Protein 2RI0 (pdb70)

Solvent-accessible surface area: 20950 Å² total; per-residue (Å²): 94,53,118,56,38,100,12,167,61,51,62,34,0,3,94,21,0,21,140,40,3,47,95,39,37,96,164,42,10,104,9,3,0,4,5,34,40,73,16,0,63,62,0,0,104,44,3,76,123,25,142,11,100,3,73,88,4,11,0,0,0,11,9,4,18,31,48,10,31,65,121,50,143,60,2,36,14,48,46,0,108,94,28,1,29,74,51,35,82,19,141,66,28,18,20,5,19,5,34,18,69,41,47,73,143,14,22,94,63,0,24,107,11,25,69,115,63,81,8,46,1,0,4,1,18,7,5,166,66,1,57,2,23,32,0,53,53,48,24,50,41,87,18,105,11,51,72,18,108,10,43,111,87,39,36,66,60,27,43,111,130,35,85,35,87,108,88,8,10,114,49,0,0,0,1,0,2,32,10,3,38,85,5,98,11,0,0,0,0,0,18,15,111,80,29,18,144,3,0,25,25,0,48,140,23,103,67,34,75,110,43,0,0,0,22,2,62,80,1,103,101,2,10,0,0,0,12,97,128,0,0,80,31,44,92,56,115,58,47,88,4,159,52,50,65,72,0,2,101,17,0,19,142,34,3,50,90,40,37,105,157,44,11,101,8,3,0,5,5,31,38,74,18,0,61,61,0,0,99,53,2,77,121,27,147,9,98,3,74,83,5,13,0,0,1,11,9,2,15,34,44,11,24,60,137,44,150,36,2,37,14,54,44,0,110,98,28,1,28,71,52,37,83,19,146,106,35,24,36,4,73,4,106,22,117,63,46,74,151,14,21,100,102,0,26,101,11,25,68,114,64,66,8,45,0,0,3,2,17,4,4,94,65,1,58,2,21,29,0,57,52,48,23,49,42,87,19,105,11,49,75,19,112,14,42,88,40,30,43,27,45,31,38,60,139,13,137,130,81,148,73,14,13,146,51,0,0,0,1,0,1,33,13,3,37,80,5,118,8,0,0,0,0,0,17,15,121,78,22,18,144,3,0,20,25,0,49,142,20,103,68,35,77,111,40,0,0,0,21,3,63,78,1,99,94,1,16,0,0,0,12,101,139,0,0,81,26,59

Nearest PDB structures (foldseek):
  2ri0-assembly2_B  TM=1.002E+00  e=5.253E-49  Streptococcus mutans
  2bkv-assembly1_A  TM=9.337E-01  e=3.315E-28  Bacillus subtilis
  4r7t-assembly1_B  TM=9.494E-01  e=8.790E-26  Vibrio cholerae O1 biovar El Tor str. N16961
  3hn6-assembly1_E  TM=9.476E-01  e=7.071E-25  Borreliella burgdorferi B31
  6nbg-assembly1_C  TM=8.563E-01  e=2.620E-21  Klebsiella pneumoniae

Sequence (468 aa):
SMKTIKVKNKTEGSKVAFRMLEEEEITTFGAKTLGLATGSSTPLELYKEIRESHHLDFSDMVSINLDEYVGLSADDKQSYAYFMKQNLFAAKPFKKSYLPNGLAADLAKETEEYYDQQILAQYPIDLQILGIGRNAHIGFNEPGTAFSSQTHLVDLTPSTIAANSRFFEKAEDVPKQAISSMGLASIMSAKMILLLMAFGEEKAEAVAAMVKGPVTEEIPASILQTHPKVILIVDEKAGAGISMKTIKVKNKTEEGSKVAFRMLEEEITFGAKTLGLATGSSTPLELYKEIRESHLDFSDMVSINLDEYVGLSADDKQSYAYFMKQQNLFAAKPFKKSYLPNGLAADLAKETEYYDQQILAQQYPIDLQILGIGRNAHIGFNEPGTAFSSQTHLVDLTPSSTIAANSRRFFEKAEDVPKQAISSMGLASIMSAKMILLMAFGEEKAEAVAAMVKGPVTEEIPASILQTHPKVILIVDEKAGAGI

Structure (mmCIF, N/CA/C/O backbone):
data_2RI0
#
_entry.id   2RI0
#
_cell.length_a   54.000
_cell.length_b   82.170
_cell.length_c   134.910
_cell.angle_alpha   90.00
_cell.angle_beta   90.00
_cell.angle_gamma   90.00
#
_symmetry.space_group_name_H-M   'P 21 21 21'
#
loop_
_entity.id
_entity.type
_entity.pdbx_description
1 polymer 'Glucosamine-6-phosphate deaminase'
2 non-polymer 2-[BIS-(2-HYDROXY-ETHYL)-AMINO]-2-HYDROXYMETHYL-PROPANE-1,3-DIOL
3 non-polymer 'SODIUM ION'
4 water water
#
loop_
_atom_site.group_PDB
_atom_site.id
_atom_site.type_symbol
_atom_site.label_atom_id
_atom_site.label_alt_id
_atom_site.label_comp_id
_atom_site.label_asym_id
_atom_site.label_entity_id
_atom_site.label_seq_id
_atom_site.pdbx_PDB_ins_code
_atom_site.Cartn_x
_atom_site.Cartn_y
_atom_site.Cartn_z
_atom_site.occupancy
_atom_site.B_iso_or_equiv
_atom_site.auth_seq_id
_atom_site.auth_comp_id
_atom_site.auth_asym_id
_atom_site.auth_atom_id
_atom_site.pdbx_PDB_model_num
ATOM 1 N N . SER A 1 1 ? 44.713 54.456 4.171 1.00 24.37 0 SER A N 1
ATOM 2 C CA . SER A 1 1 ? 44.386 53.956 2.811 1.00 24.07 0 SER A CA 1
ATOM 3 C C . SER A 1 1 ? 44.240 52.439 2.807 1.00 24.04 0 SER A C 1
ATOM 4 O O . SER A 1 1 ? 45.164 51.717 3.232 1.00 23.57 0 SER A O 1
ATOM 6 N N . MET A 1 2 ? 43.064 51.975 2.370 1.00 23.71 1 MET A N 1
ATOM 7 C CA . MET A 1 2 ? 42.807 50.550 2.122 1.00 23.08 1 MET A CA 1
ATOM 8 C C . MET A 1 2 ? 42.313 50.329 0.694 1.00 22.62 1 MET A C 1
ATOM 9 O O . MET A 1 2 ? 41.202 50.720 0.344 1.00 22.82 1 MET A O 1
ATOM 14 N N . LYS A 1 3 ? 43.152 49.708 -0.122 1.00 21.81 2 LYS A N 1
ATOM 15 C CA . LYS A 1 3 ? 42.753 49.284 -1.449 1.00 21.01 2 LYS A CA 1
ATOM 16 C C . LYS A 1 3 ? 42.133 47.895 -1.319 1.00 19.78 2 LYS A C 1
ATOM 17 O O . LYS A 1 3 ? 42.481 47.137 -0.424 1.00 19.69 2 LYS A O 1
ATOM 23 N N . THR A 1 4 ? 41.193 47.582 -2.196 1.00 18.05 3 THR A N 1
ATOM 24 C CA . THR A 1 4 ? 40.552 46.287 -2.219 1.00 17.58 3 THR A CA 1
ATOM 25 C C . THR A 1 4 ? 40.760 45.690 -3.606 1.00 16.72 3 THR A C 1
ATOM 26 O O . THR A 1 4 ? 40.473 46.340 -4.629 1.00 16.22 3 THR A O 1
ATOM 30 N N . ILE A 1 5 ? 41.279 44.468 -3.627 1.00 15.98 4 ILE A N 1
ATOM 31 C CA . ILE A 1 5 ? 41.387 43.682 -4.855 1.00 16.21 4 ILE A CA 1
ATOM 32 C C . ILE A 1 5 ? 40.401 42.520 -4.743 1.00 16.31 4 ILE A C 1
ATOM 33 O O . ILE A 1 5 ? 40.598 41.612 -3.932 1.00 17.10 4 ILE A O 1
ATOM 38 N N . LYS A 1 6 ? 39.340 42.555 -5.549 1.00 16.47 5 LYS A N 1
ATOM 39 C CA . LYS A 1 6 ? 38.337 41.495 -5.547 1.00 16.50 5 LYS A CA 1
ATOM 40 C C . LYS A 1 6 ? 38.742 40.395 -6.530 1.00 16.75 5 LYS A C 1
ATOM 41 O O . LYS A 1 6 ? 39.046 40.675 -7.696 1.00 17.28 5 LYS A O 1
ATOM 47 N N . VAL A 1 7 ? 38.763 39.149 -6.056 1.00 16.29 6 VAL A N 1
ATOM 48 C CA . VAL A 1 7 ? 39.161 38.004 -6.882 1.00 16.76 6 VAL A CA 1
ATOM 49 C C . VAL A 1 7 ? 38.071 36.923 -6.919 1.00 16.70 6 VAL A C 1
ATOM 50 O O . VAL A 1 7 ? 37.135 36.959 -6.118 1.00 16.73 6 VAL A O 1
ATOM 54 N N . LYS A 1 8 ? 38.193 35.964 -7.837 1.00 16.47 7 LYS A N 1
ATOM 55 C CA . LYS A 1 8 ? 37.181 34.918 -7.988 1.00 16.89 7 LYS A CA 1
ATOM 56 C C . LYS A 1 8 ? 37.175 33.961 -6.802 1.00 16.17 7 LYS A C 1
ATOM 57 O O . LYS A 1 8 ? 36.108 33.566 -6.323 1.00 17.00 7 LYS A O 1
ATOM 63 N N . ASN A 1 9 ? 38.361 33.580 -6.343 1.00 15.60 8 ASN A N 1
ATOM 64 C CA . ASN A 1 9 ? 38.465 32.524 -5.351 1.00 14.55 8 ASN A CA 1
ATOM 65 C C . ASN A 1 9 ? 39.804 32.574 -4.652 1.00 14.02 8 ASN A C 1
ATOM 66 O O . ASN A 1 9 ? 40.656 33.426 -4.969 1.00 13.95 8 ASN A O 1
ATOM 71 N N . LYS A 1 10 ? 40.001 31.647 -3.719 1.00 13.65 9 LYS A N 1
ATOM 72 C CA . LYS A 1 10 ? 41.218 31.620 -2.908 1.00 12.86 9 LYS A CA 1
ATOM 73 C C . LYS A 1 10 ? 42.475 31.373 -3.760 1.00 12.09 9 LYS A C 1
ATOM 74 O O . LYS A 1 10 ? 43.535 31.942 -3.513 1.00 11.49 9 LYS A O 1
ATOM 80 N N . THR A 1 11 ? 42.352 30.516 -4.771 1.00 11.48 10 THR A N 1
ATOM 81 C CA . THR A 1 11 ? 43.484 30.246 -5.649 1.00 11.24 10 THR A CA 1
ATOM 82 C C . THR A 1 11 ? 43.957 31.533 -6.336 1.00 10.95 10 THR A C 1
ATOM 83 O O . THR A 1 11 ? 45.161 31.881 -6.298 1.00 10.98 10 THR A O 1
ATOM 87 N N . GLU A 1 12 ? 43.015 32.261 -6.930 1.00 10.31 11 GLU A N 1
ATOM 88 C CA . GLU A 1 12 ? 43.351 33.516 -7.610 1.00 10.37 11 GLU A CA 1
ATOM 89 C C . GLU A 1 12 ? 43.914 34.557 -6.651 1.00 9.74 11 GLU A C 1
ATOM 90 O O . GLU A 1 12 ? 44.878 35.242 -6.979 1.00 9.78 11 GLU A O 1
ATOM 92 N N . GLY A 1 13 ? 43.313 34.677 -5.462 1.00 8.68 12 GLY A N 1
ATOM 93 C CA . GLY A 1 13 ? 43.754 35.655 -4.480 1.00 8.15 12 GLY A CA 1
ATOM 94 C C . GLY A 1 13 ? 45.141 35.321 -3.984 1.00 7.73 12 GLY A C 1
ATOM 95 O O . GLY A 1 13 ? 45.951 36.217 -3.759 1.00 7.61 12 GLY A O 1
ATOM 96 N N . SER A 1 14 ? 45.427 34.025 -3.850 1.00 7.33 13 SER A N 1
ATOM 97 C CA . SER A 1 14 ? 46.750 33.592 -3.400 1.00 7.68 13 SER A CA 1
ATOM 98 C C . SER A 1 14 ? 47.816 33.933 -4.450 1.00 8.22 13 SER A C 1
ATOM 99 O O . SER A 1 14 ? 48.925 34.323 -4.103 1.00 9.27 13 SER A O 1
ATOM 102 N N . LYS A 1 15 ? 47.451 33.835 -5.732 1.00 7.63 14 LYS A N 1
ATOM 103 C CA . LYS A 1 15 ? 48.383 34.155 -6.811 1.00 8.57 14 LYS A CA 1
ATOM 104 C C . LYS A 1 15 ? 48.650 35.651 -6.845 1.00 8.25 14 LYS A C 1
ATOM 105 O O . LYS A 1 15 ? 49.787 36.082 -7.021 1.00 9.19 14 LYS A O 1
ATOM 111 N N . VAL A 1 16 ? 47.601 36.449 -6.658 1.00 8.53 15 VAL A N 1
ATOM 112 C CA . VAL A 1 16 ? 47.782 37.907 -6.546 1.00 8.01 15 VAL A CA 1
ATOM 113 C C . VAL A 1 16 ? 48.712 38.241 -5.352 1.00 7.95 15 VAL A C 1
ATOM 114 O O . VAL A 1 16 ? 49.642 39.052 -5.479 1.00 7.77 15 VAL A O 1
ATOM 118 N N . ALA A 1 17 ? 48.464 37.614 -4.205 1.00 7.63 16 ALA A N 1
ATOM 119 C CA . ALA A 1 17 ? 49.316 37.834 -3.022 1.00 7.06 16 ALA A CA 1
ATOM 120 C C . ALA A 1 17 ? 50.773 37.502 -3.346 1.00 7.50 16 ALA A C 1
ATOM 121 O O . ALA A 1 17 ? 51.686 38.245 -2.991 1.00 8.09 16 ALA A O 1
ATOM 123 N N . PHE A 1 18 ? 50.993 36.385 -4.036 1.00 6.86 17 PHE A N 1
ATOM 124 C CA . PHE A 1 18 ? 52.346 36.000 -4.401 1.00 7.62 17 PHE A CA 1
ATOM 125 C C . PHE A 1 18 ? 53.030 37.054 -5.253 1.00 7.41 17 PHE A C 1
ATOM 126 O O . PHE A 1 18 ? 54.181 37.412 -5.009 1.00 7.47 17 PHE A O 1
ATOM 134 N N . ARG A 1 19 ? 52.327 37.536 -6.282 1.00 6.82 18 ARG A N 1
ATOM 135 C CA . ARG A 1 19 ? 52.906 38.561 -7.174 1.00 7.77 18 ARG A CA 1
ATOM 136 C C . ARG A 1 19 ? 53.250 39.835 -6.406 1.00 8.36 18 ARG A C 1
ATOM 137 O O . ARG A 1 19 ? 54.311 40.434 -6.627 1.00 8.96 18 ARG A O 1
ATOM 145 N N . MET A 1 20 ? 52.372 40.202 -5.470 1.00 8.62 19 MET A N 1
ATOM 146 C CA . MET A 1 20 ? 52.579 41.407 -4.657 1.00 9.05 19 MET A CA 1
ATOM 147 C C . MET A 1 20 ? 53.772 41.214 -3.731 1.00 8.64 19 MET A C 1
ATOM 148 O O . MET A 1 20 ? 54.599 42.118 -3.597 1.00 8.22 19 MET A O 1
ATOM 153 N N . LEU A 1 21 ? 53.872 40.019 -3.153 1.00 8.16 20 LEU A N 1
ATOM 154 C CA . LEU A 1 21 ? 55.012 39.673 -2.313 1.00 8.63 20 LEU A CA 1
ATOM 155 C C . LEU A 1 21 ? 56.328 39.792 -3.105 1.00 8.66 20 LEU A C 1
ATOM 156 O O . LEU A 1 21 ? 57.306 40.415 -2.647 1.00 8.52 20 LEU A O 1
ATOM 161 N N . GLU A 1 22 ? 56.365 39.180 -4.281 1.00 8.53 21 GLU A N 1
ATOM 162 C CA . GLU A 1 22 ? 57.583 39.233 -5.091 1.00 9.00 21 GLU A CA 1
ATOM 163 C C . GLU A 1 22 ? 57.992 40.675 -5.389 1.00 9.09 21 GLU A C 1
ATOM 164 O O . GLU A 1 22 ? 59.186 41.015 -5.336 1.00 9.21 21 GLU A O 1
ATOM 170 N N . GLU A 1 23 ? 57.016 41.522 -5.713 1.00 8.43 22 GLU A N 1
ATOM 171 C CA A GLU A 1 23 ? 57.293 42.928 -6.016 0.50 8.61 22 GLU A CA 1
ATOM 172 C CA B GLU A 1 23 ? 57.331 42.910 -6.016 0.50 8.65 22 GLU A CA 1
ATOM 173 C C . GLU A 1 23 ? 57.860 43.664 -4.795 1.00 8.48 22 GLU A C 1
ATOM 174 O O . GLU A 1 23 ? 58.798 44.454 -4.920 1.00 8.30 22 GLU A O 1
ATOM 185 N N . GLU A 1 24 ? 57.305 43.396 -3.610 1.00 8.30 23 GLU A N 1
ATOM 186 C CA . GLU A 1 24 ? 57.844 44.065 -2.426 1.00 8.43 23 GLU A CA 1
ATOM 187 C C . GLU A 1 24 ? 59.291 43.674 -2.189 1.00 8.41 23 GLU A C 1
ATOM 188 O O . GLU A 1 24 ? 60.106 44.519 -1.844 1.00 8.65 23 GLU A O 1
ATOM 194 N N . ILE A 1 25 ? 59.604 42.394 -2.377 1.00 8.76 24 ILE A N 1
ATOM 195 C CA . ILE A 1 25 ? 60.990 41.930 -2.239 1.00 9.60 24 ILE A CA 1
ATOM 196 C C . ILE A 1 25 ? 61.894 42.622 -3.266 1.00 9.84 24 ILE A C 1
ATOM 197 O O . ILE A 1 25 ? 62.978 43.110 -2.930 1.00 10.85 24 ILE A O 1
ATOM 202 N N . THR A 1 26 ? 61.429 42.689 -4.506 1.00 9.25 25 THR A N 1
ATOM 203 C CA A THR A 1 26 ? 62.238 43.320 -5.554 0.50 10.07 25 THR A CA 1
ATOM 204 C CA B THR A 1 26 ? 62.178 43.332 -5.594 0.50 9.30 25 THR A CA 1
ATOM 205 C C . THR A 1 26 ? 62.526 44.775 -5.217 1.00 9.80 25 THR A C 1
ATOM 206 O O . THR A 1 26 ? 63.620 45.254 -5.485 1.00 10.80 25 THR A O 1
ATOM 213 N N . PHE A 1 27 ? 61.570 45.452 -4.584 1.00 10.25 26 PHE A N 1
ATOM 214 C CA . PHE A 1 27 ? 61.722 46.854 -4.195 1.00 11.29 26 PHE A CA 1
ATOM 215 C C . PHE A 1 27 ? 62.320 47.072 -2.810 1.00 11.38 26 PHE A C 1
ATOM 216 O O . PHE A 1 27 ? 62.348 48.210 -2.298 1.00 11.84 26 PHE A O 1
ATOM 224 N N . GLY A 1 28 ? 62.823 45.996 -2.219 1.00 10.45 27 GLY A N 1
ATOM 225 C CA . GLY A 1 28 ? 63.714 46.131 -1.085 1.00 11.23 27 GLY A CA 1
ATOM 226 C C . GLY A 1 28 ? 63.231 45.588 0.237 1.00 10.74 27 GLY A C 1
ATOM 227 O O . GLY A 1 28 ? 63.953 45.717 1.234 1.00 11.84 27 GLY A O 1
ATOM 228 N N . ALA A 1 29 ? 62.041 44.967 0.277 1.00 10.33 28 ALA A N 1
ATOM 229 C CA . ALA A 1 29 ? 61.539 44.403 1.536 1.00 10.10 28 ALA A CA 1
ATOM 230 C C . ALA A 1 29 ? 62.506 43.385 2.102 1.00 9.67 28 ALA A C 1
ATOM 231 O O . ALA A 1 29 ? 63.057 42.551 1.368 1.00 10.89 28 ALA A O 1
ATOM 233 N N . LYS A 1 30 ? 62.741 43.481 3.404 1.00 8.69 29 LYS A N 1
ATOM 234 C CA . LYS A 1 30 ? 63.696 42.585 4.045 1.00 9.69 29 LYS A CA 1
ATOM 235 C C . LYS A 1 30 ? 63.131 41.816 5.227 1.00 8.72 29 LYS A C 1
ATOM 236 O O . LYS A 1 30 ? 63.690 40.792 5.602 1.00 9.61 29 LYS A O 1
ATOM 242 N N . THR A 1 31 ? 62.040 42.300 5.818 1.00 7.65 30 THR A N 1
ATOM 243 C CA . THR A 1 31 ? 61.456 41.631 6.970 1.00 7.86 30 THR A CA 1
ATOM 244 C C . THR A 1 31 ? 59.979 41.405 6.701 1.00 8.18 30 THR A C 1
ATOM 245 O O . THR A 1 31 ? 59.228 42.352 6.421 1.00 7.69 30 THR A O 1
ATOM 249 N N . LEU A 1 32 ? 59.589 40.131 6.756 1.00 7.37 31 LEU A N 1
ATOM 250 C CA . LEU A 1 32 ? 58.205 39.738 6.491 1.00 7.33 31 LEU A CA 1
ATOM 251 C C . LEU A 1 32 ? 57.511 39.299 7.756 1.00 7.85 31 LEU A C 1
ATOM 252 O O . LEU A 1 32 ? 58.060 38.534 8.551 1.00 7.28 31 LEU A O 1
ATOM 257 N N . GLY A 1 33 ? 56.283 39.782 7.927 1.00 7.27 32 GLY A N 1
ATOM 258 C CA . GLY A 1 33 ? 55.382 39.239 8.952 1.00 7.25 32 GLY A CA 1
ATOM 259 C C . GLY A 1 33 ? 54.484 38.173 8.318 1.00 7.10 32 GLY A C 1
ATOM 260 O O . GLY A 1 33 ? 53.868 38.403 7.249 1.00 7.47 32 GLY A O 1
ATOM 261 N N . LEU A 1 34 ? 54.415 37.002 8.969 1.00 7.58 33 LEU A N 1
ATOM 262 C CA . LEU A 1 34 ? 53.741 35.831 8.364 1.00 7.04 33 LEU A CA 1
ATOM 263 C C . LEU A 1 34 ? 52.514 35.438 9.114 1.00 8.17 33 LEU A C 1
ATOM 264 O O . LEU A 1 34 ? 52.326 35.868 10.262 1.00 8.63 33 LEU A O 1
ATOM 269 N N . ALA A 1 35 ? 51.687 34.621 8.459 1.00 7.69 34 ALA A N 1
ATOM 270 C CA . ALA A 1 35 ? 50.398 34.216 8.993 1.00 8.43 34 ALA A CA 1
ATOM 271 C C . ALA A 1 35 ? 50.325 32.709 9.146 1.00 7.33 34 ALA A C 1
ATOM 272 O O . ALA A 1 35 ? 51.049 31.960 8.480 1.00 8.82 34 ALA A O 1
ATOM 274 N N . THR A 1 36 ? 49.420 32.265 10.006 1.00 7.88 35 THR A N 1
ATOM 275 C CA . THR A 1 36 ? 49.147 30.843 10.119 1.00 7.67 35 THR A CA 1
ATOM 276 C C . THR A 1 36 ? 47.692 30.580 9.718 1.00 8.07 35 THR A C 1
ATOM 277 O O . THR A 1 36 ? 47.034 31.457 9.110 1.00 9.07 35 THR A O 1
ATOM 281 N N . GLY A 1 37 ? 47.175 29.397 10.034 1.00 7.99 36 GLY A N 1
ATOM 282 C CA . GLY A 1 37 ? 45.805 29.048 9.627 1.00 7.76 36 GLY A CA 1
ATOM 283 C C . GLY A 1 37 ? 45.719 28.614 8.167 1.00 8.10 36 GLY A C 1
ATOM 284 O O . GLY A 1 37 ? 46.746 28.474 7.473 1.00 8.52 36 GLY A O 1
ATOM 285 N N . SER A 1 38 ? 44.491 28.429 7.688 1.00 8.54 37 SER A N 1
ATOM 286 C CA A SER A 1 38 ? 44.305 27.940 6.324 0.50 8.64 37 SER A CA 1
ATOM 287 C CA B SER A 1 38 ? 44.230 27.955 6.325 0.50 8.59 37 SER A CA 1
ATOM 288 C C . SER A 1 38 ? 44.455 29.037 5.274 1.00 8.58 37 SER A C 1
ATOM 289 O O . SER A 1 38 ? 44.811 28.740 4.120 1.00 9.66 37 SER A O 1
ATOM 294 N N . THR A 1 39 ? 44.215 30.295 5.671 1.00 8.24 38 THR A N 1
ATOM 295 C CA . THR A 1 39 ? 44.211 31.418 4.737 1.00 8.44 38 THR A CA 1
ATOM 296 C C . THR A 1 39 ? 45.444 31.487 3.851 1.00 8.81 38 THR A C 1
ATOM 297 O O . THR A 1 39 ? 45.288 31.605 2.641 1.00 9.12 38 THR A O 1
ATOM 301 N N . PRO A 1 40 ? 46.667 31.426 4.436 1.00 8.22 39 PRO A N 1
ATOM 302 C CA . PRO A 1 40 ? 47.868 31.569 3.566 1.00 8.78 39 PRO A CA 1
ATOM 303 C C . PRO A 1 40 ? 48.399 30.280 2.944 1.00 9.07 39 PRO A C 1
ATOM 304 O O . PRO A 1 40 ? 49.463 30.297 2.310 1.00 9.26 39 PRO A O 1
ATOM 308 N N . LEU A 1 41 ? 47.692 29.165 3.105 1.00 9.26 40 LEU A N 1
ATOM 309 C CA . LEU A 1 41 ? 48.273 27.878 2.659 1.00 10.17 40 LEU A CA 1
ATOM 310 C C . LEU A 1 41 ? 48.619 27.788 1.171 1.00 10.23 40 LEU A C 1
ATOM 311 O O . LEU A 1 41 ? 49.665 27.255 0.838 1.00 10.89 40 LEU A O 1
ATOM 316 N N . GLU A 1 42 ? 47.763 28.298 0.289 1.00 8.57 41 GLU A N 1
ATOM 317 C CA . GLU A 1 42 ? 48.049 28.211 -1.147 1.00 9.91 41 GLU A CA 1
ATOM 318 C C . GLU A 1 42 ? 49.154 29.192 -1.531 1.00 9.34 41 GLU A C 1
ATOM 319 O O . GLU A 1 42 ? 49.950 28.916 -2.429 1.00 10.26 41 GLU A O 1
ATOM 325 N N . LEU A 1 43 ? 49.187 30.335 -0.847 1.00 9.71 42 LEU A N 1
ATOM 326 C CA . LEU A 1 43 ? 50.283 31.284 -1.016 1.00 9.91 42 LEU A CA 1
ATOM 327 C C . LEU A 1 43 ? 51.619 30.615 -0.674 1.00 10.01 42 LEU A C 1
ATOM 328 O O . LEU A 1 43 ? 52.590 30.717 -1.441 1.00 10.78 42 LEU A O 1
ATOM 333 N N . TYR A 1 44 ? 51.665 29.933 0.471 1.00 10.63 43 TYR A N 1
ATOM 334 C CA . TYR A 1 44 ? 52.898 29.285 0.908 1.00 9.56 43 TYR A CA 1
ATOM 335 C C . TYR A 1 44 ? 53.316 28.214 -0.091 1.00 9.78 43 TYR A C 1
ATOM 336 O O . TYR A 1 44 ? 54.503 28.093 -0.397 1.00 9.91 43 TYR A O 1
ATOM 345 N N . LYS A 1 45 ? 52.345 27.462 -0.609 1.00 9.59 44 LYS A N 1
ATOM 346 C CA . LYS A 1 45 ? 52.653 26.438 -1.614 1.00 10.77 44 LYS A CA 1
ATOM 347 C C . LYS A 1 45 ? 53.301 27.088 -2.835 1.00 11.14 44 LYS A C 1
ATOM 348 O O . LYS A 1 45 ? 54.296 26.574 -3.373 1.00 11.66 44 LYS A O 1
ATOM 354 N N . GLU A 1 46 ? 52.733 28.211 -3.283 1.00 11.28 45 GLU A N 1
ATOM 355 C CA . GLU A 1 46 ? 53.281 28.899 -4.437 1.00 12.24 45 GLU A CA 1
ATOM 356 C C . GLU A 1 46 ? 54.704 29.375 -4.173 1.00 11.82 45 GLU A C 1
ATOM 357 O O . GLU A 1 46 ? 55.560 29.276 -5.056 1.00 12.98 45 GLU A O 1
ATOM 363 N N . ILE A 1 47 ? 54.957 29.846 -2.954 1.00 11.44 46 ILE A N 1
ATOM 364 C CA . ILE A 1 47 ? 56.287 30.313 -2.582 1.00 11.22 46 ILE A CA 1
ATOM 365 C C . ILE A 1 47 ? 57.277 29.162 -2.564 1.00 11.33 46 ILE A C 1
ATOM 366 O O . ILE A 1 47 ? 58.407 29.297 -3.063 1.00 11.01 46 ILE A O 1
ATOM 371 N N . ARG A 1 48 ? 56.869 28.035 -1.985 1.00 11.59 47 ARG A N 1
ATOM 372 C CA . ARG A 1 48 ? 57.739 26.848 -1.925 1.00 11.55 47 ARG A CA 1
ATOM 373 C C . ARG A 1 48 ? 58.200 26.444 -3.326 1.00 12.59 47 ARG A C 1
ATOM 374 O O . ARG A 1 48 ? 59.344 26.029 -3.515 1.00 13.23 47 ARG A O 1
ATOM 382 N N . GLU A 1 49 ? 57.296 26.586 -4.296 1.00 12.76 48 GLU A N 1
ATOM 383 C CA . GLU A 1 49 ? 57.546 26.174 -5.689 1.00 13.51 48 GLU A CA 1
ATOM 384 C C . GLU A 1 49 ? 58.182 27.263 -6.556 1.00 13.31 48 GLU A C 1
ATOM 385 O O . GLU A 1 49 ? 58.444 27.040 -7.757 1.00 13.18 48 GLU A O 1
ATOM 391 N N . SER A 1 50 ? 58.451 28.421 -5.956 1.00 12.61 49 SER A N 1
ATOM 392 C CA . SER A 1 50 ? 58.901 29.601 -6.690 1.00 12.72 49 SER A CA 1
ATOM 393 C C . SER A 1 50 ? 60.419 29.761 -6.664 1.00 12.46 49 SER A C 1
ATOM 394 O O . SER A 1 50 ? 61.135 28.962 -6.042 1.00 12.99 49 SER A O 1
ATOM 397 N N . HIS A 1 51 ? 60.894 30.825 -7.310 1.00 11.93 50 HIS A N 1
ATOM 398 C CA A HIS A 1 51 ? 62.309 31.166 -7.278 0.50 11.66 50 HIS A CA 1
ATOM 399 C CA B HIS A 1 51 ? 62.312 31.153 -7.275 0.50 12.01 50 HIS A CA 1
ATOM 400 C C . HIS A 1 51 ? 62.656 32.179 -6.189 1.00 11.43 50 HIS A C 1
ATOM 401 O O . HIS A 1 51 ? 63.786 32.665 -6.132 1.00 11.61 50 HIS A O 1
ATOM 414 N N . LEU A 1 52 ? 61.697 32.498 -5.305 1.00 11.17 51 LEU A N 1
ATOM 415 C CA . LEU A 1 52 ? 62.014 33.456 -4.236 1.00 10.80 51 LEU A CA 1
ATOM 416 C C . LEU A 1 52 ? 63.125 32.915 -3.337 1.00 10.99 51 LEU A C 1
ATOM 417 O O . LEU A 1 52 ? 63.264 31.711 -3.153 1.00 10.95 51 LEU A O 1
ATOM 422 N N . ASP A 1 53 ? 63.914 33.827 -2.797 1.00 10.89 52 ASP A N 1
ATOM 423 C CA . ASP A 1 53 ? 65.068 33.490 -1.989 1.00 12.02 52 ASP A CA 1
ATOM 424 C C . ASP A 1 53 ? 65.041 34.378 -0.755 1.00 12.01 52 ASP A C 1
ATOM 425 O O . ASP A 1 53 ? 65.234 35.596 -0.843 1.00 12.52 52 ASP A O 1
ATOM 430 N N . PHE A 1 54 ? 64.780 33.761 0.394 1.00 11.34 53 PHE A N 1
ATOM 431 C CA . PHE A 1 54 ? 64.687 34.489 1.645 1.00 10.61 53 PHE A CA 1
ATOM 432 C C . PHE A 1 54 ? 65.986 34.506 2.462 1.00 10.57 53 PHE A C 1
ATOM 433 O O . PHE A 1 54 ? 65.965 34.870 3.646 1.00 11.11 53 PHE A O 1
ATOM 441 N N . SER A 1 55 ? 67.110 34.114 1.848 1.00 10.70 54 SER A N 1
ATOM 442 C CA . SER A 1 55 ? 68.351 33.908 2.611 1.00 11.07 54 SER A CA 1
ATOM 443 C C . SER A 1 55 ? 68.948 35.162 3.263 1.00 10.73 54 SER A C 1
ATOM 444 O O . SER A 1 55 ? 69.789 35.045 4.170 1.00 11.78 54 SER A O 1
ATOM 447 N N . ASP A 1 56 ? 68.557 36.345 2.796 1.00 10.67 55 ASP A N 1
ATOM 448 C CA . ASP A 1 56 ? 69.013 37.591 3.419 1.00 12.01 55 ASP A CA 1
ATOM 449 C C . ASP A 1 56 ? 67.862 38.316 4.118 1.00 11.26 55 ASP A C 1
ATOM 450 O O . ASP A 1 56 ? 67.936 39.525 4.403 1.00 11.85 55 ASP A O 1
ATOM 455 N N . MET A 1 57 ? 66.802 37.565 4.398 1.00 9.51 56 MET A N 1
ATOM 456 C CA . MET A 1 57 ? 65.578 38.160 4.949 1.00 8.33 56 MET A CA 1
ATOM 457 C C . MET A 1 57 ? 65.235 37.591 6.313 1.00 7.22 56 MET A C 1
ATOM 458 O O . MET A 1 57 ? 65.695 36.501 6.686 1.00 6.74 56 MET A O 1
ATOM 463 N N . VAL A 1 58 ? 64.426 38.348 7.052 1.00 6.17 57 VAL A N 1
ATOM 464 C CA . VAL A 1 58 ? 63.958 37.925 8.361 1.00 6.16 57 VAL A CA 1
ATOM 465 C C . VAL A 1 58 ? 62.447 37.728 8.309 1.00 6.20 57 VAL A C 1
ATOM 466 O O . VAL A 1 58 ? 61.751 38.501 7.649 1.00 6.11 57 VAL A O 1
ATOM 470 N N . SER A 1 59 ? 61.953 36.687 8.974 1.00 5.42 58 SER A N 1
ATOM 471 C CA . SER A 1 59 ? 60.503 36.545 9.173 1.00 5.60 58 SER A CA 1
ATOM 472 C C . SER A 1 59 ? 60.143 36.638 10.643 1.00 5.68 58 SER A C 1
ATOM 473 O O . SER A 1 59 ? 60.915 36.256 11.529 1.00 6.12 58 SER A O 1
ATOM 476 N N . ILE A 1 60 ? 58.932 37.124 10.892 1.00 5.12 59 ILE A N 1
ATOM 477 C CA . ILE A 1 60 ? 58.398 37.219 12.246 1.00 5.65 59 ILE A CA 1
ATOM 478 C C . ILE A 1 60 ? 56.978 36.697 12.182 1.00 5.46 59 ILE A C 1
ATOM 479 O O . ILE A 1 60 ? 56.167 37.148 11.350 1.00 6.06 59 ILE A O 1
ATOM 484 N N . ASN A 1 61 ? 56.695 35.707 13.022 1.00 5.05 60 ASN A N 1
ATOM 485 C CA . ASN A 1 61 ? 55.331 35.198 13.171 1.00 5.90 60 ASN A CA 1
ATOM 486 C C . ASN A 1 61 ? 54.584 35.825 14.327 1.00 6.06 60 ASN A C 1
ATOM 487 O O . ASN A 1 61 ? 55.168 36.359 15.266 1.00 6.19 60 ASN A O 1
ATOM 492 N N . LEU A 1 62 ? 53.258 35.728 14.281 1.00 5.38 61 LEU A N 1
ATOM 493 C CA . LEU A 1 62 ? 52.456 36.457 15.267 1.00 6.57 61 LEU A CA 1
ATOM 494 C C . LEU A 1 62 ? 52.406 35.782 16.620 1.00 7.00 61 LEU A C 1
ATOM 495 O O . LEU A 1 62 ? 52.326 36.465 17.635 1.00 8.23 61 LEU A O 1
ATOM 500 N N . ASP A 1 63 ? 52.411 34.442 16.633 1.00 7.07 62 ASP A N 1
ATOM 501 C CA . ASP A 1 63 ? 51.981 33.702 17.829 1.00 6.99 62 ASP A CA 1
ATOM 502 C C . ASP A 1 63 ? 52.752 32.405 18.076 1.00 7.05 62 ASP A C 1
ATOM 503 O O . ASP A 1 63 ? 53.244 31.783 17.145 1.00 7.30 62 ASP A O 1
ATOM 508 N N . GLU A 1 64 ? 52.789 31.969 19.340 1.00 6.73 63 GLU A N 1
ATOM 509 C CA . GLU A 1 64 ? 53.113 30.545 19.631 1.00 6.74 63 GLU A CA 1
ATOM 510 C C . GLU A 1 64 ? 52.326 30.108 20.849 1.00 7.02 63 GLU A C 1
ATOM 511 O O . GLU A 1 64 ? 52.044 30.919 21.749 1.00 7.08 63 GLU A O 1
ATOM 517 N N . TYR A 1 65 ? 51.993 28.832 20.883 1.00 6.46 64 TYR A N 1
ATOM 518 C CA . TYR A 1 65 ? 51.315 28.274 22.049 1.00 7.07 64 TYR A CA 1
ATOM 519 C C . TYR A 1 65 ? 52.252 28.175 23.237 1.00 8.16 64 TYR A C 1
ATOM 520 O O . TYR A 1 65 ? 53.414 27.753 23.092 1.00 8.65 64 TYR A O 1
ATOM 529 N N . VAL A 1 66 ? 51.742 28.556 24.409 1.00 6.94 65 VAL A N 1
ATOM 530 C CA . VAL A 1 66 ? 52.493 28.388 25.643 1.00 7.46 65 VAL A CA 1
ATOM 531 C C . VAL A 1 66 ? 52.573 26.911 25.998 1.00 7.65 65 VAL A C 1
ATOM 532 O O . VAL A 1 66 ? 51.562 26.188 26.031 1.00 8.33 65 VAL A O 1
ATOM 536 N N . GLY A 1 67 ? 53.798 26.472 26.257 1.00 7.82 66 GLY A N 1
ATOM 537 C CA . GLY A 1 67 ? 54.018 25.094 26.659 1.00 7.68 66 GLY A CA 1
ATOM 538 C C . GLY A 1 67 ? 54.529 24.146 25.593 1.00 7.84 66 GLY A C 1
ATOM 539 O O . GLY A 1 67 ? 54.883 23.002 25.933 1.00 8.44 66 GLY A O 1
ATOM 540 N N . LEU A 1 68 ? 54.593 24.607 24.341 1.00 7.59 67 LEU A N 1
ATOM 541 C CA . LEU A 1 68 ? 55.060 23.763 23.230 1.00 7.64 67 LEU A CA 1
ATOM 542 C C . LEU A 1 68 ? 56.447 24.173 22.769 1.00 8.25 67 LEU A C 1
ATOM 543 O O . LEU A 1 68 ? 56.724 25.357 22.632 1.00 9.15 67 LEU A O 1
ATOM 548 N N . SER A 1 69 ? 57.301 23.181 22.546 1.00 8.49 68 SER A N 1
ATOM 549 C CA . SER A 1 69 ? 58.610 23.422 21.925 1.00 9.67 68 SER A CA 1
ATOM 550 C C . SER A 1 69 ? 58.409 23.668 20.430 1.00 10.14 68 SER A C 1
ATOM 551 O O . SER A 1 69 ? 57.353 23.338 19.861 1.00 10.68 68 SER A O 1
ATOM 554 N N . ALA A 1 70 ? 59.442 24.200 19.786 1.00 10.25 69 ALA A N 1
ATOM 555 C CA . ALA A 1 70 ? 59.409 24.403 18.344 1.00 11.47 69 ALA A CA 1
ATOM 556 C C . ALA A 1 70 ? 59.293 23.085 17.566 1.00 12.02 69 ALA A C 1
ATOM 557 O O . ALA A 1 70 ? 58.784 23.080 16.437 1.00 12.77 69 ALA A O 1
ATOM 559 N N . ASP A 1 71 ? 59.773 21.989 18.162 1.00 11.16 70 ASP A N 1
ATOM 560 C CA . ASP A 1 71 ? 59.709 20.671 17.534 1.00 11.74 70 ASP A CA 1
ATOM 561 C C . ASP A 1 71 ? 58.361 19.965 17.685 1.00 11.35 70 ASP A C 1
ATOM 562 O O . ASP A 1 71 ? 58.081 18.986 16.983 1.00 12.07 70 ASP A O 1
ATOM 567 N N . ASP A 1 72 ? 57.520 20.453 18.594 1.00 10.17 71 ASP A N 1
ATOM 568 C CA . ASP A 1 72 ? 56.225 19.829 18.805 1.00 10.06 71 ASP A CA 1
ATOM 569 C C . ASP A 1 72 ? 55.381 19.989 17.560 1.00 9.47 71 ASP A C 1
ATOM 570 O O . ASP A 1 72 ? 55.275 21.100 17.023 1.00 9.68 71 ASP A O 1
ATOM 575 N N . LYS A 1 73 ? 54.750 18.903 17.121 1.00 9.63 72 LYS A N 1
ATOM 576 C CA . LYS A 1 73 ? 54.003 18.929 15.857 1.00 9.37 72 LYS A CA 1
ATOM 577 C C . LYS A 1 73 ? 52.771 19.831 15.880 1.00 9.26 72 LYS A C 1
ATOM 578 O O . LYS A 1 73 ? 52.225 20.137 14.823 1.00 9.63 72 LYS A O 1
ATOM 584 N N . GLN A 1 74 ? 52.339 20.218 17.075 1.00 8.61 73 GLN A N 1
ATOM 585 C CA . GLN A 1 74 ? 51.212 21.139 17.226 1.00 8.83 73 GLN A CA 1
ATOM 586 C C . GLN A 1 74 ? 51.625 22.602 17.299 1.00 8.25 73 GLN A C 1
ATOM 587 O O . GLN A 1 74 ? 50.749 23.484 17.346 1.00 9.13 73 GLN A O 1
ATOM 593 N N . SER A 1 75 ? 52.935 22.864 17.280 1.00 7.83 74 SER A N 1
ATOM 594 C CA . SER A 1 75 ? 53.408 24.240 17.418 1.00 7.50 74 SER A CA 1
ATOM 595 C C . SER A 1 75 ? 53.253 25.030 16.132 1.00 7.12 74 SER A C 1
ATOM 596 O O . SER A 1 75 ? 53.232 24.465 15.022 1.00 7.57 74 SER A O 1
ATOM 599 N N . TYR A 1 76 ? 53.217 26.359 16.269 1.00 7.45 75 TYR A N 1
ATOM 600 C CA . TYR A 1 76 ? 53.231 27.186 15.061 1.00 7.85 75 TYR A CA 1
ATOM 601 C C . TYR A 1 76 ? 54.614 27.160 14.407 1.00 7.49 75 TYR A C 1
ATOM 602 O O . TYR A 1 76 ? 54.713 27.252 13.185 1.00 7.16 75 TYR A O 1
ATOM 611 N N . ALA A 1 77 ? 55.679 26.996 15.199 1.00 7.24 76 ALA A N 1
ATOM 612 C CA . ALA A 1 77 ? 57.021 26.830 14.630 1.00 7.52 76 ALA A CA 1
ATOM 613 C C . ALA A 1 77 ? 57.039 25.652 13.641 1.00 7.52 76 ALA A C 1
ATOM 614 O O . ALA A 1 77 ? 57.550 25.770 12.521 1.00 8.16 76 ALA A O 1
ATOM 616 N N . TYR A 1 78 ? 56.446 24.527 14.045 1.00 7.09 77 TYR A N 1
ATOM 617 C CA . TYR A 1 78 ? 56.437 23.343 13.194 1.00 8.08 77 TYR A CA 1
ATOM 618 C C . TYR A 1 78 ? 55.558 23.580 11.964 1.00 7.58 77 TYR A C 1
ATOM 619 O O . TYR A 1 78 ? 55.951 23.239 10.844 1.00 7.21 77 TYR A O 1
ATOM 628 N N . PHE A 1 79 ? 54.398 24.211 12.164 1.00 7.12 78 PHE A N 1
ATOM 629 C CA . PHE A 1 79 ? 53.537 24.552 11.037 1.00 6.75 78 PHE A CA 1
ATOM 630 C C . PHE A 1 79 ? 54.323 25.342 9.993 1.00 7.27 78 PHE A C 1
ATOM 631 O O . PHE A 1 79 ? 54.233 25.086 8.781 1.00 7.66 78 PHE A O 1
ATOM 639 N N . MET A 1 80 ? 55.081 26.328 10.451 1.00 7.08 79 MET A N 1
ATOM 640 C CA . MET A 1 80 ? 55.823 27.195 9.542 1.00 6.82 79 MET A CA 1
ATOM 641 C C . MET A 1 80 ? 56.959 26.429 8.853 1.00 7.15 79 MET A C 1
ATOM 642 O O . MET A 1 80 ? 57.254 26.667 7.678 1.00 6.87 79 MET A O 1
ATOM 647 N N . LYS A 1 81 ? 57.586 25.499 9.577 1.00 7.24 80 LYS A N 1
ATOM 648 C CA . LYS A 1 81 ? 58.626 24.657 8.977 1.00 8.05 80 LYS A CA 1
ATOM 649 C C . LYS A 1 81 ? 58.028 23.847 7.830 1.00 8.31 80 LYS A C 1
ATOM 650 O O . LYS A 1 81 ? 58.572 23.839 6.722 1.00 8.83 80 LYS A O 1
ATOM 656 N N . GLN A 1 82 ? 56.909 23.179 8.096 1.00 9.31 81 GLN A N 1
ATOM 657 C CA . GLN A 1 82 ? 56.301 22.279 7.127 1.00 10.26 81 GLN A CA 1
ATOM 658 C C . GLN A 1 82 ? 55.808 23.032 5.903 1.00 10.08 81 GLN A C 1
ATOM 659 O O . GLN A 1 82 ? 55.979 22.566 4.774 1.00 11.05 81 GLN A O 1
ATOM 665 N N . ASN A 1 83 ? 55.214 24.203 6.135 1.00 9.72 82 ASN A N 1
ATOM 666 C CA . ASN A 1 83 ? 54.548 24.927 5.056 1.00 9.78 82 ASN A CA 1
ATOM 667 C C . ASN A 1 83 ? 55.424 25.907 4.310 1.00 9.69 82 ASN A C 1
ATOM 668 O O . ASN A 1 83 ? 55.065 26.356 3.225 1.00 10.28 82 ASN A O 1
ATOM 673 N N . LEU A 1 84 ? 56.556 26.267 4.893 1.00 9.37 83 LEU A N 1
ATOM 674 C CA . LEU A 1 84 ? 57.399 27.300 4.277 1.00 9.94 83 LEU A CA 1
ATOM 675 C C . LEU A 1 84 ? 58.903 27.138 4.489 1.00 9.79 83 LEU A C 1
ATOM 676 O O . LEU A 1 84 ? 59.665 27.144 3.504 1.00 10.80 83 LEU A O 1
ATOM 681 N N . PHE A 1 85 ? 59.348 27.050 5.744 1.00 10.09 84 PHE A N 1
ATOM 682 C CA . PHE A 1 85 ? 60.792 27.231 6.020 1.00 10.17 84 PHE A CA 1
ATOM 683 C C . PHE A 1 85 ? 61.668 26.075 5.591 1.00 10.26 84 PHE A C 1
ATOM 684 O O . PHE A 1 85 ? 62.846 26.270 5.287 1.00 11.49 84 PHE A O 1
ATOM 692 N N . ALA A 1 86 ? 61.128 24.865 5.612 1.00 10.15 85 ALA A N 1
ATOM 693 C CA . ALA A 1 86 ? 61.914 23.716 5.118 1.00 10.27 85 ALA A CA 1
ATOM 694 C C . ALA A 1 86 ? 62.342 23.905 3.649 1.00 10.51 85 ALA A C 1
ATOM 695 O O . ALA A 1 86 ? 63.476 23.594 3.279 1.00 11.01 85 ALA A O 1
ATOM 697 N N . ALA A 1 87 ? 61.424 24.415 2.827 1.00 10.85 86 ALA A N 1
ATOM 698 C CA . ALA A 1 87 ? 61.676 24.659 1.408 1.00 11.30 86 ALA A CA 1
ATOM 699 C C . ALA A 1 87 ? 62.370 25.994 1.145 1.00 11.24 86 ALA A C 1
ATOM 700 O O . ALA A 1 87 ? 63.241 26.075 0.254 1.00 11.26 86 ALA A O 1
ATOM 702 N N . LYS A 1 88 ? 61.976 27.023 1.904 1.00 11.47 87 LYS A N 1
ATOM 703 C CA . LYS A 1 88 ? 62.488 28.380 1.713 1.00 10.93 87 LYS A CA 1
ATOM 704 C C . LYS A 1 88 ? 62.884 29.014 3.054 1.00 11.27 87 LYS A C 1
ATOM 705 O O . LYS A 1 88 ? 62.124 29.833 3.622 1.00 10.85 87 LYS A O 1
ATOM 711 N N . PRO A 1 89 ? 64.068 28.643 3.576 1.00 11.16 88 PRO A N 1
ATOM 712 C CA . PRO A 1 89 ? 64.492 29.213 4.858 1.00 11.14 88 PRO A CA 1
ATOM 713 C C . PRO A 1 89 ? 64.891 30.689 4.778 1.00 11.32 88 PRO A C 1
ATOM 714 O O . PRO A 1 89 ? 65.376 31.158 3.736 1.00 11.98 88 PRO A O 1
ATOM 718 N N . PHE A 1 90 ? 64.661 31.395 5.885 1.00 10.37 89 PHE A N 1
ATOM 719 C CA . PHE A 1 90 ? 65.084 32.793 6.054 1.00 10.77 89 PHE A CA 1
ATOM 720 C C . PHE A 1 90 ? 66.452 32.869 6.705 1.00 10.86 89 PHE A C 1
ATOM 721 O O . PHE A 1 90 ? 66.929 31.891 7.290 1.00 12.41 89 PHE A O 1
ATOM 729 N N . LYS A 1 91 ? 67.094 34.035 6.612 1.00 11.00 90 LYS A N 1
ATOM 730 C CA . LYS A 1 91 ? 68.309 34.278 7.404 1.00 11.17 90 LYS A CA 1
ATOM 731 C C . LYS A 1 91 ? 68.008 34.001 8.880 1.00 10.92 90 LYS A C 1
ATOM 732 O O . LYS A 1 91 ? 68.780 33.348 9.574 1.00 10.75 90 LYS A O 1
ATOM 738 N N . LYS A 1 92 ? 66.871 34.511 9.351 1.00 10.15 91 LYS A N 1
ATOM 739 C CA . LYS A 1 92 ? 66.386 34.242 10.711 1.00 10.27 91 LYS A CA 1
ATOM 740 C C . LYS A 1 92 ? 64.861 34.268 10.709 1.00 10.30 91 LYS A C 1
ATOM 741 O O . LYS A 1 92 ? 64.253 35.118 10.051 1.00 10.10 91 LYS A O 1
ATOM 747 N N . SER A 1 93 ? 64.256 33.301 11.394 1.00 9.65 92 SER A N 1
ATOM 748 C CA . SER A 1 93 ? 62.787 33.284 11.544 1.00 9.29 92 SER A CA 1
ATOM 749 C C . SER A 1 93 ? 62.415 33.317 13.017 1.00 9.73 92 SER A C 1
ATOM 750 O O . SER A 1 93 ? 62.847 32.452 13.810 1.00 10.83 92 SER A O 1
ATOM 753 N N . TYR A 1 94 ? 61.635 34.313 13.412 1.00 7.41 93 TYR A N 1
ATOM 754 C CA . TYR A 1 94 ? 61.275 34.456 14.817 1.00 8.25 93 TYR A CA 1
ATOM 755 C C . TYR A 1 94 ? 59.839 33.998 15.060 1.00 8.10 93 TYR A C 1
ATOM 756 O O . TYR A 1 94 ? 58.943 34.294 14.275 1.00 7.47 93 TYR A O 1
ATOM 765 N N . LEU A 1 95 ? 59.655 33.275 16.165 1.00 6.96 94 LEU A N 1
ATOM 766 C CA . LEU A 1 95 ? 58.354 33.012 16.767 1.00 6.34 94 LEU A CA 1
ATOM 767 C C . LEU A 1 95 ? 58.574 33.135 18.256 1.00 5.97 94 LEU A C 1
ATOM 768 O O . LEU A 1 95 ? 59.678 32.895 18.740 1.00 5.83 94 LEU A O 1
ATOM 773 N N . PRO A 1 96 ? 57.522 33.451 19.003 1.00 5.47 95 PRO A N 1
ATOM 774 C CA . PRO A 1 96 ? 57.687 33.444 20.454 1.00 6.07 95 PRO A CA 1
ATOM 775 C C . PRO A 1 96 ? 58.103 32.091 21.004 1.00 6.48 95 PRO A C 1
ATOM 776 O O . PRO A 1 96 ? 57.754 31.042 20.441 1.00 6.70 95 PRO A O 1
ATOM 780 N N . ASN A 1 97 ? 58.840 32.137 22.106 1.00 6.32 96 ASN A N 1
ATOM 781 C CA . ASN A 1 97 ? 59.315 30.936 22.767 1.00 6.54 96 ASN A CA 1
ATOM 782 C C . ASN A 1 97 ? 58.246 30.440 23.714 1.00 6.27 96 ASN A C 1
ATOM 783 O O . ASN A 1 97 ? 58.131 30.958 24.836 1.00 7.11 96 ASN A O 1
ATOM 788 N N . GLY A 1 98 ? 57.505 29.419 23.284 1.00 6.52 97 GLY A N 1
ATOM 789 C CA . GLY A 1 98 ? 56.417 28.851 24.099 1.00 7.01 97 GLY A CA 1
ATOM 790 C C . GLY A 1 98 ? 56.883 28.266 25.423 1.00 7.03 97 GLY A C 1
ATOM 791 O O . GLY A 1 98 ? 56.091 28.128 26.360 1.00 6.48 97 GLY A O 1
ATOM 792 N N . LEU A 1 99 ? 58.165 27.915 25.485 1.00 6.46 98 LEU A N 1
ATOM 793 C CA . LEU A 1 99 ? 58.772 27.341 26.678 1.00 6.44 98 LEU A CA 1
ATOM 794 C C . LEU A 1 99 ? 59.439 28.379 27.595 1.00 6.68 98 LEU A C 1
ATOM 795 O O . LEU A 1 99 ? 60.175 28.011 28.524 1.00 6.08 98 LEU A O 1
ATOM 800 N N . ALA A 1 100 ? 59.187 29.666 27.351 1.00 6.62 99 ALA A N 1
ATOM 801 C CA . ALA A 1 100 ? 59.847 30.718 28.130 1.00 8.30 99 ALA A CA 1
ATOM 802 C C . ALA A 1 100 ? 59.600 30.530 29.622 1.00 8.69 99 ALA A C 1
ATOM 803 O O . ALA A 1 100 ? 58.458 30.281 30.069 1.00 9.02 99 ALA A O 1
ATOM 805 N N . ALA A 1 101 ? 60.664 30.702 30.388 1.00 8.87 100 ALA A N 1
ATOM 806 C CA . ALA A 1 101 ? 60.580 30.539 31.835 1.00 9.92 100 ALA A CA 1
ATOM 807 C C . ALA A 1 101 ? 59.768 31.654 32.472 1.00 10.16 100 ALA A C 1
ATOM 808 O O . ALA A 1 101 ? 59.068 31.440 33.475 1.00 11.55 100 ALA A O 1
ATOM 810 N N . ASP A 1 102 ? 59.872 32.851 31.893 1.00 10.20 101 ASP A N 1
ATOM 811 C CA . ASP A 1 102 ? 59.203 34.038 32.417 1.00 10.26 101 ASP A CA 1
ATOM 812 C C . ASP A 1 102 ? 58.422 34.638 31.257 1.00 10.42 101 ASP A C 1
ATOM 813 O O . ASP A 1 102 ? 59.028 35.233 30.352 1.00 10.91 101 ASP A O 1
ATOM 818 N N . LEU A 1 103 ? 57.105 34.455 31.250 1.00 10.92 102 LEU A N 1
ATOM 819 C CA . LEU A 1 103 ? 56.319 34.921 30.087 1.00 10.81 102 LEU A CA 1
ATOM 820 C C . LEU A 1 103 ? 56.374 36.432 29.895 1.00 11.10 102 LEU A C 1
ATOM 821 O O . LEU A 1 103 ? 56.283 36.917 28.762 1.00 11.32 102 LEU A O 1
ATOM 826 N N . ALA A 1 104 ? 56.543 37.173 30.993 1.00 10.72 103 ALA A N 1
ATOM 827 C CA . ALA A 1 104 ? 56.652 38.631 30.887 1.00 10.92 103 ALA A CA 1
ATOM 828 C C . ALA A 1 104 ? 57.964 39.030 30.199 1.00 11.20 103 ALA A C 1
ATOM 829 O O . ALA A 1 104 ? 57.991 39.973 29.396 1.00 11.48 103 ALA A O 1
ATOM 831 N N . LYS A 1 105 ? 59.041 38.307 30.495 1.00 10.81 104 LYS A N 1
ATOM 832 C CA . LYS A 1 105 ? 60.316 38.570 29.813 1.00 10.23 104 LYS A CA 1
ATOM 833 C C . LYS A 1 105 ? 60.160 38.242 28.322 1.00 10.07 104 LYS A C 1
ATOM 834 O O . LYS A 1 105 ? 60.740 38.924 27.461 1.00 10.14 104 LYS A O 1
ATOM 840 N N . GLU A 1 106 ? 59.360 37.220 28.019 1.00 8.86 105 GLU A N 1
ATOM 841 C CA . GLU A 1 106 ? 59.234 36.814 26.620 1.00 8.59 105 GLU A CA 1
ATOM 842 C C . GLU A 1 106 ? 58.429 37.832 25.829 1.00 7.76 105 GLU A C 1
ATOM 843 O O . GLU A 1 106 ? 58.764 38.133 24.686 1.00 7.87 105 GLU A O 1
ATOM 849 N N . THR A 1 107 ? 57.382 38.382 26.432 1.00 7.81 106 THR A N 1
ATOM 850 C CA . THR A 1 107 ? 56.594 39.393 25.702 1.00 7.94 106 THR A CA 1
ATOM 851 C C . THR A 1 107 ? 57.433 40.655 25.464 1.00 7.69 106 THR A C 1
ATOM 852 O O . THR A 1 107 ? 57.399 41.262 24.383 1.00 7.98 106 THR A O 1
ATOM 856 N N . GLU A 1 108 ? 58.249 41.014 26.451 1.00 8.22 107 GLU A N 1
ATOM 857 C CA A GLU A 1 108 ? 59.130 42.166 26.304 0.70 8.63 107 GLU A CA 1
ATOM 858 C CA B GLU A 1 108 ? 59.150 42.158 26.327 0.30 8.16 107 GLU A CA 1
ATOM 859 C C . GLU A 1 108 ? 60.176 41.908 25.224 1.00 8.24 107 GLU A C 1
ATOM 860 O O . GLU A 1 108 ? 60.437 42.780 24.385 1.00 8.36 107 GLU A O 1
ATOM 871 N N . TYR A 1 109 ? 60.767 40.716 25.252 1.00 7.44 108 TYR A N 1
ATOM 872 C CA . TYR A 1 109 ? 61.718 40.289 24.217 1.00 8.06 108 TYR A CA 1
ATOM 873 C C . TYR A 1 109 ? 61.113 40.438 22.813 1.00 7.11 108 TYR A C 1
ATOM 874 O O . TYR A 1 109 ? 61.767 40.957 21.898 1.00 7.46 108 TYR A O 1
ATOM 883 N N . TYR A 1 110 ? 59.883 39.960 22.640 1.00 7.60 109 TYR A N 1
ATOM 884 C CA . TYR A 1 110 ? 59.290 39.950 21.300 1.00 7.56 109 TYR A CA 1
ATOM 885 C C . TYR A 1 110 ? 59.069 41.383 20.817 1.00 7.61 109 TYR A C 1
ATOM 886 O O . TYR A 1 110 ? 59.303 41.692 19.649 1.00 7.37 109 TYR A O 1
ATOM 895 N N . ASP A 1 111 ? 58.591 42.254 21.716 1.00 7.77 110 ASP A N 1
ATOM 896 C CA . ASP A 1 111 ? 58.460 43.670 21.395 1.00 7.12 110 ASP A CA 1
ATOM 897 C C . ASP A 1 111 ? 59.819 44.240 20.938 1.00 7.42 110 ASP A C 1
ATOM 898 O O . ASP A 1 111 ? 59.861 45.036 20.016 1.00 7.86 110 ASP A O 1
ATOM 903 N N . GLN A 1 112 ? 60.916 43.823 21.589 1.00 7.04 111 GLN A N 1
ATOM 904 C CA A GLN A 1 112 ? 62.186 44.386 21.195 0.50 7.98 111 GLN A CA 1
ATOM 905 C CA B GLN A 1 112 ? 62.278 44.278 21.272 0.50 7.85 111 GLN A CA 1
ATOM 906 C C . GLN A 1 112 ? 62.647 43.828 19.852 1.00 7.76 111 GLN A C 1
ATOM 907 O O . GLN A 1 112 ? 63.263 44.564 19.072 1.00 9.06 111 GLN A O 1
ATOM 918 N N . ILE A 1 113 ? 62.297 42.580 19.542 1.00 7.99 112 ILE A N 1
ATOM 919 C CA . ILE A 1 113 ? 62.596 42.005 18.225 1.00 8.82 112 ILE A CA 1
ATOM 920 C C . ILE A 1 113 ? 61.860 42.807 17.134 1.00 8.05 112 ILE A C 1
ATOM 921 O O . ILE A 1 113 ? 62.443 43.132 16.104 1.00 7.74 112 ILE A O 1
ATOM 926 N N . LEU A 1 114 ? 60.599 43.168 17.395 1.00 8.04 113 LEU A N 1
ATOM 927 C CA . LEU A 1 114 ? 59.828 43.974 16.453 1.00 8.69 113 LEU A CA 1
ATOM 928 C C . LEU A 1 114 ? 60.429 45.366 16.236 1.00 9.55 113 LEU A C 1
ATOM 929 O O . LEU A 1 114 ? 60.399 45.891 15.115 1.00 10.71 113 LEU A O 1
ATOM 934 N N . ALA A 1 115 ? 60.962 45.966 17.299 1.00 9.29 114 ALA A N 1
ATOM 935 C CA . ALA A 1 115 ? 61.678 47.238 17.165 1.00 9.88 114 ALA A CA 1
ATOM 936 C C . ALA A 1 115 ? 62.975 47.077 16.370 1.00 9.93 114 ALA A C 1
ATOM 937 O O . ALA A 1 115 ? 63.334 47.958 15.581 1.00 10.80 114 ALA A O 1
ATOM 939 N N . GLN A 1 116 ? 63.671 45.959 16.586 1.00 9.88 115 GLN A N 1
ATOM 940 C CA . GLN A 1 116 ? 64.952 45.686 15.911 1.00 9.92 115 GLN A CA 1
ATOM 941 C C . GLN A 1 116 ? 64.750 45.366 14.433 1.00 9.75 115 GLN A C 1
ATOM 942 O O . GLN A 1 116 ? 65.592 45.722 13.581 1.00 10.09 115 GLN A O 1
ATOM 948 N N . TYR A 1 117 ? 63.649 44.671 14.145 1.00 9.36 116 TYR A N 1
ATOM 949 C CA . TYR A 1 117 ? 63.321 44.253 12.782 1.00 10.10 116 TYR A CA 1
ATOM 950 C C . TYR A 1 117 ? 61.905 44.699 12.411 1.00 9.38 116 TYR A C 1
ATOM 951 O O . TYR A 1 117 ? 60.984 43.857 12.307 1.00 9.09 116 TYR A O 1
ATOM 960 N N . PRO A 1 118 ? 61.701 46.021 12.220 1.00 9.64 117 PRO A N 1
ATOM 961 C CA . PRO A 1 118 ? 60.358 46.466 11.787 1.00 9.60 117 PRO A CA 1
ATOM 962 C C . PRO A 1 118 ? 59.915 45.744 10.511 1.00 9.15 117 PRO A C 1
ATOM 963 O O . PRO A 1 118 ? 60.702 45.574 9.557 1.00 9.61 117 PRO A O 1
ATOM 967 N N . ILE A 1 119 ? 58.662 45.299 10.520 1.00 7.60 118 ILE A N 1
ATOM 968 C CA . ILE A 1 119 ? 58.132 44.513 9.404 1.00 7.77 118 ILE A CA 1
ATOM 969 C C . ILE A 1 119 ? 57.797 45.385 8.182 1.00 7.59 118 ILE A C 1
ATOM 970 O O . ILE A 1 119 ? 57.116 46.415 8.281 1.00 8.31 118 ILE A O 1
ATOM 975 N N . ASP A 1 120 ? 58.283 44.954 7.015 1.00 7.09 119 ASP A N 1
ATOM 976 C CA . ASP A 1 120 ? 58.019 45.660 5.769 1.00 7.72 119 ASP A CA 1
ATOM 977 C C . ASP A 1 120 ? 56.681 45.262 5.150 1.00 7.81 119 ASP A C 1
ATOM 978 O O . ASP A 1 120 ? 55.943 46.098 4.615 1.00 9.24 119 ASP A O 1
ATOM 983 N N . LEU A 1 121 ? 56.387 43.970 5.195 1.00 6.87 120 LEU A N 1
ATOM 984 C CA . LEU A 1 121 ? 55.134 43.459 4.676 1.00 6.00 120 LEU A CA 1
ATOM 985 C C . LEU A 1 121 ? 54.628 42.394 5.621 1.00 6.43 120 LEU A C 1
ATOM 986 O O . LEU A 1 121 ? 55.338 41.437 5.903 1.00 6.82 120 LEU A O 1
ATOM 991 N N . GLN A 1 122 ? 53.422 42.609 6.140 1.00 5.89 121 GLN A N 1
ATOM 992 C CA . GLN A 1 122 ? 52.731 41.628 6.972 1.00 6.17 121 GLN A CA 1
ATOM 993 C C . GLN A 1 122 ? 51.618 40.944 6.178 1.00 6.46 121 GLN A C 1
ATOM 994 O O . GLN A 1 122 ? 50.730 41.632 5.671 1.00 6.77 121 GLN A O 1
ATOM 1000 N N . ILE A 1 123 ? 51.631 39.609 6.131 1.00 6.53 122 ILE A N 1
ATOM 1001 C CA . ILE A 1 123 ? 50.529 38.814 5.577 1.00 6.82 122 ILE A CA 1
ATOM 1002 C C . ILE A 1 123 ? 49.554 38.510 6.708 1.00 5.81 122 ILE A C 1
ATOM 1003 O O . ILE A 1 123 ? 49.964 38.082 7.791 1.00 6.11 122 ILE A O 1
ATOM 1008 N N . LEU A 1 124 ? 48.266 38.735 6.462 1.00 5.98 123 LEU A N 1
ATOM 1009 C CA . LEU A 1 124 ? 47.303 38.615 7.542 1.00 7.06 123 LEU A CA 1
ATOM 1010 C C . LEU A 1 124 ? 46.031 37.980 7.016 1.00 7.01 123 LEU A C 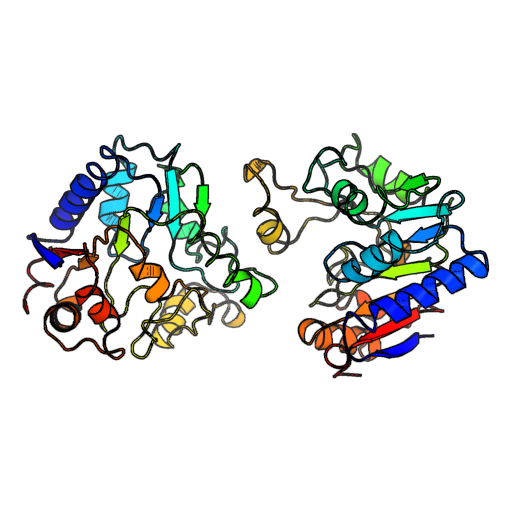1
ATOM 1011 O O . LEU A 1 124 ? 45.678 38.181 5.866 1.00 7.41 123 LEU A O 1
ATOM 1016 N N . GLY A 1 125 ? 45.362 37.206 7.872 1.00 5.42 124 GLY A N 1
ATOM 1017 C CA . GLY A 1 125 ? 43.956 36.825 7.626 1.00 5.17 124 GLY A CA 1
ATOM 1018 C C . GLY A 1 125 ? 43.029 37.516 8.608 1.00 5.93 124 GLY A C 1
ATOM 1019 O O . GLY A 1 125 ? 43.468 38.332 9.438 1.00 6.38 124 GLY A O 1
ATOM 1020 N N . ILE A 1 126 ? 41.744 37.217 8.478 1.00 5.95 125 ILE A N 1
ATOM 1021 C CA . ILE A 1 126 ? 40.730 37.755 9.382 1.00 5.97 125 ILE A CA 1
ATOM 1022 C C . ILE A 1 126 ? 39.842 36.637 9.908 1.00 6.61 125 ILE A C 1
ATOM 1023 O O . ILE A 1 126 ? 39.518 35.694 9.184 1.00 6.53 125 ILE A O 1
ATOM 1028 N N . GLY A 1 127 ? 39.474 36.733 11.183 1.00 5.72 126 GLY A N 1
ATOM 1029 C CA . GLY A 1 127 ? 38.654 35.692 11.801 1.00 6.03 126 GLY A CA 1
ATOM 1030 C C . GLY A 1 127 ? 37.187 35.833 11.436 1.00 5.85 126 GLY A C 1
ATOM 1031 O O . GLY A 1 127 ? 36.746 36.891 11.003 1.00 5.59 126 GLY A O 1
ATOM 1032 N N . ARG A 1 128 ? 36.407 34.770 11.628 1.00 6.16 127 ARG A N 1
ATOM 1033 C CA . ARG A 1 128 ? 34.972 34.895 11.355 1.00 6.29 127 ARG A CA 1
ATOM 1034 C C . ARG A 1 128 ? 34.338 35.999 12.194 1.00 6.83 127 ARG A C 1
ATOM 1035 O O . ARG A 1 128 ? 33.374 36.629 11.745 1.00 7.55 127 ARG A O 1
ATOM 1043 N N . ASN A 1 129 ? 34.874 36.218 13.404 1.00 6.05 128 ASN A N 1
ATOM 1044 C CA . ASN A 1 129 ? 34.390 37.283 14.289 1.00 6.68 128 ASN A CA 1
ATOM 1045 C C . ASN A 1 129 ? 35.250 38.546 14.231 1.00 6.68 128 ASN A C 1
ATOM 1046 O O . ASN A 1 129 ? 35.225 39.368 15.162 1.00 7.09 128 ASN A O 1
ATOM 1051 N N . ALA A 1 130 ? 36.026 38.678 13.150 1.00 5.70 129 ALA A N 1
ATOM 1052 C CA . ALA A 1 130 ? 36.896 39.843 12.905 1.00 5.24 129 ALA A CA 1
ATOM 1053 C C . ALA A 1 130 ? 38.118 39.895 13.813 1.00 5.80 129 ALA A C 1
ATOM 1054 O O . ALA A 1 130 ? 38.816 40.914 13.875 1.00 6.35 129 ALA A O 1
ATOM 1056 N N . HIS A 1 131 ? 38.450 38.782 14.437 1.00 5.27 130 HIS A N 1
ATOM 1057 C CA . HIS A 1 131 ? 39.716 38.744 15.133 1.00 5.90 130 HIS A CA 1
ATOM 1058 C C . HIS A 1 131 ? 40.895 38.868 14.174 1.00 6.22 130 HIS A C 1
ATOM 1059 O O . HIS A 1 131 ? 40.795 38.555 13.021 1.00 5.72 130 HIS A O 1
ATOM 1066 N N . ILE A 1 132 ? 41.998 39.351 14.710 1.00 6.32 131 ILE A N 1
ATOM 1067 C CA . ILE A 1 132 ? 43.233 39.501 13.933 1.00 6.82 131 ILE A CA 1
ATOM 1068 C C . ILE A 1 132 ? 44.308 38.769 14.739 1.00 6.67 131 ILE A C 1
ATOM 1069 O O . ILE A 1 132 ? 44.567 39.122 15.893 1.00 6.10 131 ILE A O 1
ATOM 1074 N N . GLY A 1 133 ? 44.901 37.716 14.183 1.00 6.93 132 GLY A N 1
ATOM 1075 C CA . GLY A 1 133 ? 45.847 36.906 14.990 1.00 7.34 132 GLY A CA 1
ATOM 1076 C C . GLY A 1 133 ? 45.064 36.336 16.162 1.00 7.46 132 GLY A C 1
ATOM 1077 O O . GLY A 1 133 ? 43.951 35.870 15.965 1.00 9.01 132 GLY A O 1
ATOM 1078 N N . PHE A 1 134 ? 45.619 36.371 17.377 1.00 5.61 133 PHE A N 1
ATOM 1079 C CA . PHE A 1 134 ? 44.895 35.854 18.538 1.00 5.71 133 PHE A CA 1
ATOM 1080 C C . PHE A 1 134 ? 44.191 36.976 19.285 1.00 5.75 133 PHE A C 1
ATOM 1081 O O . PHE A 1 134 ? 43.745 36.784 20.425 1.00 7.38 133 PHE A O 1
ATOM 1089 N N . ASN A 1 135 ? 44.065 38.140 18.638 1.00 5.01 134 ASN A N 1
ATOM 1090 C CA . ASN A 1 135 ? 43.425 39.303 19.259 1.00 4.91 134 ASN A CA 1
ATOM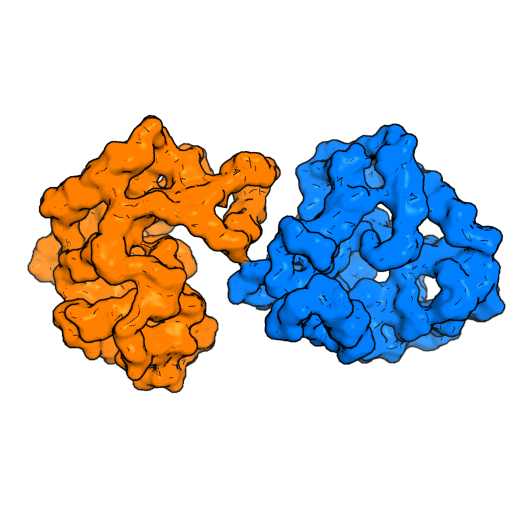 1091 C C . ASN A 1 135 ? 41.943 39.252 19.002 1.00 5.68 134 ASN A C 1
ATOM 1092 O O . ASN A 1 135 ? 41.470 39.518 17.869 1.00 6.36 134 ASN A O 1
ATOM 1097 N N . GLU A 1 136 ? 41.207 38.922 20.063 1.00 5.96 135 GLU A N 1
ATOM 1098 C CA . GLU A 1 136 ? 39.743 38.748 19.974 1.00 6.35 135 GLU A CA 1
ATOM 1099 C C . GLU A 1 136 ? 39.016 40.063 20.234 1.00 6.40 135 GLU A C 1
ATOM 1100 O O . GLU A 1 136 ? 39.605 41.018 20.728 1.00 7.20 135 GLU A O 1
ATOM 1106 N N . PRO A 1 137 ? 37.723 40.102 19.908 1.00 6.21 136 PRO A N 1
ATOM 1107 C CA . PRO A 1 137 ? 36.927 41.272 20.296 1.00 6.27 136 PRO A CA 1
ATOM 1108 C C . PRO A 1 137 ? 37.184 41.681 21.758 1.00 6.48 136 PRO A C 1
ATOM 1109 O O . PRO A 1 137 ? 37.231 40.833 22.678 1.00 6.51 136 PRO A O 1
ATOM 1113 N N . GLY A 1 138 ? 37.373 42.984 21.943 1.00 5.15 137 GLY A N 1
ATOM 1114 C CA . GLY A 1 138 ? 37.641 43.573 23.238 1.00 5.42 137 GLY A CA 1
ATOM 1115 C C . GLY A 1 138 ? 39.116 43.887 23.416 1.00 5.47 137 GLY A C 1
ATOM 1116 O O . GLY A 1 138 ? 39.489 44.581 24.355 1.00 7.37 137 GLY A O 1
ATOM 1117 N N . THR A 1 139 ? 39.973 43.396 22.521 1.00 5.21 138 THR A N 1
ATOM 1118 C CA . THR A 1 139 ? 41.395 43.675 22.663 1.00 5.54 138 THR A CA 1
ATOM 1119 C C . THR A 1 139 ? 41.730 45.156 22.427 1.00 4.85 138 THR A C 1
ATOM 1120 O O . THR A 1 139 ? 41.258 45.773 21.465 1.00 5.57 138 THR A O 1
ATOM 1124 N N . ALA A 1 140 ? 42.532 45.733 23.320 1.00 4.88 139 ALA A N 1
ATOM 1125 C CA . ALA A 1 140 ? 42.927 47.127 23.142 1.00 4.92 139 ALA A CA 1
ATOM 1126 C C . ALA A 1 140 ? 43.728 47.336 21.849 1.00 4.53 139 ALA A C 1
ATOM 1127 O O . ALA A 1 140 ? 44.639 46.550 21.541 1.00 4.87 139 ALA A O 1
ATOM 1129 N N . PHE A 1 141 ? 43.429 48.417 21.136 1.00 5.06 140 PHE A N 1
ATOM 1130 C CA . PHE A 1 141 ? 44.222 48.787 19.955 1.00 4.93 140 PHE A CA 1
ATOM 1131 C C . PHE A 1 141 ? 45.674 49.149 20.315 1.00 5.05 140 PHE A C 1
ATOM 1132 O O . PHE A 1 141 ? 46.567 49.163 19.452 1.00 6.18 140 PHE A O 1
ATOM 1140 N N . SER A 1 142 ? 45.911 49.445 21.592 1.00 5.13 141 SER A N 1
ATOM 1141 C CA . SER A 1 142 ? 47.239 49.778 22.078 1.00 4.75 141 SER A CA 1
ATOM 1142 C C . SER A 1 142 ? 48.074 48.546 22.408 1.00 4.96 141 SER A C 1
ATOM 1143 O O . SER A 1 142 ? 49.249 48.673 22.776 1.00 5.71 141 SER A O 1
ATOM 1146 N N . SER A 1 143 ? 47.473 47.358 22.293 1.00 4.75 142 SER A N 1
ATOM 1147 C CA . SER A 1 143 ? 48.147 46.147 22.796 1.00 4.98 142 SER A CA 1
ATOM 1148 C C . SER A 1 143 ? 49.404 45.814 22.036 1.00 4.40 142 SER A C 1
ATOM 1149 O O . SER A 1 143 ? 49.421 45.879 20.812 1.00 5.37 142 SER A O 1
ATOM 1152 N N . GLN A 1 144 ? 50.464 45.491 22.792 1.00 3.69 143 GLN A N 1
ATOM 1153 C CA . GLN A 1 144 ? 51.696 44.959 22.212 1.00 4.43 143 GLN A CA 1
ATOM 1154 C C . GLN A 1 144 ? 51.730 43.443 22.426 1.00 3.71 143 GLN A C 1
ATOM 1155 O O . GLN A 1 144 ? 50.653 42.808 22.567 1.00 4.61 143 GLN A O 1
ATOM 1161 N N . THR A 1 145 ? 52.920 42.827 22.437 1.00 3.59 144 THR A N 1
ATOM 1162 C CA . THR A 1 145 ? 52.927 41.378 22.589 1.00 3.17 144 THR A CA 1
ATOM 1163 C C . THR A 1 145 ? 52.375 41.027 23.977 1.00 3.89 144 THR A C 1
ATOM 1164 O O . THR A 1 145 ? 52.737 41.662 24.968 1.00 3.18 144 THR A O 1
ATOM 1168 N N . HIS A 1 146 ? 51.495 40.036 24.032 1.00 3.33 145 HIS A N 1
ATOM 1169 C CA . HIS A 1 146 ? 50.851 39.722 25.299 1.00 4.75 145 HIS A CA 1
ATOM 1170 C C . HIS A 1 146 ? 50.429 38.272 25.371 1.00 6.12 145 HIS A C 1
ATOM 1171 O O . HIS A 1 146 ? 50.318 37.594 24.350 1.00 5.76 145 HIS A O 1
ATOM 1178 N N . LEU A 1 147 ? 50.173 37.831 26.595 1.00 7.25 146 LEU A N 1
ATOM 1179 C CA . LEU A 1 147 ? 49.673 36.510 26.867 1.00 8.02 146 LEU A CA 1
ATOM 1180 C C . LEU A 1 147 ? 48.162 36.497 26.659 1.00 7.85 146 LEU A C 1
ATOM 1181 O O . LEU A 1 147 ? 47.411 37.332 27.222 1.00 9.01 146 LEU A O 1
ATOM 1186 N N . VAL A 1 148 ? 47.714 35.534 25.866 1.00 7.58 147 VAL A N 1
ATOM 1187 C CA . VAL A 1 148 ? 46.298 35.422 25.497 1.00 8.82 147 VAL A CA 1
ATOM 1188 C C . VAL A 1 148 ? 45.742 34.121 26.038 1.00 8.74 147 VAL A C 1
ATOM 1189 O O . VAL A 1 148 ? 46.384 33.076 25.917 1.00 8.95 147 VAL A O 1
ATOM 1193 N N . ASP A 1 149 ? 44.558 34.182 26.661 1.00 8.37 148 ASP A N 1
ATOM 1194 C CA . ASP A 1 149 ? 43.863 32.958 26.994 1.00 9.43 148 ASP A CA 1
ATOM 1195 C C . ASP A 1 149 ? 43.068 32.499 25.784 1.00 8.67 148 ASP A C 1
ATOM 1196 O O . ASP A 1 149 ? 42.195 33.228 25.286 1.00 10.26 148 ASP A O 1
ATOM 1201 N N . LEU A 1 150 ? 43.356 31.289 25.314 1.00 8.79 149 LEU A N 1
ATOM 1202 C CA . LEU A 1 150 ? 42.694 30.747 24.108 1.00 8.75 149 LEU A CA 1
ATOM 1203 C C . LEU A 1 150 ? 41.193 30.618 24.340 1.00 9.01 149 LEU A C 1
ATOM 1204 O O . LEU A 1 150 ? 40.754 30.391 25.472 1.00 9.26 149 LEU A O 1
ATOM 1209 N N . THR A 1 151 ? 40.404 30.782 23.276 1.00 8.80 150 THR A N 1
ATOM 1210 C CA . THR A 1 151 ? 38.957 30.650 23.454 1.00 9.11 150 THR A CA 1
ATOM 1211 C C . THR A 1 151 ? 38.622 29.201 23.756 1.00 8.90 150 THR A C 1
ATOM 1212 O O . THR A 1 151 ? 39.344 28.290 23.344 1.00 8.40 150 THR A O 1
ATOM 1216 N N . PRO A 1 152 ? 37.542 28.968 24.510 1.00 8.96 151 PRO A N 1
ATOM 1217 C CA . PRO A 1 152 ? 37.172 27.563 24.737 1.00 8.97 151 PRO A CA 1
ATOM 1218 C C . PRO A 1 152 ? 36.908 26.736 23.479 1.00 9.42 151 PRO A C 1
ATOM 1219 O O . PRO A 1 152 ? 37.203 25.533 23.468 1.00 9.72 151 PRO A O 1
ATOM 1223 N N . SER A 1 153 ? 36.378 27.362 22.428 1.00 10.11 152 SER A N 1
ATOM 1224 C CA . SER A 1 153 ? 36.212 26.663 21.148 1.00 11.46 152 SER A CA 1
ATOM 1225 C C . SER A 1 153 ? 37.550 26.210 20.556 1.00 11.46 152 SER A C 1
ATOM 1226 O O . SER A 1 153 ? 37.677 25.077 20.072 1.00 10.77 152 SER A O 1
ATOM 1229 N N . THR A 1 154 ? 38.542 27.099 20.605 1.00 11.43 153 THR A N 1
ATOM 1230 C CA . THR A 1 154 ? 39.899 26.782 20.148 1.00 12.28 153 THR A CA 1
ATOM 1231 C C . THR A 1 154 ? 40.487 25.619 20.936 1.00 11.82 153 THR A C 1
ATOM 1232 O O . THR A 1 154 ? 41.051 24.683 20.359 1.00 12.12 153 THR A O 1
ATOM 1236 N N . ILE A 1 155 ? 40.386 25.696 22.261 1.00 10.97 154 ILE A N 1
ATOM 1237 C CA . ILE A 1 155 ? 40.898 24.629 23.134 1.00 11.77 154 ILE A CA 1
ATOM 1238 C C . ILE A 1 155 ? 40.222 23.292 22.801 1.00 11.73 154 ILE A C 1
ATOM 1239 O O . ILE A 1 155 ? 40.890 22.253 22.685 1.00 11.84 154 ILE A O 1
ATOM 1244 N N . ALA A 1 156 ? 38.903 23.330 22.609 1.00 10.90 155 ALA A N 1
ATOM 1245 C CA . ALA A 1 156 ? 38.150 22.112 22.284 1.00 11.76 155 ALA A CA 1
ATOM 1246 C C . ALA A 1 156 ? 38.645 21.523 20.961 1.00 12.03 155 ALA A C 1
ATOM 1247 O O . ALA A 1 156 ? 38.855 20.302 20.858 1.00 12.86 155 ALA A O 1
ATOM 1249 N N . ALA A 1 157 ? 38.830 22.390 19.961 1.00 13.12 156 ALA A N 1
ATOM 1250 C CA . ALA A 1 157 ? 39.292 21.958 18.638 1.00 13.73 156 ALA A CA 1
ATOM 1251 C C . ALA A 1 157 ? 40.702 21.382 18.704 1.00 14.06 156 ALA A C 1
ATOM 1252 O O . ALA A 1 157 ? 40.986 20.327 18.112 1.00 14.59 156 ALA A O 1
ATOM 1254 N N . ASN A 1 158 ? 41.589 22.089 19.401 1.00 13.70 157 ASN A N 1
ATOM 1255 C CA . ASN A 1 158 ? 42.980 21.659 19.522 1.00 13.86 157 ASN A CA 1
ATOM 1256 C C . ASN A 1 158 ? 43.163 20.403 20.354 1.00 14.62 157 ASN A C 1
ATOM 1257 O O . ASN A 1 158 ? 44.140 19.674 20.177 1.00 14.35 157 ASN A O 1
ATOM 1262 N N . SER A 1 159 ? 42.224 20.155 21.267 1.00 15.29 158 SER A N 1
ATOM 1263 C CA . SER A 1 159 ? 42.300 19.007 22.178 1.00 16.93 158 SER A CA 1
ATOM 1264 C C . SER A 1 159 ? 42.350 17.673 21.445 1.00 17.76 158 SER A C 1
ATOM 1265 O O . SER A 1 159 ? 42.918 16.699 21.948 1.00 18.16 158 SER A O 1
ATOM 1268 N N . ARG A 1 160 ? 41.758 17.643 20.254 1.00 18.68 159 ARG A N 1
ATOM 1269 C CA . ARG A 1 160 ? 41.710 16.429 19.439 1.00 19.53 159 ARG A CA 1
ATOM 1270 C C . ARG A 1 160 ? 43.105 15.943 19.007 1.00 19.95 159 ARG A C 1
ATOM 1271 O O . ARG A 1 160 ? 43.257 14.806 18.561 1.00 20.95 159 ARG A O 1
ATOM 1274 N N . PHE A 1 161 ? 44.117 16.799 19.172 1.00 19.85 160 PHE A N 1
ATOM 1275 C CA . PHE A 1 161 ? 45.492 16.500 18.762 1.00 19.93 160 PHE A CA 1
ATOM 1276 C C . PHE A 1 161 ? 46.462 16.158 19.903 1.00 19.51 160 PHE A C 1
ATOM 1277 O O . PHE A 1 161 ? 47.660 16.023 19.667 1.00 19.90 160 PHE A O 1
ATOM 1285 N N . PHE A 1 162 ? 45.958 16.025 21.126 1.00 19.36 161 PHE A N 1
ATOM 1286 C CA . PHE A 1 162 ? 46.817 15.733 22.282 1.00 19.08 161 PHE A CA 1
ATOM 1287 C C . PHE A 1 162 ? 46.380 14.496 23.077 1.00 19.82 161 PHE A C 1
ATOM 1288 O O . PHE A 1 162 ? 45.195 14.164 23.112 1.00 19.53 161 PHE A O 1
ATOM 1296 N N . GLU A 1 163 ? 47.358 13.856 23.723 1.00 19.72 162 GLU A N 1
ATOM 1297 C CA . GLU A 1 163 ? 47.180 12.680 24.587 1.00 20.05 162 GLU A CA 1
ATOM 1298 C C . GLU A 1 163 ? 45.810 12.504 25.245 1.00 20.14 162 GLU A C 1
ATOM 1299 O O . GLU A 1 163 ? 44.986 11.740 24.741 1.00 20.32 162 GLU A O 1
ATOM 1300 N N . LYS A 1 164 ? 45.559 13.169 26.375 1.00 19.98 163 LYS A N 1
ATOM 1301 C CA . LYS A 1 164 ? 46.523 14.005 27.079 1.00 19.25 163 LYS A CA 1
ATOM 1302 C C . LYS A 1 164 ? 45.930 15.398 27.292 1.00 19.24 163 LYS A C 1
ATOM 1303 O O . LYS A 1 164 ? 46.403 16.360 26.696 1.00 19.18 163 LYS A O 1
ATOM 1304 N N . ALA A 1 165 ? 44.899 15.495 28.136 1.00 18.91 164 ALA A N 1
ATOM 1305 C CA . ALA A 1 165 ? 44.218 16.777 28.404 1.00 18.54 164 ALA A CA 1
ATOM 1306 C C . ALA A 1 165 ? 45.146 17.803 29.059 1.00 18.14 164 ALA A C 1
ATOM 1307 O O . ALA A 1 165 ? 45.139 18.982 28.690 1.00 18.33 164 ALA A O 1
ATOM 1309 N N . GLU A 1 166 ? 45.959 17.333 30.008 1.00 17.48 165 GLU A N 1
ATOM 1310 C CA . GLU A 1 166 ? 46.955 18.178 30.675 1.00 16.57 165 GLU A CA 1
ATOM 1311 C C . GLU A 1 166 ? 47.960 18.796 29.695 1.00 15.84 165 GLU A C 1
ATOM 1312 O O . GLU A 1 166 ? 48.583 19.816 29.997 1.00 16.09 165 GLU A O 1
ATOM 1314 N N . ASP A 1 167 ? 48.097 18.188 28.519 1.00 15.02 166 ASP A N 1
ATOM 1315 C CA . ASP A 1 167 ? 49.079 18.633 27.522 1.00 13.91 166 ASP A CA 1
ATOM 1316 C C . ASP A 1 167 ? 48.565 19.718 26.572 1.00 13.22 166 ASP A C 1
ATOM 1317 O O . ASP A 1 167 ? 49.353 20.315 25.821 1.00 12.80 166 ASP A O 1
ATOM 1322 N N . VAL A 1 168 ? 47.259 19.981 26.603 1.00 12.01 167 VAL A N 1
ATOM 1323 C CA . VAL A 1 168 ? 46.676 20.930 25.656 1.00 10.92 167 VAL A CA 1
ATOM 1324 C C . VAL A 1 168 ? 46.981 22.362 26.113 1.00 10.10 167 VAL A C 1
ATOM 1325 O O . VAL A 1 168 ? 46.595 22.753 27.222 1.00 10.16 167 VAL A O 1
ATOM 1329 N N . PRO A 1 169 ? 47.674 23.156 25.268 1.00 10.12 168 PRO A N 1
ATOM 1330 C CA . PRO A 1 169 ? 47.881 24.564 25.622 1.00 10.00 168 PRO A CA 1
ATOM 1331 C C . PRO A 1 169 ? 46.582 25.328 25.872 1.00 10.20 168 PRO A C 1
ATOM 1332 O O . PRO A 1 169 ? 45.585 25.151 25.154 1.00 10.13 168 PRO A O 1
ATOM 1336 N N . LYS A 1 170 ? 46.599 26.164 26.900 1.00 9.53 169 LYS A N 1
ATOM 1337 C CA . LYS A 1 170 ? 45.448 27.011 27.218 1.00 9.19 169 LYS A CA 1
ATOM 1338 C C . LYS A 1 170 ? 45.706 28.485 26.914 1.00 8.02 169 LYS A C 1
ATOM 1339 O O . LYS A 1 170 ? 44.796 29.325 27.028 1.00 8.03 169 LYS A O 1
ATOM 1345 N N . GLN A 1 171 ? 46.954 28.785 26.567 1.00 7.10 170 GLN A N 1
ATOM 1346 C CA . GLN A 1 171 ? 47.390 30.163 26.303 1.00 5.92 170 GLN A CA 1
ATOM 1347 C C . GLN A 1 171 ? 48.325 30.246 25.127 1.00 5.87 170 GLN A C 1
ATOM 1348 O O . GLN A 1 171 ? 48.943 29.248 24.710 1.00 6.44 170 GLN A O 1
ATOM 1354 N N . ALA A 1 172 ? 48.451 31.463 24.600 1.00 4.29 171 ALA A N 1
ATOM 1355 C CA . ALA A 1 172 ? 49.429 31.737 23.534 1.00 3.71 171 ALA A CA 1
ATOM 1356 C C . ALA A 1 172 ? 50.160 33.036 23.861 1.00 4.69 171 ALA A C 1
ATOM 1357 O O . ALA A 1 172 ? 49.638 33.864 24.610 1.00 4.98 171 ALA A O 1
ATOM 1359 N N . ILE A 1 173 ? 51.364 33.196 23.306 1.00 4.02 172 ILE A N 1
ATOM 1360 C CA . ILE A 1 173 ? 52.058 34.486 23.333 1.00 4.69 172 ILE A CA 1
ATOM 1361 C C . ILE A 1 173 ? 51.811 35.039 21.959 1.00 4.53 172 ILE A C 1
ATOM 1362 O O . ILE A 1 173 ? 52.132 34.391 20.952 1.00 4.69 172 ILE A O 1
ATOM 1367 N N . SER A 1 174 ? 51.255 36.242 21.915 1.00 5.85 173 SER A N 1
ATOM 1368 C CA A SER A 1 174 ? 50.727 36.786 20.660 0.70 6.35 173 SER A CA 1
ATOM 1369 C CA B SER A 1 174 ? 50.747 36.776 20.667 0.30 4.74 173 SER A CA 1
ATOM 1370 C C . SER A 1 174 ? 51.073 38.248 20.469 1.00 5.55 173 SER A C 1
ATOM 1371 O O . SER A 1 174 ? 50.882 39.058 21.375 1.00 5.25 173 SER A O 1
ATOM 1376 N N . MET A 1 175 ? 51.516 38.583 19.264 1.00 4.38 174 MET A N 1
ATOM 1377 C CA . MET A 1 175 ? 51.599 39.990 18.863 1.00 3.66 174 MET A CA 1
ATOM 1378 C C . MET A 1 175 ? 50.208 40.665 19.014 1.00 4.79 174 MET A C 1
ATOM 1379 O O . MET A 1 175 ? 49.146 40.104 18.642 1.00 4.49 174 MET A O 1
ATOM 1384 N N . GLY A 1 176 ? 50.232 41.865 19.586 1.00 3.92 175 GLY A N 1
ATOM 1385 C CA . GLY A 1 176 ? 49.014 42.661 19.779 1.00 4.60 175 GLY A CA 1
ATOM 1386 C C . GLY A 1 176 ? 48.640 43.499 18.562 1.00 4.31 175 GLY A C 1
ATOM 1387 O O . GLY A 1 176 ? 49.300 43.482 17.509 1.00 4.88 175 GLY A O 1
ATOM 1388 N N . LEU A 1 177 ? 47.551 44.242 18.716 1.00 3.51 176 LEU A N 1
ATOM 1389 C CA . LEU A 1 177 ? 47.041 45.032 17.591 1.00 4.16 176 LEU A CA 1
ATOM 1390 C C . LEU A 1 177 ? 47.953 46.213 17.256 1.00 4.67 176 LEU A C 1
ATOM 1391 O O . LEU A 1 177 ? 48.127 46.540 16.068 1.00 5.78 176 LEU A O 1
ATOM 1396 N N . ALA A 1 178 ? 48.552 46.844 18.267 1.00 4.25 177 ALA A N 1
ATOM 1397 C CA . ALA A 1 178 ? 49.521 47.921 17.976 1.00 4.90 177 ALA A CA 1
ATOM 1398 C C . ALA A 1 178 ? 50.758 47.316 17.314 1.00 5.61 177 ALA A C 1
ATOM 1399 O O . ALA A 1 178 ? 51.355 47.918 16.402 1.00 6.90 177 ALA A O 1
ATOM 1401 N N . SER A 1 179 ? 51.145 46.123 17.778 1.00 5.50 178 SER A N 1
ATOM 1402 C CA . SER A 1 179 ? 52.297 45.407 17.189 1.00 6.12 178 SER A CA 1
ATOM 1403 C C . SER A 1 179 ? 52.081 45.213 15.689 1.00 5.88 178 SER A C 1
ATOM 1404 O O . SER A 1 179 ? 52.906 45.598 14.865 1.00 5.80 178 SER A O 1
ATOM 1407 N N . ILE A 1 180 ? 50.929 44.663 15.354 1.00 5.78 179 ILE A N 1
ATOM 1408 C CA . ILE A 1 180 ? 50.629 44.295 13.974 1.00 5.50 179 ILE A CA 1
ATOM 1409 C C . ILE A 1 180 ? 50.505 45.533 13.102 1.00 5.42 179 ILE A C 1
ATOM 1410 O O . ILE A 1 180 ? 50.982 45.540 11.981 1.00 6.75 179 ILE A O 1
ATOM 1415 N N . MET A 1 181 ? 49.902 46.592 13.649 1.00 5.38 180 MET A N 1
ATOM 1416 C CA . MET A 1 181 ? 49.742 47.856 12.902 1.00 5.59 180 MET A CA 1
ATOM 1417 C C . MET A 1 181 ? 51.062 48.533 12.517 1.00 6.00 180 MET A C 1
ATOM 1418 O O . MET A 1 181 ? 51.090 49.409 11.637 1.00 7.01 180 MET A O 1
ATOM 1423 N N . SER A 1 182 ? 52.151 48.168 13.196 1.00 6.42 181 SER A N 1
ATOM 1424 C CA . SER A 1 182 ? 53.458 48.797 12.905 1.00 7.66 181 SER A CA 1
ATOM 1425 C C . SER A 1 182 ? 54.038 48.423 11.520 1.00 7.57 181 SER A C 1
ATOM 1426 O O . SER A 1 182 ? 54.971 49.084 11.033 1.00 8.71 181 SER A O 1
ATOM 1429 N N . ALA A 1 183 ? 53.527 47.359 10.895 1.00 7.05 182 ALA A N 1
ATOM 1430 C CA . ALA A 1 183 ? 54.007 46.973 9.564 1.00 6.67 182 ALA A CA 1
ATOM 1431 C C . ALA A 1 183 ? 53.899 48.125 8.572 1.00 6.45 182 ALA A C 1
ATOM 1432 O O . ALA A 1 183 ? 52.921 48.884 8.601 1.00 7.74 182 ALA A O 1
ATOM 1434 N N . LYS A 1 184 ? 54.879 48.240 7.674 1.00 5.25 183 LYS A N 1
ATOM 1435 C CA . LYS A 1 184 ? 54.820 49.286 6.657 1.00 6.41 183 LYS A CA 1
ATOM 1436 C C . LYS A 1 184 ? 53.692 49.041 5.654 1.00 6.71 183 LYS A C 1
ATOM 1437 O O . LYS A 1 184 ? 53.038 49.988 5.183 1.00 7.26 183 LYS A O 1
ATOM 1441 N N . MET A 1 185 ? 53.418 47.764 5.384 1.00 5.89 184 MET A N 1
ATOM 1442 C CA . MET A 1 185 ? 52.381 47.381 4.444 1.00 6.34 184 MET A CA 1
ATOM 1443 C C . MET A 1 185 ? 51.730 46.112 4.969 1.00 6.64 184 MET A C 1
ATOM 1444 O O . MET A 1 185 ? 52.417 45.210 5.466 1.00 6.87 184 MET A O 1
ATOM 1449 N N . ILE A 1 186 ? 50.404 46.067 4.898 1.00 6.70 185 ILE A N 1
ATOM 1450 C CA . ILE A 1 186 ? 49.668 44.879 5.331 1.00 6.18 185 ILE A CA 1
ATOM 1451 C C . ILE A 1 186 ? 48.881 44.336 4.153 1.00 7.40 185 ILE A C 1
ATOM 1452 O O . ILE A 1 186 ? 48.185 45.090 3.477 1.00 8.20 185 ILE A O 1
ATOM 1457 N N . LEU A 1 187 ? 49.007 43.033 3.924 1.00 7.90 186 LEU A N 1
ATOM 1458 C CA A LEU A 1 187 ? 48.221 42.355 2.928 0.70 8.20 186 LEU A CA 1
ATOM 1459 C CA B LEU A 1 187 ? 48.204 42.335 2.920 0.30 8.18 186 LEU A CA 1
ATOM 1460 C C . LEU A 1 187 ? 47.253 41.424 3.663 1.00 8.77 186 LEU A C 1
ATOM 1461 O O . LEU A 1 187 ? 47.682 40.435 4.242 1.00 8.83 186 LEU A O 1
ATOM 1470 N N . LEU A 1 188 ? 45.966 41.781 3.660 1.00 8.46 187 LEU A N 1
ATOM 1471 C CA . LEU A 1 188 ? 44.939 40.978 4.317 1.00 8.63 187 LEU A CA 1
ATOM 1472 C C . LEU A 1 188 ? 44.172 40.150 3.300 1.00 9.14 187 LEU A C 1
ATOM 1473 O O . LEU A 1 188 ? 43.631 40.693 2.344 1.00 10.58 187 LEU A O 1
ATOM 1478 N N . MET A 1 189 ? 44.165 38.841 3.508 1.00 8.47 188 MET A N 1
ATOM 1479 C CA . MET A 1 189 ? 43.499 37.931 2.580 1.00 8.47 188 MET A CA 1
ATOM 1480 C C . MET A 1 189 ? 42.266 37.381 3.272 1.00 8.59 188 MET A C 1
ATOM 1481 O O . MET A 1 189 ? 42.331 36.996 4.436 1.00 8.08 188 MET A O 1
ATOM 1486 N N . ALA A 1 190 ? 41.128 37.399 2.570 1.00 8.29 189 ALA A N 1
ATOM 1487 C CA . ALA A 1 190 ? 39.878 36.900 3.148 1.00 8.68 189 ALA A CA 1
ATOM 1488 C C . ALA A 1 190 ? 39.084 36.128 2.112 1.00 8.69 189 ALA A C 1
ATOM 1489 O O . ALA A 1 190 ? 38.721 36.669 1.058 1.00 8.75 189 ALA A O 1
ATOM 1491 N N . PHE A 1 191 ? 38.774 34.870 2.419 1.00 8.99 190 PHE A N 1
ATOM 1492 C CA . PHE A 1 191 ? 38.054 34.038 1.452 1.00 9.88 190 PHE A CA 1
ATOM 1493 C C . PHE A 1 191 ? 36.859 33.321 2.072 1.00 9.99 190 PHE A C 1
ATOM 1494 O O . PHE A 1 191 ? 36.922 32.855 3.224 1.00 10.90 190 PHE A O 1
ATOM 1502 N N . GLY A 1 192 ? 35.778 33.235 1.303 1.00 10.90 191 GLY A N 1
ATOM 1503 C CA . GLY A 1 192 ? 34.609 32.470 1.718 1.00 11.05 191 GLY A CA 1
ATOM 1504 C C . GLY A 1 192 ? 33.511 33.265 2.406 1.00 11.22 191 GLY A C 1
ATOM 1505 O O . GLY A 1 192 ? 33.779 34.276 3.065 1.00 10.94 191 GLY A O 1
ATOM 1506 N N . GLU A 1 193 ? 32.272 32.783 2.256 1.00 10.66 192 GLU A N 1
ATOM 1507 C CA . GLU A 1 193 ? 31.090 33.402 2.851 1.00 11.34 192 GLU A CA 1
ATOM 1508 C C . GLU A 1 193 ? 31.240 33.613 4.361 1.00 11.03 192 GLU A C 1
ATOM 1509 O O . GLU A 1 193 ? 30.703 34.577 4.918 1.00 10.49 192 GLU A O 1
ATOM 1515 N N . GLU A 1 194 ? 31.948 32.685 5.009 1.00 11.50 193 GLU A N 1
ATOM 1516 C CA . GLU A 1 194 ? 32.159 32.713 6.458 1.00 12.53 193 GLU A CA 1
ATOM 1517 C C . GLU A 1 194 ? 32.882 33.981 6.928 1.00 12.09 193 GLU A C 1
ATOM 1518 O O . GLU A 1 194 ? 32.768 34.367 8.100 1.00 12.33 193 GLU A O 1
ATOM 1524 N N . LYS A 1 195 ? 33.585 34.644 6.009 1.00 12.10 194 LYS A N 1
ATOM 1525 C CA . LYS A 1 195 ? 34.350 35.872 6.352 1.00 11.81 194 LYS A CA 1
ATOM 1526 C C . LYS A 1 195 ? 33.627 37.176 5.965 1.00 12.49 194 LYS A C 1
ATOM 1527 O O . LYS A 1 195 ? 34.117 38.274 6.245 1.00 13.42 194 LYS A O 1
ATOM 1533 N N . ALA A 1 196 ? 32.485 37.058 5.294 1.00 11.71 195 ALA A N 1
ATOM 1534 C CA . ALA A 1 196 ? 31.805 38.228 4.721 1.00 11.41 195 ALA A CA 1
ATOM 1535 C C . ALA A 1 196 ? 31.372 39.253 5.763 1.00 11.54 195 ALA A C 1
ATOM 1536 O O . ALA A 1 196 ? 31.506 40.465 5.550 1.00 11.97 195 ALA A O 1
ATOM 1538 N N . GLU A 1 197 ? 30.860 38.775 6.890 1.00 11.60 196 GLU A N 1
ATOM 1539 C CA . GLU A 1 197 ? 30.364 39.679 7.932 1.00 12.34 196 GLU A CA 1
ATOM 1540 C C . GLU A 1 197 ? 31.540 40.421 8.571 1.00 11.43 196 GLU A C 1
ATOM 1541 O O . GLU A 1 197 ? 31.470 41.626 8.813 1.00 12.05 196 GLU A O 1
ATOM 1547 N N . ALA A 1 198 ? 32.611 39.691 8.843 1.00 11.32 197 ALA A N 1
ATOM 1548 C CA . ALA A 1 198 ? 33.805 40.292 9.430 1.00 10.95 197 ALA A CA 1
ATOM 1549 C C . ALA A 1 198 ? 34.442 41.332 8.486 1.00 11.18 197 ALA A C 1
ATOM 1550 O O . ALA A 1 198 ? 34.844 42.431 8.920 1.00 11.37 197 ALA A O 1
ATOM 1552 N N . VAL A 1 199 ? 34.526 40.992 7.203 1.00 11.03 198 VAL A N 1
ATOM 1553 C CA . VAL A 1 199 ? 35.100 41.903 6.214 1.00 11.39 198 VAL A CA 1
ATOM 1554 C C . VAL A 1 199 ? 34.299 43.213 6.119 1.00 11.62 198 VAL A C 1
ATOM 1555 O O . VAL A 1 199 ? 34.884 44.291 6.083 1.00 11.74 198 VAL A O 1
ATOM 1559 N N . ALA A 1 200 ? 32.970 43.103 6.099 1.00 11.12 199 ALA A N 1
ATOM 1560 C CA . ALA A 1 200 ? 32.089 44.275 6.081 1.00 10.91 199 ALA A CA 1
ATOM 1561 C C . ALA A 1 200 ? 32.284 45.130 7.336 1.00 11.02 199 ALA A C 1
ATOM 1562 O O . ALA A 1 200 ? 32.293 46.363 7.262 1.00 10.97 199 ALA A O 1
ATOM 1564 N N . ALA A 1 201 ? 32.436 44.479 8.486 1.00 10.87 200 ALA A N 1
ATOM 1565 C CA . ALA A 1 201 ? 32.589 45.206 9.744 1.00 11.55 200 ALA A CA 1
ATOM 1566 C C . ALA A 1 201 ? 33.922 45.939 9.748 1.00 11.47 200 ALA A C 1
ATOM 1567 O O . ALA A 1 201 ? 34.013 47.082 10.191 1.00 11.93 200 ALA A O 1
ATOM 1569 N N . MET A 1 202 ? 34.955 45.273 9.234 1.00 10.91 201 MET A N 1
ATOM 1570 C CA . MET A 1 202 ? 36.296 45.853 9.149 1.00 10.74 201 MET A CA 1
ATOM 1571 C C . MET A 1 202 ? 36.308 47.108 8.301 1.00 11.08 201 MET A C 1
ATOM 1572 O O . MET A 1 202 ? 36.930 48.099 8.662 1.00 10.17 201 MET A O 1
ATOM 1577 N N . VAL A 1 203 ? 35.636 47.034 7.157 1.00 10.80 202 VAL A N 1
ATOM 1578 C CA . VAL A 1 203 ? 35.713 48.074 6.148 1.00 11.77 202 VAL A CA 1
ATOM 1579 C C . VAL A 1 203 ? 34.741 49.230 6.423 1.00 12.03 202 VAL A C 1
ATOM 1580 O O . VAL A 1 203 ? 35.110 50.401 6.279 1.00 12.66 202 VAL A O 1
ATOM 1584 N N . LYS A 1 204 ? 33.514 48.893 6.826 1.00 11.78 203 LYS A N 1
ATOM 1585 C CA . LYS A 1 204 ? 32.403 49.857 6.861 1.00 11.84 203 LYS A CA 1
ATOM 1586 C C . LYS A 1 204 ? 31.912 50.281 8.241 1.00 11.45 203 LYS A C 1
ATOM 1587 O O . LYS A 1 204 ? 31.175 51.270 8.353 1.00 11.25 203 LYS A O 1
ATOM 1593 N N . GLY A 1 205 ? 32.283 49.528 9.279 1.00 11.18 204 GLY A N 1
ATOM 1594 C CA . GLY A 1 205 ? 31.790 49.792 10.626 1.00 10.21 204 GLY A CA 1
ATOM 1595 C C . GLY A 1 205 ? 32.634 50.826 11.351 1.00 10.10 204 GLY A C 1
ATOM 1596 O O . GLY A 1 205 ? 33.636 51.304 10.804 1.00 9.06 204 GLY A O 1
ATOM 1597 N N . PRO A 1 206 ? 32.244 51.179 12.584 1.00 9.94 205 PRO A N 1
ATOM 1598 C CA . PRO A 1 206 ? 33.065 52.111 13.355 1.00 9.85 205 PRO A CA 1
ATOM 1599 C C . PRO A 1 206 ? 34.382 51.443 13.752 1.00 9.78 205 PRO A C 1
ATOM 1600 O O . PRO A 1 206 ? 34.478 50.214 13.749 1.00 10.21 205 PRO A O 1
ATOM 1604 N N . VAL A 1 207 ? 35.376 52.252 14.100 1.00 8.96 206 VAL A N 1
ATOM 1605 C CA . VAL A 1 207 ? 36.604 51.735 14.694 1.00 8.37 206 VAL A CA 1
ATOM 1606 C C . VAL A 1 207 ? 36.324 51.504 16.181 1.00 8.70 206 VAL A C 1
ATOM 1607 O O . VAL A 1 207 ? 36.085 52.445 16.949 1.00 8.65 206 VAL A O 1
ATOM 1611 N N . THR A 1 208 ? 36.302 50.230 16.560 1.00 7.72 207 THR A N 1
ATOM 1612 C CA . THR A 1 208 ? 35.885 49.826 17.902 1.00 8.13 207 THR A CA 1
ATOM 1613 C C . THR A 1 208 ? 36.579 48.526 18.235 1.00 7.44 207 THR A C 1
ATOM 1614 O O . THR A 1 208 ? 36.770 47.686 17.355 1.00 7.78 207 THR A O 1
ATOM 1618 N N . GLU A 1 209 ? 36.953 48.362 19.496 1.00 5.55 208 GLU A N 1
ATOM 1619 C CA . GLU A 1 209 ? 37.633 47.137 19.936 1.00 5.05 208 GLU A CA 1
ATOM 1620 C C . GLU A 1 209 ? 36.735 45.904 19.801 1.00 4.82 208 GLU A C 1
ATOM 1621 O O . GLU A 1 209 ? 37.236 44.774 19.857 1.00 5.49 208 GLU A O 1
ATOM 1627 N N . GLU A 1 210 ? 35.414 46.107 19.639 1.00 6.13 209 GLU A N 1
ATOM 1628 C CA . GLU A 1 210 ? 34.517 44.986 19.389 1.00 6.69 209 GLU A CA 1
ATOM 1629 C C . GLU A 1 210 ? 34.848 44.268 18.069 1.00 6.34 209 GLU A C 1
ATOM 1630 O O . GLU A 1 210 ? 34.490 43.091 17.898 1.00 6.40 209 GLU A O 1
ATOM 1636 N N . ILE A 1 211 ? 35.539 44.977 17.175 1.00 5.70 210 ILE A N 1
ATOM 1637 C CA . ILE A 1 211 ? 35.856 44.442 15.840 1.00 5.47 210 ILE A CA 1
ATOM 1638 C C . ILE A 1 211 ? 37.352 44.690 15.654 1.00 5.30 210 ILE A C 1
ATOM 1639 O O . ILE A 1 211 ? 37.772 45.757 15.205 1.00 4.23 210 ILE A O 1
ATOM 1644 N N . PRO A 1 212 ? 38.182 43.736 16.113 1.00 5.47 211 PRO A N 1
ATOM 1645 C CA . PRO A 1 212 ? 39.644 43.984 16.093 1.00 5.07 211 PRO A CA 1
ATOM 1646 C C . PRO A 1 212 ? 40.116 44.464 14.715 1.00 5.63 211 PRO A C 1
ATOM 1647 O O . PRO A 1 212 ? 40.924 45.395 14.630 1.00 5.52 211 PRO A O 1
ATOM 1651 N N . ALA A 1 213 ? 39.589 43.879 13.638 1.00 5.40 212 ALA A N 1
ATOM 1652 C CA . ALA A 1 213 ? 40.058 44.243 12.281 1.00 5.74 212 ALA A CA 1
ATOM 1653 C C . ALA A 1 213 ? 39.781 45.701 11.905 1.00 5.01 212 ALA A C 1
ATOM 1654 O O . ALA A 1 213 ? 40.404 46.225 10.980 1.00 7.14 212 ALA A O 1
ATOM 1656 N N . SER A 1 214 ? 38.839 46.341 12.613 1.00 5.94 213 SER A N 1
ATOM 1657 C CA . SER A 1 214 ? 38.444 47.713 12.263 1.00 5.53 213 SER A CA 1
ATOM 1658 C C . SER A 1 214 ? 39.634 48.685 12.391 1.00 4.90 213 SER A C 1
ATOM 1659 O O . SER A 1 214 ? 39.655 49.702 11.710 1.00 5.82 213 SER A O 1
ATOM 1662 N N . ILE A 1 215 ? 40.622 48.351 13.233 1.00 5.75 214 ILE A N 1
ATOM 1663 C CA . ILE A 1 215 ? 41.797 49.217 13.362 1.00 5.57 214 ILE A CA 1
ATOM 1664 C C . ILE A 1 215 ? 42.511 49.354 12.022 1.00 5.73 214 ILE A C 1
ATOM 1665 O O . ILE A 1 215 ? 43.168 50.357 11.789 1.00 6.25 214 ILE A O 1
ATOM 1670 N N . LEU A 1 216 ? 42.329 48.375 11.137 1.00 5.67 215 LEU A N 1
ATOM 1671 C CA . LEU A 1 216 ? 43.009 48.440 9.840 1.00 5.96 215 LEU A CA 1
ATOM 1672 C C . LEU A 1 216 ? 42.495 49.606 8.979 1.00 5.96 215 LEU A C 1
ATOM 1673 O O . LEU A 1 216 ? 43.185 50.030 8.043 1.00 6.29 215 LEU A O 1
ATOM 1678 N N . GLN A 1 217 ? 41.307 50.149 9.298 1.00 6.64 216 GLN A N 1
ATOM 1679 C CA . GLN A 1 217 ? 40.832 51.368 8.651 1.00 7.60 216 GLN A CA 1
ATOM 1680 C C . GLN A 1 217 ? 41.807 52.524 8.784 1.00 7.13 216 GLN A C 1
ATOM 1681 O O . GLN A 1 217 ? 41.783 53.457 7.968 1.00 9.46 216 GLN A O 1
ATOM 1687 N N . THR A 1 218 ? 42.653 52.469 9.806 1.00 6.51 217 THR A N 1
ATOM 1688 C CA . THR A 1 218 ? 43.505 53.608 10.159 1.00 7.46 217 THR A CA 1
ATOM 1689 C C . THR A 1 218 ? 44.958 53.417 9.716 1.00 7.49 217 THR A C 1
ATOM 1690 O O . THR A 1 218 ? 45.786 54.299 9.928 1.00 9.17 217 THR A O 1
ATOM 1694 N N . HIS A 1 219 ? 45.253 52.256 9.144 1.00 7.40 218 HIS A N 1
ATOM 1695 C CA . HIS A 1 219 ? 46.583 51.943 8.637 1.00 7.71 218 HIS A CA 1
ATOM 1696 C C . HIS A 1 219 ? 46.852 52.649 7.304 1.00 8.57 218 HIS A C 1
ATOM 1697 O O . HIS A 1 219 ? 45.962 52.700 6.453 1.00 9.01 218 HIS A O 1
ATOM 1704 N N . PRO A 1 220 ? 48.075 53.197 7.120 1.00 9.47 219 PRO A N 1
ATOM 1705 C CA . PRO A 1 220 ? 48.340 53.933 5.886 1.00 9.75 219 PRO A CA 1
ATOM 1706 C C . PRO A 1 220 ? 48.485 53.108 4.601 1.00 9.16 219 PRO A C 1
ATOM 1707 O O . PRO A 1 220 ? 48.458 53.685 3.509 1.00 9.57 219 PRO A O 1
ATOM 1711 N N . LYS A 1 221 ? 48.616 51.784 4.713 1.00 8.22 220 LYS A N 1
ATOM 1712 C CA . LYS A 1 221 ? 48.886 50.955 3.535 1.00 8.47 220 LYS A CA 1
ATOM 1713 C C . LYS A 1 221 ? 48.435 49.519 3.746 1.00 8.37 220 LYS A C 1
ATOM 1714 O O . LYS A 1 221 ? 49.249 48.597 3.938 1.00 8.75 220 LYS A O 1
ATOM 1720 N N . VAL A 1 222 ? 47.127 49.337 3.673 1.00 9.03 221 VAL A N 1
ATOM 1721 C CA . VAL A 1 222 ? 46.541 48.015 3.757 1.00 9.35 221 VAL A CA 1
ATOM 1722 C C . VAL A 1 222 ? 45.932 47.673 2.416 1.00 9.74 221 VAL A C 1
ATOM 1723 O O . VAL A 1 222 ? 45.218 48.480 1.820 1.00 10.18 221 VAL A O 1
ATOM 1727 N N . ILE A 1 223 ? 46.228 46.475 1.936 1.00 8.97 222 ILE A N 1
ATOM 1728 C CA . ILE A 1 223 ? 45.609 45.990 0.712 1.00 10.21 222 ILE A CA 1
ATOM 1729 C C . ILE A 1 223 ? 44.789 44.762 1.083 1.00 10.34 222 ILE A C 1
ATOM 1730 O O . ILE A 1 223 ? 45.312 43.824 1.696 1.00 10.19 222 ILE A O 1
ATOM 1735 N N . LEU A 1 224 ? 43.499 44.804 0.731 1.00 10.56 223 LEU A N 1
ATOM 1736 C CA . LEU A 1 224 ? 42.559 43.736 1.038 1.00 10.57 223 LEU A CA 1
ATOM 1737 C C . LEU A 1 224 ? 42.377 42.905 -0.218 1.00 10.95 223 LEU A C 1
ATOM 1738 O O . LEU A 1 224 ? 41.930 43.420 -1.256 1.00 10.46 223 LEU A O 1
ATOM 1743 N N . ILE A 1 225 ? 42.744 41.632 -0.131 1.00 9.93 224 ILE A N 1
ATOM 1744 C CA . ILE A 1 225 ? 42.508 40.677 -1.219 1.00 10.57 224 ILE A CA 1
ATOM 1745 C C . ILE A 1 225 ? 41.363 39.785 -0.771 1.00 11.03 224 ILE A C 1
ATOM 1746 O O . ILE A 1 225 ? 41.498 39.020 0.189 1.00 11.31 224 ILE A O 1
ATOM 1751 N N . VAL A 1 226 ? 40.235 39.897 -1.462 1.00 10.62 225 VAL A N 1
ATOM 1752 C CA . VAL A 1 226 ? 39.026 39.237 -1.003 1.00 11.58 225 VAL A CA 1
ATOM 1753 C C . VAL A 1 226 ? 38.345 38.553 -2.197 1.00 11.86 225 VAL A C 1
ATOM 1754 O O . VAL A 1 226 ? 38.280 39.130 -3.278 1.00 12.16 225 VAL A O 1
ATOM 1758 N N . ASP A 1 227 ? 37.892 37.319 -2.008 1.00 11.77 226 ASP A N 1
ATOM 1759 C CA . ASP A 1 227 ? 37.119 36.657 -3.075 1.00 12.77 226 ASP A CA 1
ATOM 1760 C C . ASP A 1 227 ? 35.680 37.159 -3.093 1.00 13.01 226 ASP A C 1
ATOM 1761 O O . ASP A 1 227 ? 35.288 37.989 -2.273 1.00 12.07 226 ASP A O 1
ATOM 1766 N N . GLU A 1 228 ? 34.883 36.681 -4.045 1.00 14.50 227 GLU A N 1
ATOM 1767 C CA . GLU A 1 228 ? 33.549 37.261 -4.191 1.00 15.70 227 GLU A CA 1
ATOM 1768 C C . GLU A 1 228 ? 32.675 37.009 -2.967 1.00 16.03 227 GLU A C 1
ATOM 1769 O O . GLU A 1 228 ? 31.941 37.905 -2.532 1.00 17.25 227 GLU A O 1
ATOM 1775 N N . LYS A 1 229 ? 32.784 35.810 -2.392 1.00 15.82 228 LYS A N 1
ATOM 1776 C CA . LYS A 1 229 ? 31.956 35.436 -1.242 1.00 16.31 228 LYS A CA 1
ATOM 1777 C C . LYS A 1 229 ? 32.343 36.210 0.011 1.00 16.57 228 LYS A C 1
ATOM 1778 O O . LYS A 1 229 ? 31.472 36.600 0.786 1.00 16.72 228 LYS A O 1
ATOM 1784 N N . ALA A 1 230 ? 33.644 36.453 0.204 1.00 16.99 229 ALA A N 1
ATOM 1785 C CA . ALA A 1 230 ? 34.080 37.199 1.376 1.00 18.03 229 ALA A CA 1
ATOM 1786 C C . ALA A 1 230 ? 33.832 38.696 1.207 1.00 18.47 229 ALA A C 1
ATOM 1787 O O . ALA A 1 230 ? 33.756 39.443 2.194 1.00 19.58 229 ALA A O 1
ATOM 1789 N N . GLY A 1 231 ? 33.713 39.129 -0.048 1.00 19.49 230 GLY A N 1
ATOM 1790 C CA . GLY A 1 231 ? 33.601 40.544 -0.365 1.00 20.16 230 GLY A CA 1
ATOM 1791 C C . GLY A 1 231 ? 32.170 40.979 -0.590 1.00 20.34 230 GLY A C 1
ATOM 1792 O O . GLY A 1 231 ? 31.919 42.117 -1.003 1.00 21.15 230 GLY A O 1
ATOM 1793 N N . ALA A 1 232 ? 31.226 40.087 -0.290 1.00 20.37 231 ALA A N 1
ATOM 1794 C CA . ALA A 1 232 ? 29.821 40.300 -0.643 1.00 20.19 231 ALA A CA 1
ATOM 1795 C C . ALA A 1 232 ? 29.234 41.562 -0.007 1.00 20.31 231 ALA A C 1
ATOM 1796 O O . ALA A 1 232 ? 28.350 42.189 -0.583 1.00 20.39 231 ALA A O 1
ATOM 1798 N N . GLY A 1 233 ? 29.749 41.944 1.164 1.00 20.32 232 GLY A N 1
ATOM 1799 C CA . GLY A 1 233 ? 29.221 43.097 1.899 1.00 20.36 232 GLY A CA 1
ATOM 1800 C C . GLY A 1 233 ? 29.955 44.415 1.693 1.00 20.64 232 GLY A C 1
ATOM 1801 O O . GLY A 1 233 ? 29.681 45.388 2.399 1.00 20.18 232 GLY A O 1
ATOM 1802 N N . ILE A 1 234 ? 30.890 44.455 0.743 1.00 21.07 233 ILE A N 1
ATOM 1803 C CA . ILE A 1 234 ? 31.709 45.658 0.509 1.00 21.74 233 ILE A CA 1
ATOM 1804 C C . ILE A 1 234 ? 31.785 46.116 -0.953 1.00 21.98 233 ILE A C 1
ATOM 1805 O O . ILE A 1 234 ? 31.570 45.334 -1.877 1.00 22.29 233 ILE A O 1
ATOM 1810 N N . SER B 1 1 ? 71.066 21.339 59.434 1.00 23.75 0 SER B N 1
ATOM 1811 C CA . SER B 1 1 ? 70.831 22.695 60.012 1.00 23.32 0 SER B CA 1
ATOM 1812 C C . SER B 1 1 ? 70.641 23.725 58.908 1.00 23.14 0 SER B C 1
ATOM 1813 O O . SER B 1 1 ? 71.538 23.931 58.069 1.00 22.39 0 SER B O 1
ATOM 1816 N N . MET B 1 2 ? 69.458 24.343 58.899 1.00 22.56 1 MET B N 1
ATOM 1817 C CA . MET B 1 2 ? 69.146 25.418 57.947 1.00 21.42 1 MET B CA 1
ATOM 1818 C C . MET B 1 2 ? 68.644 26.641 58.692 1.00 20.74 1 MET B C 1
ATOM 1819 O O . MET B 1 2 ? 67.671 26.561 59.461 1.00 20.94 1 MET B O 1
ATOM 1824 N N . LYS B 1 3 ? 69.342 27.750 58.480 1.00 19.49 2 LYS B N 1
ATOM 1825 C CA . LYS B 1 3 ? 68.979 29.050 59.009 1.00 19.27 2 LYS B CA 1
ATOM 1826 C C . LYS B 1 3 ? 68.348 29.829 57.875 1.00 18.30 2 LYS B C 1
ATOM 1827 O O . LYS B 1 3 ? 68.772 29.713 56.725 1.00 19.16 2 LYS B O 1
ATOM 1833 N N . THR B 1 4 ? 67.365 30.657 58.188 1.00 18.26 3 THR B N 1
ATOM 1834 C CA . THR B 1 4 ? 66.720 31.447 57.151 1.00 17.28 3 THR B CA 1
ATOM 1835 C C . THR B 1 4 ? 66.817 32.919 57.497 1.00 17.37 3 THR B C 1
ATOM 1836 O O . THR B 1 4 ? 66.564 33.305 58.644 1.00 16.15 3 THR B O 1
ATOM 1840 N N . ILE B 1 5 ? 67.201 33.719 56.502 1.00 16.45 4 ILE B N 1
ATOM 1841 C CA . ILE B 1 5 ? 67.202 35.178 56.646 1.00 16.82 4 ILE B CA 1
ATOM 1842 C C . ILE B 1 5 ? 66.226 35.718 55.605 1.00 16.56 4 ILE B C 1
ATOM 1843 O O . ILE B 1 5 ? 66.479 35.599 54.394 1.00 16.16 4 ILE B O 1
ATOM 1848 N N . LYS B 1 6 ? 65.105 36.280 56.065 1.00 16.59 5 LYS B N 1
ATOM 1849 C CA . LYS B 1 6 ? 64.149 36.873 55.136 1.00 16.16 5 LYS B CA 1
ATOM 1850 C C . LYS B 1 6 ? 64.508 38.343 54.942 1.00 15.32 5 LYS B C 1
ATOM 1851 O O . LYS B 1 6 ? 64.762 39.064 55.916 1.00 15.01 5 LYS B O 1
ATOM 1857 N N . VAL B 1 7 ? 64.503 38.780 53.689 1.00 13.54 6 VAL B N 1
ATOM 1858 C CA . VAL B 1 7 ? 64.889 40.144 53.341 1.00 12.82 6 VAL B CA 1
ATOM 1859 C C . VAL B 1 7 ? 63.816 40.768 52.458 1.00 12.97 6 VAL B C 1
ATOM 1860 O O . VAL B 1 7 ? 62.900 40.082 51.996 1.00 12.98 6 VAL B O 1
ATOM 1864 N N . LYS B 1 8 ? 63.935 42.070 52.218 1.00 12.32 7 LYS B N 1
ATOM 1865 C CA . LYS B 1 8 ? 62.916 42.814 51.490 1.00 12.57 7 LYS B CA 1
ATOM 1866 C C . LYS B 1 8 ? 62.885 42.440 50.018 1.00 12.01 7 LYS B C 1
ATOM 1867 O O . LYS B 1 8 ? 61.815 42.263 49.437 1.00 12.43 7 LYS B O 1
ATOM 1873 N N . ASN B 1 9 ? 64.074 42.324 49.422 1.00 10.80 8 ASN B N 1
ATOM 1874 C CA . ASN B 1 9 ? 64.212 42.181 47.976 1.00 10.60 8 ASN B CA 1
ATOM 1875 C C . ASN B 1 9 ? 65.594 41.660 47.637 1.00 10.28 8 ASN B C 1
ATOM 1876 O O . ASN B 1 9 ? 66.427 41.452 48.535 1.00 9.05 8 ASN B O 1
ATOM 1881 N N . LYS B 1 10 ? 65.830 41.480 46.339 1.00 9.50 9 LYS B N 1
ATOM 1882 C CA . LYS B 1 10 ? 67.086 40.919 45.836 1.00 8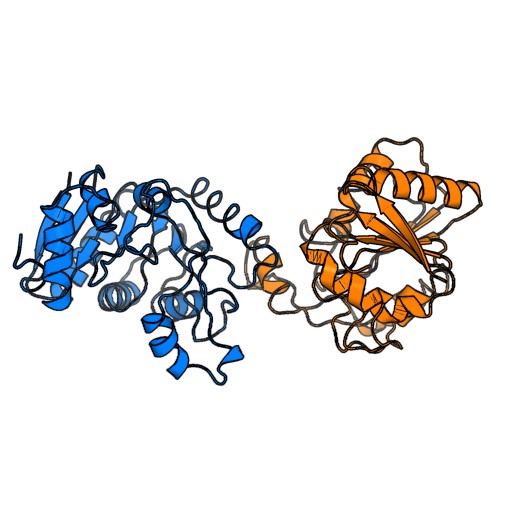.84 9 LYS B CA 1
ATOM 1883 C C . LYS B 1 10 ? 68.291 41.779 46.224 1.00 9.30 9 LYS B C 1
ATOM 1884 O O . LYS B 1 10 ? 69.365 41.266 46.553 1.00 8.82 9 LYS B O 1
ATOM 1890 N N . THR B 1 11 ? 68.115 43.096 46.179 1.00 9.17 10 THR B N 1
ATOM 1891 C CA . THR B 1 11 ? 69.214 44.010 46.506 1.00 10.05 10 THR B CA 1
ATOM 1892 C C . THR B 1 11 ? 69.654 43.841 47.962 1.00 9.95 10 THR B C 1
ATOM 1893 O O . THR B 1 11 ? 70.855 43.703 48.227 1.00 10.55 10 THR B O 1
ATOM 1897 N N . GLU B 1 12 ? 68.689 43.795 48.889 1.00 9.64 11 GLU B N 1
ATOM 1898 C CA A GLU B 1 12 ? 69.000 43.581 50.309 0.90 10.29 11 GLU B CA 1
ATOM 1899 C CA B GLU B 1 12 ? 69.037 43.600 50.290 0.10 9.45 11 GLU B CA 1
ATOM 1900 C C . GLU B 1 12 ? 69.621 42.212 50.516 1.00 9.76 11 GLU B C 1
ATOM 1901 O O . GLU B 1 12 ? 70.599 42.051 51.252 1.00 9.95 11 GLU B O 1
ATOM 1912 N N . GLY B 1 13 ? 69.042 41.209 49.866 1.00 9.42 12 GLY B N 1
ATOM 1913 C CA . GLY B 1 13 ? 69.531 39.839 50.029 1.00 8.80 12 GLY B CA 1
ATOM 1914 C C . GLY B 1 13 ? 70.969 39.706 49.556 1.00 8.52 12 GLY B C 1
ATOM 1915 O O . GLY B 1 13 ? 71.778 38.980 50.143 1.00 8.38 12 GLY B O 1
ATOM 1916 N N . SER B 1 14 ? 71.292 40.419 48.484 1.00 8.37 13 SER B N 1
ATOM 1917 C CA . SER B 1 14 ? 72.612 40.301 47.890 1.00 8.16 13 SER B CA 1
ATOM 1918 C C . SER B 1 14 ? 73.655 40.979 48.786 1.00 8.70 13 SER B C 1
ATOM 1919 O O . SER B 1 14 ? 74.798 40.502 48.882 1.00 8.57 13 SER B O 1
ATOM 1922 N N . LYS B 1 15 ? 73.247 42.072 49.432 1.00 8.27 14 LYS B N 1
ATOM 1923 C CA . LYS B 1 15 ? 74.094 42.761 50.423 1.00 8.54 14 LYS B CA 1
ATOM 1924 C C . LYS B 1 15 ? 74.358 41.863 51.624 1.00 8.85 14 LYS B C 1
ATOM 1925 O O . LYS B 1 15 ? 75.482 41.795 52.093 1.00 9.03 14 LYS B O 1
ATOM 1931 N N . VAL B 1 16 ? 73.332 41.156 52.109 1.00 8.12 15 VAL B N 1
ATOM 1932 C CA . VAL B 1 16 ? 73.519 40.180 53.202 1.00 8.77 15 VAL B CA 1
ATOM 1933 C C . VAL B 1 16 ? 74.510 39.095 52.771 1.00 8.42 15 VAL B C 1
ATOM 1934 O O . VAL B 1 16 ? 75.445 38.745 53.514 1.00 8.96 15 VAL B O 1
ATOM 1938 N N . ALA B 1 17 ? 74.314 38.561 51.560 1.00 7.39 16 ALA B N 1
ATOM 1939 C CA . ALA B 1 17 ? 75.204 37.521 51.019 1.00 7.47 16 ALA B CA 1
ATOM 1940 C C . ALA B 1 17 ? 76.641 38.027 50.958 1.00 7.46 16 ALA B C 1
ATOM 1941 O O . ALA B 1 17 ? 77.582 37.321 51.327 1.00 7.99 16 ALA B O 1
ATOM 1943 N N . PHE B 1 18 ? 76.814 39.260 50.491 1.00 8.01 17 PHE B N 1
ATOM 1944 C CA . PHE B 1 18 ? 78.152 39.848 50.446 1.00 7.59 17 PHE B CA 1
ATOM 1945 C C . PHE B 1 18 ? 78.807 39.862 51.831 1.00 7.60 17 PHE B C 1
ATOM 1946 O O . PHE B 1 18 ? 79.964 39.462 51.988 1.00 7.29 17 PHE B O 1
ATOM 1954 N N . ARG B 1 19 ? 78.080 40.347 52.830 1.00 7.27 18 ARG B N 1
ATOM 1955 C CA . ARG B 1 19 ? 78.649 40.412 54.194 1.00 7.64 18 ARG B CA 1
ATOM 1956 C C . ARG B 1 19 ? 78.999 39.018 54.695 1.00 7.72 18 ARG B C 1
ATOM 1957 O O . ARG B 1 19 ? 80.018 38.824 55.348 1.00 8.56 18 ARG B O 1
ATOM 1965 N N . MET B 1 20 ? 78.157 38.040 54.366 1.00 7.90 19 MET B N 1
ATOM 1966 C CA . MET B 1 20 ? 78.433 36.674 54.787 1.00 7.96 19 MET B CA 1
ATOM 1967 C C . MET B 1 20 ? 79.685 36.122 54.104 1.00 7.69 19 MET B C 1
ATOM 1968 O O . MET B 1 20 ? 80.513 35.434 54.730 1.00 7.44 19 MET B O 1
ATOM 1973 N N . LEU B 1 21 ? 79.837 36.451 52.829 1.00 7.95 20 LEU B N 1
ATOM 1974 C CA . LEU B 1 21 ? 80.997 36.015 52.063 1.00 7.57 20 LEU B CA 1
ATOM 1975 C C . LEU B 1 21 ? 82.271 36.630 52.658 1.00 6.99 20 LEU B C 1
ATOM 1976 O O . LEU B 1 21 ? 83.256 35.911 52.891 1.00 7.43 20 LEU B O 1
ATOM 1981 N N . GLU B 1 22 ? 82.268 37.948 52.903 1.00 6.33 21 GLU B N 1
ATOM 1982 C CA . GLU B 1 22 ? 83.443 38.588 53.495 1.00 7.40 21 GLU B CA 1
ATOM 1983 C C . GLU B 1 22 ? 83.774 37.979 54.866 1.00 7.55 21 GLU B C 1
ATOM 1984 O O . GLU B 1 22 ? 84.948 37.789 55.192 1.00 8.80 21 GLU B O 1
ATOM 1990 N N . GLU B 1 23 ? 82.750 37.646 55.653 1.00 7.30 22 GLU B N 1
ATOM 1991 C CA . GLU B 1 23 ? 82.994 37.003 56.960 1.00 7.89 22 GLU B CA 1
ATOM 1992 C C . GLU B 1 23 ? 83.707 35.656 56.801 1.00 6.99 22 GLU B C 1
ATOM 1993 O O . GLU B 1 23 ? 84.682 35.359 57.510 1.00 6.80 22 GLU B O 1
ATOM 1999 N N . GLU B 1 24 ? 83.225 34.828 55.873 1.00 6.20 23 GLU B N 1
ATOM 2000 C CA . GLU B 1 24 ? 83.822 33.503 55.689 1.00 6.15 23 GLU B CA 1
ATOM 2001 C C . GLU B 1 24 ? 85.277 33.632 55.250 1.00 6.26 23 GLU B C 1
ATOM 2002 O O . GLU B 1 24 ? 86.145 32.873 55.700 1.00 6.59 23 GLU B O 1
ATOM 2008 N N . ILE B 1 25 ? 85.549 34.617 54.398 1.00 6.57 24 ILE B N 1
ATOM 2009 C CA . ILE B 1 25 ? 86.914 34.891 53.944 1.00 7.21 24 ILE B CA 1
ATOM 2010 C C . ILE B 1 25 ? 87.785 35.333 55.130 1.00 7.24 24 ILE B C 1
ATOM 2011 O O . ILE B 1 25 ? 88.888 34.824 55.346 1.00 7.21 24 ILE B O 1
ATOM 2016 N N . THR B 1 26 ? 87.248 36.244 55.923 1.00 6.17 25 THR B N 1
ATOM 2017 C CA . THR B 1 26 ? 87.964 36.728 57.113 1.00 7.04 25 THR B CA 1
ATOM 2018 C C . THR B 1 26 ? 88.270 35.541 58.045 1.00 7.94 25 THR B C 1
ATOM 2019 O O . THR B 1 26 ? 89.363 35.480 58.629 1.00 8.73 25 THR B O 1
ATOM 2023 N N . PHE B 1 27 ? 87.325 34.6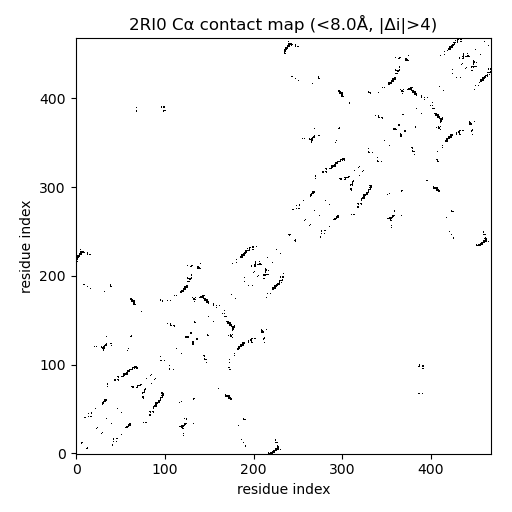01 58.167 1.00 8.07 26 PHE B N 1
ATOM 2024 C CA . PHE B 1 27 ? 87.520 33.423 59.025 1.00 9.09 26 PHE B CA 1
ATOM 2025 C C . PHE B 1 27 ? 88.340 32.293 58.387 1.00 9.24 26 PHE B C 1
ATOM 2026 O O . PHE B 1 27 ? 88.474 31.212 58.988 1.00 10.06 26 PHE B O 1
ATOM 2034 N N . GLY B 1 28 ? 88.892 32.536 57.191 1.00 8.99 27 GLY B N 1
ATOM 2035 C CA . GLY B 1 28 ? 89.868 31.618 56.582 1.00 8.25 27 GLY B CA 1
ATOM 2036 C C . GLY B 1 28 ? 89.456 30.805 55.365 1.00 9.04 27 GLY B C 1
ATOM 2037 O O . GLY B 1 28 ? 90.223 29.953 54.893 1.00 9.03 27 GLY B O 1
ATOM 2038 N N . ALA B 1 29 ? 88.251 31.051 54.849 1.00 8.39 28 ALA B N 1
ATOM 2039 C CA . ALA B 1 29 ? 87.782 30.307 53.684 1.00 7.85 28 ALA B CA 1
ATOM 2040 C C . ALA B 1 29 ? 88.744 30.546 52.516 1.00 7.71 28 ALA B C 1
ATOM 2041 O O . ALA B 1 29 ? 89.152 31.691 52.266 1.00 8.31 28 ALA B O 1
ATOM 2043 N N . LYS B 1 30 ? 89.117 29.470 51.825 1.00 7.19 29 LYS B N 1
ATOM 2044 C CA . LYS B 1 30 ? 90.037 29.562 50.690 1.00 6.80 29 LYS B CA 1
ATOM 2045 C C . LYS B 1 30 ? 89.469 29.099 49.349 1.00 6.81 29 LYS B C 1
ATOM 2046 O O . LYS B 1 30 ? 90.055 29.387 48.312 1.00 7.43 29 LYS B O 1
ATOM 2052 N N . THR B 1 31 ? 88.385 28.325 49.377 1.00 5.75 30 THR B N 1
ATOM 2053 C CA . THR B 1 31 ? 87.825 27.782 48.151 1.00 5.66 30 THR B CA 1
ATOM 2054 C C . THR B 1 31 ? 86.335 28.062 48.127 1.00 5.45 30 THR B C 1
ATOM 2055 O O . THR B 1 31 ? 85.619 27.705 49.054 1.00 5.86 30 THR B O 1
ATOM 2059 N N . LEU B 1 32 ? 85.894 28.730 47.057 1.00 4.30 31 LEU B N 1
ATOM 2060 C CA . LEU B 1 32 ? 84.510 29.164 46.917 1.00 4.20 31 LEU B CA 1
ATOM 2061 C C . LEU B 1 32 ? 83.850 28.445 45.754 1.00 5.08 31 LEU B C 1
ATOM 2062 O O . LEU B 1 32 ? 84.448 28.326 44.684 1.00 6.07 31 LEU B O 1
ATOM 2067 N N . GLY B 1 33 ? 82.633 27.968 45.990 1.00 3.08 32 GLY B N 1
ATOM 2068 C CA . GLY B 1 33 ? 81.786 27.432 44.907 1.00 2.88 32 GLY B CA 1
ATOM 2069 C C . GLY B 1 33 ? 80.886 28.555 44.428 1.00 3.09 32 GLY B C 1
ATOM 2070 O O . GLY B 1 33 ? 80.259 29.240 45.244 1.00 4.26 32 GLY B O 1
ATOM 2071 N N . LEU B 1 34 ? 80.852 28.742 43.100 1.00 3.19 33 LEU B N 1
ATOM 2072 C CA . LEU B 1 34 ? 80.128 29.861 42.529 1.00 3.58 33 LEU B CA 1
ATOM 2073 C C . LEU B 1 34 ? 78.894 29.438 41.758 1.00 4.95 33 LEU B C 1
ATOM 2074 O O . LEU B 1 34 ? 78.685 28.255 41.452 1.00 5.55 33 LEU B O 1
ATOM 2079 N N . ALA B 1 35 ? 78.033 30.425 41.508 1.00 4.48 34 ALA B N 1
ATOM 2080 C CA . ALA B 1 35 ? 76.768 30.228 40.827 1.00 4.36 34 ALA B CA 1
ATOM 2081 C C . ALA B 1 35 ? 76.688 31.051 39.546 1.00 3.68 34 ALA B C 1
ATOM 2082 O O . ALA B 1 35 ? 77.383 32.053 39.372 1.00 4.42 34 ALA B O 1
ATOM 2084 N N . THR B 1 36 ? 75.807 30.635 38.654 1.00 3.35 35 THR B N 1
ATOM 2085 C CA . THR B 1 36 ? 75.555 31.414 37.446 1.00 3.98 35 THR B CA 1
ATOM 2086 C C . THR B 1 36 ? 74.084 31.834 37.453 1.00 4.07 35 THR B C 1
ATOM 2087 O O . THR B 1 36 ? 73.408 31.720 38.498 1.00 6.05 35 THR B O 1
ATOM 2091 N N . GLY B 1 37 ? 73.595 32.346 36.327 1.00 4.35 36 GLY B N 1
ATOM 2092 C CA . GLY B 1 37 ? 72.180 32.746 36.216 1.00 4.68 36 GLY B CA 1
ATOM 2093 C C . GLY B 1 37 ? 71.974 34.135 36.798 1.00 4.45 36 GLY B C 1
ATOM 2094 O O . GLY B 1 37 ? 72.938 34.854 37.133 1.00 5.14 36 GLY B O 1
ATOM 2095 N N . SER B 1 38 ? 70.695 34.504 36.921 1.00 5.70 37 SER B N 1
ATOM 2096 C CA A SER B 1 38 ? 70.319 35.825 37.416 0.60 5.85 37 SER B CA 1
ATOM 2097 C CA B SER B 1 38 ? 70.305 35.829 37.423 0.40 5.41 37 SER B CA 1
ATOM 2098 C C . SER B 1 38 ? 70.543 35.995 38.919 1.00 5.55 37 SER B C 1
ATOM 2099 O O . SER B 1 38 ? 70.857 37.114 39.396 1.00 5.01 37 SER B O 1
ATOM 2104 N N . THR B 1 39 ? 70.388 34.895 39.661 1.00 5.28 38 THR B N 1
ATOM 2105 C CA . THR B 1 39 ? 70.390 34.980 41.121 1.00 5.45 38 THR B CA 1
ATOM 2106 C C . THR B 1 39 ? 71.573 35.747 41.722 1.00 5.30 38 THR B C 1
ATOM 2107 O O . THR B 1 39 ? 71.350 36.637 42.543 1.00 4.60 38 THR B O 1
ATOM 2111 N N . PRO B 1 40 ? 72.812 35.422 41.315 1.00 5.00 39 PRO B N 1
ATOM 2112 C CA . PRO B 1 40 ? 73.979 36.071 41.952 1.00 4.75 39 PRO B CA 1
ATOM 2113 C C . PRO B 1 40 ? 74.441 37.401 41.333 1.00 4.66 39 PRO B C 1
ATOM 2114 O O . PRO B 1 40 ? 75.458 37.948 41.784 1.00 4.14 39 PRO B O 1
ATOM 2118 N N . LEU B 1 41 ? 73.718 37.931 40.349 1.00 4.37 40 LEU B N 1
ATOM 2119 C CA . LEU B 1 41 ? 74.224 39.088 39.599 1.00 4.51 40 LEU B CA 1
ATOM 2120 C C . LEU B 1 41 ? 74.515 40.293 40.462 1.00 4.46 40 LEU B C 1
ATOM 2121 O O . LEU B 1 41 ? 75.526 40.965 40.258 1.00 4.89 40 LEU B O 1
ATOM 2126 N N . GLU B 1 42 ? 73.642 40.583 41.419 1.00 4.60 41 GLU B N 1
ATOM 2127 C CA . GLU B 1 42 ? 73.843 41.783 42.225 1.00 4.65 41 GLU B CA 1
ATOM 2128 C C . GLU B 1 42 ? 74.946 41.564 43.248 1.00 4.67 41 GLU B C 1
ATOM 2129 O O . GLU B 1 42 ? 75.697 42.489 43.581 1.00 5.45 41 GLU B O 1
ATOM 2135 N N . LEU B 1 43 ? 75.054 40.326 43.732 1.00 4.59 42 LEU B N 1
ATOM 2136 C CA . LEU B 1 43 ? 76.150 39.963 44.620 1.00 4.08 42 LEU B CA 1
ATOM 2137 C C . LEU B 1 43 ? 77.485 40.128 43.891 1.00 3.70 42 LEU B C 1
ATOM 2138 O O . LEU B 1 43 ? 78.429 40.739 44.432 1.00 4.93 42 LEU B O 1
ATOM 2143 N N . TYR B 1 44 ? 77.552 39.620 42.662 1.00 4.02 43 TYR B N 1
ATOM 2144 C CA . TYR B 1 44 ? 78.789 39.774 41.894 1.00 3.09 43 TYR B CA 1
ATOM 2145 C C . TYR B 1 44 ? 79.147 41.246 41.633 1.00 3.47 43 TYR B C 1
ATOM 2146 O O . TYR B 1 44 ? 80.324 41.609 41.713 1.00 3.05 43 TYR B O 1
ATOM 2155 N N . LYS B 1 45 ? 78.148 42.074 41.303 1.00 3.60 44 LYS B N 1
ATOM 2156 C CA . LYS B 1 45 ? 78.417 43.521 41.145 1.00 5.41 44 LYS B CA 1
ATOM 2157 C C . LYS B 1 45 ? 79.003 44.090 42.442 1.00 5.00 44 LYS B C 1
ATOM 2158 O O . LYS B 1 45 ? 80.023 44.819 42.397 1.00 5.90 44 LYS B O 1
ATOM 2164 N N . GLU B 1 46 ? 78.400 43.764 43.595 1.00 5.18 45 GLU B N 1
ATOM 2165 C CA . GLU B 1 46 ? 78.944 44.279 44.847 1.00 6.65 45 GLU B CA 1
ATOM 2166 C C . GLU B 1 46 ? 80.379 43.816 45.064 1.00 6.05 45 GLU B C 1
ATOM 2167 O O . GLU B 1 46 ? 81.218 44.591 45.552 1.00 6.89 45 GLU B O 1
ATOM 2173 N N . ILE B 1 47 ? 80.668 42.565 44.696 1.00 4.49 46 ILE B N 1
ATOM 2174 C CA . ILE B 1 47 ? 82.033 42.052 44.838 1.00 5.26 46 ILE B CA 1
ATOM 2175 C C . ILE B 1 47 ? 83.011 42.800 43.940 1.00 4.90 46 ILE B C 1
ATOM 2176 O O . ILE B 1 47 ? 84.099 43.181 44.382 1.00 4.94 46 ILE B O 1
ATOM 2181 N N . ARG B 1 48 ? 82.634 42.984 42.671 1.00 4.25 47 ARG B N 1
ATOM 2182 C CA . ARG B 1 48 ? 83.502 43.711 41.717 1.00 5.45 47 ARG B CA 1
ATOM 2183 C C . ARG B 1 48 ? 83.873 45.084 42.261 1.00 5.40 47 ARG B C 1
ATOM 2184 O O . ARG B 1 48 ? 84.977 45.575 41.991 1.00 7.24 47 ARG B O 1
ATOM 2192 N N . GLU B 1 49 ? 82.942 45.701 42.984 1.00 6.02 48 GLU B N 1
ATOM 2193 C CA . GLU B 1 49 ? 83.088 47.083 43.474 1.00 6.69 48 GLU B CA 1
ATOM 2194 C C . GLU B 1 49 ? 83.710 47.185 44.872 1.00 6.95 48 GLU B C 1
ATOM 2195 O O . GLU B 1 49 ? 83.932 48.304 45.379 1.00 8.54 48 GLU B O 1
ATOM 2201 N N . SER B 1 50 ? 84.029 46.032 45.456 1.00 7.11 49 SER B N 1
ATOM 2202 C CA . SER B 1 50 ? 84.459 45.908 46.850 1.00 7.35 49 SER B CA 1
ATOM 2203 C C . SER B 1 50 ? 85.977 45.854 46.976 1.00 7.82 49 SER B C 1
ATOM 2204 O O . SER B 1 50 ? 86.691 45.850 45.963 1.00 7.33 49 SER B O 1
ATOM 2207 N N . HIS B 1 51 ? 86.459 45.732 48.224 1.00 7.92 50 HIS B N 1
ATOM 2208 C CA . HIS B 1 51 ? 87.895 45.541 48.481 1.00 8.96 50 HIS B CA 1
ATOM 2209 C C . HIS B 1 51 ? 88.307 44.066 48.606 1.00 8.56 50 HIS B C 1
ATOM 2210 O O . HIS B 1 51 ? 89.455 43.760 48.966 1.00 8.34 50 HIS B O 1
ATOM 2217 N N . LEU B 1 52 ? 87.390 43.151 48.284 1.00 8.66 51 LEU B N 1
ATOM 2218 C CA . LEU B 1 52 ? 87.718 41.735 48.401 1.00 8.35 51 LEU B CA 1
ATOM 2219 C C . LEU B 1 52 ? 88.887 41.414 47.469 1.00 8.01 51 LEU B C 1
ATOM 2220 O O . LEU B 1 52 ? 89.036 42.008 46.403 1.00 9.39 51 LEU B O 1
ATOM 2225 N N . ASP B 1 53 ? 89.692 40.451 47.879 1.00 8.28 52 ASP B N 1
ATOM 2226 C CA . ASP B 1 53 ? 90.883 40.093 47.136 1.00 7.43 52 ASP B CA 1
ATOM 2227 C C . ASP B 1 53 ? 90.920 38.575 47.121 1.00 8.14 52 ASP B C 1
ATOM 2228 O O . ASP B 1 53 ? 91.034 37.953 48.177 1.00 8.00 52 ASP B O 1
ATOM 2233 N N . PHE B 1 54 ? 90.788 37.992 45.929 1.00 6.71 53 PHE B N 1
ATOM 2234 C CA . PHE B 1 54 ? 90.733 36.548 45.791 1.00 5.88 53 PHE B CA 1
ATOM 2235 C C . PHE B 1 54 ? 92.056 35.934 45.378 1.00 5.88 53 PHE B C 1
ATOM 2236 O O . PHE B 1 54 ? 92.090 34.760 45.022 1.00 6.44 53 PHE B O 1
ATOM 2244 N N . SER B 1 55 ? 93.144 36.712 45.444 1.00 6.13 54 SER B N 1
ATOM 2245 C CA . SER B 1 55 ? 94.404 36.265 44.865 1.00 7.24 54 SER B CA 1
ATOM 2246 C C . SER B 1 55 ? 95.017 35.031 45.542 1.00 7.85 54 SER B C 1
ATOM 2247 O O . SER B 1 55 ? 95.869 34.374 44.943 1.00 9.15 54 SER B O 1
ATOM 2250 N N . ASP B 1 56 ? 94.584 34.707 46.764 1.00 7.52 55 ASP B N 1
ATOM 2251 C CA . ASP B 1 56 ? 95.044 33.488 47.411 1.00 8.31 55 ASP B CA 1
ATOM 2252 C C . ASP B 1 56 ? 93.949 32.431 47.479 1.00 7.69 55 ASP B C 1
ATOM 2253 O O . ASP B 1 56 ? 94.062 31.455 48.233 1.00 8.22 55 ASP B O 1
ATOM 2258 N N . MET B 1 57 ? 92.914 32.612 46.670 1.00 6.57 56 MET B N 1
ATOM 2259 C CA . MET B 1 57 ? 91.759 31.711 46.727 1.00 5.78 56 MET B CA 1
ATOM 2260 C C . MET B 1 57 ? 91.514 30.941 45.432 1.00 5.04 56 MET B C 1
ATOM 2261 O O . MET B 1 57 ? 91.983 31.341 44.350 1.00 5.42 56 MET B O 1
ATOM 2266 N N . VAL B 1 58 ? 90.757 29.854 45.566 1.00 4.37 57 VAL B N 1
ATOM 2267 C CA . VAL B 1 58 ? 90.356 29.053 44.422 1.00 4.22 57 VAL B CA 1
ATOM 2268 C C . VAL B 1 58 ? 88.843 29.168 44.244 1.00 3.89 57 VAL B C 1
ATOM 2269 O O . VAL B 1 58 ? 88.116 29.185 45.247 1.00 4.33 57 VAL B O 1
ATOM 2273 N N . SER B 1 59 ? 88.379 29.254 43.000 1.00 3.42 58 SER B N 1
ATOM 2274 C CA . SER B 1 59 ? 86.927 29.194 42.742 1.00 4.07 58 SER B CA 1
ATOM 2275 C C . SER B 1 59 ? 86.617 27.948 41.934 1.00 4.04 58 SER B C 1
ATOM 2276 O O . SER B 1 59 ? 87.448 27.469 41.132 1.00 4.11 58 SER B O 1
ATOM 2279 N N . ILE B 1 60 ? 85.419 27.417 42.161 1.00 3.60 59 ILE B N 1
ATOM 2280 C CA . ILE B 1 60 ? 84.949 26.269 41.410 1.00 3.40 59 ILE B CA 1
ATOM 2281 C C . ILE B 1 60 ? 83.519 26.532 40.998 1.00 3.45 59 ILE B C 1
ATOM 2282 O O . ILE B 1 60 ? 82.678 26.849 41.855 1.00 3.74 59 ILE B O 1
ATOM 2287 N N . ASN B 1 61 ? 83.254 26.431 39.696 1.00 3.17 60 ASN B N 1
ATOM 2288 C CA . ASN B 1 61 ? 81.896 26.588 39.168 1.00 3.07 60 ASN B CA 1
ATOM 2289 C C . ASN B 1 61 ? 81.277 25.225 38.894 1.00 4.01 60 ASN B C 1
ATOM 2290 O O . ASN B 1 61 ? 81.975 24.222 38.740 1.00 4.83 60 ASN B O 1
ATOM 2295 N N . LEU B 1 62 ? 79.954 25.203 38.790 1.00 3.65 61 LEU B N 1
ATOM 2296 C CA . LEU B 1 62 ? 79.232 23.942 38.738 1.00 3.65 61 LEU B CA 1
ATOM 2297 C C . LEU B 1 62 ? 79.209 23.293 37.347 1.00 3.75 61 LEU B C 1
ATOM 2298 O O . LEU B 1 62 ? 79.179 22.049 37.222 1.00 4.61 61 LEU B O 1
ATOM 2303 N N . ASP B 1 63 ? 79.137 24.146 36.317 1.00 3.77 62 ASP B N 1
ATOM 2304 C CA . ASP B 1 63 ? 78.724 23.694 34.981 1.00 3.37 62 ASP B CA 1
ATOM 2305 C C . ASP B 1 63 ? 79.487 24.304 33.822 1.00 3.59 62 ASP B C 1
ATOM 2306 O O . ASP B 1 63 ? 79.969 25.408 33.909 1.00 4.55 62 ASP B O 1
ATOM 2311 N N . GLU B 1 64 ? 79.545 23.568 32.712 1.00 3.11 63 GLU B N 1
ATOM 2312 C CA . GLU B 1 64 ? 79.856 24.210 31.435 1.00 2.82 63 GLU B CA 1
ATOM 2313 C C . GLU B 1 64 ? 79.106 23.469 30.333 1.00 3.35 63 GLU B C 1
ATOM 2314 O O . GLU B 1 64 ? 78.864 22.272 30.439 1.00 4.23 63 GLU B O 1
ATOM 2320 N N . TYR B 1 65 ? 78.709 24.192 29.297 1.00 3.39 64 TYR B N 1
ATOM 2321 C CA . TYR B 1 65 ? 78.122 23.555 28.130 1.00 2.56 64 TYR B CA 1
ATOM 2322 C C . TYR B 1 65 ? 79.139 22.778 27.311 1.00 2.95 64 TYR B C 1
ATOM 2323 O O . TYR B 1 65 ? 80.225 23.285 27.015 1.00 4.32 64 TYR B O 1
ATOM 2332 N N . VAL B 1 66 ? 78.773 21.563 26.940 1.00 2.73 65 VAL B N 1
ATOM 2333 C CA . VAL B 1 66 ? 79.642 20.780 26.066 1.00 3.23 65 VAL B CA 1
ATOM 2334 C C . VAL B 1 66 ? 79.816 21.487 24.715 1.00 4.11 65 VAL B C 1
ATOM 2335 O O . VAL B 1 66 ? 78.835 21.913 24.067 1.00 4.55 65 VAL B O 1
ATOM 2339 N N . GLY B 1 67 ? 81.064 21.635 24.299 1.00 3.40 66 GLY B N 1
ATOM 2340 C CA . GLY B 1 67 ? 81.354 22.291 23.025 1.00 4.18 66 GLY B CA 1
ATOM 2341 C C . GLY B 1 67 ? 81.696 23.767 23.085 1.00 5.36 66 GLY B C 1
ATOM 2342 O O . GLY B 1 67 ? 82.050 24.361 22.045 1.00 5.95 66 GLY B O 1
ATOM 2343 N N . LEU B 1 68 ? 81.574 24.363 24.279 1.00 3.55 67 LEU B N 1
ATOM 2344 C CA . LEU B 1 68 ? 81.892 25.769 24.471 1.00 4.15 67 LEU B CA 1
ATOM 2345 C C . LEU B 1 68 ? 83.118 25.976 25.360 1.00 4.62 67 LEU B C 1
ATOM 2346 O O . LEU B 1 68 ? 83.453 25.138 26.231 1.00 4.79 67 LEU B O 1
ATOM 2351 N N . SER B 1 69 ? 83.758 27.129 25.160 1.00 5.42 68 SER B N 1
ATOM 2352 C CA . SER B 1 69 ? 84.872 27.528 26.039 1.00 5.71 68 SER B CA 1
ATOM 2353 C C . SER B 1 69 ? 84.724 28.997 26.354 1.00 6.41 68 SER B C 1
ATOM 2354 O O . SER B 1 69 ? 83.763 29.640 25.904 1.00 5.83 68 SER B O 1
ATOM 2357 N N . ALA B 1 70 ? 85.676 29.531 27.122 1.00 6.60 69 ALA B N 1
ATOM 2358 C CA . ALA B 1 70 ? 85.680 30.956 27.444 1.00 8.17 69 ALA B CA 1
ATOM 2359 C C . ALA B 1 70 ? 85.714 31.844 26.185 1.00 8.80 69 ALA B C 1
ATOM 2360 O O . ALA B 1 70 ? 85.378 33.044 26.274 1.00 11.03 69 ALA B O 1
ATOM 2362 N N . ASP B 1 71 ? 86.120 31.268 25.045 1.00 7.90 70 ASP B N 1
ATOM 2363 C CA . ASP B 1 71 ? 86.140 31.928 23.709 1.00 9.28 70 ASP B CA 1
ATOM 2364 C C . ASP B 1 71 ? 84.721 32.213 23.196 1.00 8.66 70 ASP B C 1
ATOM 2365 O O . ASP B 1 71 ? 84.536 33.052 22.300 1.00 9.35 70 ASP B O 1
ATOM 2370 N N . ASP B 1 72 ? 83.743 31.479 23.721 1.00 6.66 71 ASP B N 1
ATOM 2371 C CA . ASP B 1 72 ? 82.355 31.624 23.295 1.00 6.65 71 ASP B CA 1
ATOM 2372 C C . ASP B 1 72 ? 81.570 32.515 24.243 1.00 5.46 71 ASP B C 1
ATOM 2373 O O . ASP B 1 72 ? 81.542 32.264 25.460 1.00 4.75 71 ASP B O 1
ATOM 2378 N N . LYS B 1 73 ? 80.889 33.520 23.685 1.00 5.48 72 LYS B N 1
ATOM 2379 C CA . LYS B 1 73 ? 80.119 34.450 24.518 1.00 4.96 72 LYS B CA 1
ATOM 2380 C C . LYS B 1 73 ? 78.987 33.755 25.265 1.00 4.91 72 LYS B C 1
ATOM 2381 O O . LYS B 1 73 ? 78.478 34.292 26.239 1.00 6.18 72 LYS B O 1
ATOM 2387 N N . GLN B 1 74 ? 78.614 32.571 24.802 1.00 3.91 73 GLN B N 1
ATOM 2388 C CA . GLN B 1 74 ? 77.474 31.859 25.369 1.00 3.53 73 GLN B CA 1
ATOM 2389 C C . GLN B 1 74 ? 77.884 30.943 26.535 1.00 3.81 73 GLN B C 1
ATOM 2390 O O . GLN B 1 74 ? 77.019 30.305 27.167 1.00 5.07 73 GLN B O 1
ATOM 2396 N N . SER B 1 75 ? 79.184 30.851 26.812 1.00 3.21 74 SER B N 1
ATOM 2397 C CA . SER B 1 75 ? 79.643 29.880 27.828 1.00 3.35 74 SER B CA 1
ATOM 2398 C C . SER B 1 75 ? 79.494 30.408 29.264 1.00 3.82 74 SER B C 1
ATOM 2399 O O . SER B 1 75 ? 79.476 31.626 29.506 1.00 3.37 74 SER B O 1
ATOM 2402 N N . TYR B 1 76 ? 79.459 29.489 30.236 1.00 3.67 75 TYR B N 1
ATOM 2403 C CA . TYR B 1 76 ? 79.514 29.946 31.624 1.00 3.64 75 TYR B CA 1
ATOM 2404 C C . TYR B 1 76 ? 80.882 30.562 31.958 1.00 3.85 75 TYR B C 1
ATOM 2405 O O . TYR B 1 76 ? 80.960 31.467 32.785 1.00 4.12 75 TYR B O 1
ATOM 2414 N N . ALA B 1 7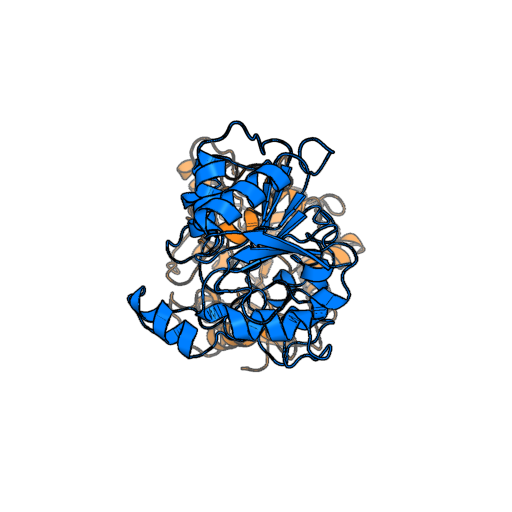7 ? 81.958 30.076 31.334 1.00 3.82 76 ALA B N 1
ATOM 2415 C CA . ALA B 1 77 ? 83.262 30.667 31.581 1.00 4.19 76 ALA B CA 1
ATOM 2416 C C . ALA B 1 77 ? 83.233 32.146 31.189 1.00 4.10 76 ALA B C 1
ATOM 2417 O O . ALA B 1 77 ? 83.776 32.984 31.911 1.00 4.09 76 ALA B O 1
ATOM 2419 N N . TYR B 1 78 ? 82.607 32.485 30.046 1.00 3.25 77 TYR B N 1
ATOM 2420 C CA . TYR B 1 78 ? 82.531 33.882 29.626 1.00 4.51 77 TYR B CA 1
ATOM 2421 C C . TYR B 1 78 ? 81.681 34.705 30.605 1.00 4.32 77 TYR B C 1
ATOM 2422 O O . TYR B 1 78 ? 82.067 35.811 30.997 1.00 4.26 77 TYR B O 1
ATOM 2431 N N . PHE B 1 79 ? 80.562 34.134 31.021 1.00 3.19 78 PHE B N 1
ATOM 2432 C CA . PHE B 1 79 ? 79.691 34.769 32.008 1.00 3.30 78 PHE B CA 1
ATOM 2433 C C . PHE B 1 79 ? 80.489 35.085 33.266 1.00 3.67 78 PHE B C 1
ATOM 2434 O O . PHE B 1 79 ? 80.400 36.182 33.808 1.00 4.53 78 PHE B O 1
ATOM 2442 N N . MET B 1 80 ? 81.270 34.123 33.743 1.00 3.81 79 MET B N 1
ATOM 2443 C CA . MET B 1 80 ? 82.022 34.363 34.980 1.00 2.50 79 MET B CA 1
ATOM 2444 C C . MET B 1 80 ? 83.111 35.399 34.813 1.00 3.88 79 MET B C 1
ATOM 2445 O O . MET B 1 80 ? 83.395 36.158 35.740 1.00 3.93 79 MET B O 1
ATOM 2450 N N . LYS B 1 81 ? 83.739 35.444 33.637 1.00 2.98 80 LYS B N 1
ATOM 2451 C CA . LYS B 1 81 ? 84.759 36.474 33.399 1.00 3.63 80 LYS B CA 1
ATOM 2452 C C . LYS B 1 81 ? 84.118 37.863 33.459 1.00 3.29 80 LYS B C 1
ATOM 2453 O O . LYS B 1 81 ? 84.597 38.753 34.147 1.00 3.86 80 LYS B O 1
ATOM 2459 N N . GLN B 1 82 ? 83.026 38.015 32.731 1.00 4.06 81 GLN B N 1
ATOM 2460 C CA A GLN B 1 82 ? 82.348 39.306 32.623 0.60 4.30 81 GLN B CA 1
ATOM 2461 C CA B GLN B 1 82 ? 82.346 39.303 32.616 0.40 4.30 81 GLN B CA 1
ATOM 2462 C C . GLN B 1 82 ? 81.790 39.768 33.960 1.00 4.09 81 GLN B C 1
ATOM 2463 O O . GLN B 1 82 ? 81.846 40.974 34.291 1.00 4.91 81 GLN B O 1
ATOM 2474 N N . ASN B 1 83 ? 81.229 38.829 34.723 1.00 3.41 82 ASN B N 1
ATOM 2475 C CA . ASN B 1 83 ? 80.564 39.192 35.974 1.00 3.79 82 ASN B CA 1
ATOM 2476 C C . ASN B 1 83 ? 81.449 39.187 37.214 1.00 2.72 82 ASN B C 1
ATOM 2477 O O . ASN B 1 83 ? 81.081 39.760 38.239 1.00 3.43 82 ASN B O 1
ATOM 2482 N N . LEU B 1 84 ? 82.643 38.591 37.129 1.00 3.49 83 LEU B N 1
ATOM 2483 C CA . LEU B 1 84 ? 83.467 38.485 38.336 1.00 3.90 83 LEU B CA 1
ATOM 2484 C C . LEU B 1 84 ? 84.965 38.464 38.098 1.00 4.56 83 LEU B C 1
ATOM 2485 O O . LEU B 1 84 ? 85.674 39.257 38.721 1.00 4.51 83 LEU B O 1
ATOM 2490 N N . PHE B 1 85 ? 85.464 37.557 37.238 1.00 4.63 84 PHE B N 1
ATOM 2491 C CA . PHE B 1 85 ? 86.916 37.286 37.227 1.00 4.57 84 PHE B CA 1
ATOM 2492 C C . PHE B 1 85 ? 87.756 38.400 36.587 1.00 5.13 84 PHE B C 1
ATOM 2493 O O . PHE B 1 85 ? 88.923 38.582 36.942 1.00 5.91 84 PHE B O 1
ATOM 2501 N N . ALA B 1 86 ? 87.178 39.130 35.628 1.00 5.62 85 ALA B N 1
ATOM 2502 C CA . ALA B 1 86 ? 87.910 40.242 35.005 1.00 5.13 85 ALA B CA 1
ATOM 2503 C C . ALA B 1 86 ? 88.294 41.274 36.080 1.00 6.24 85 ALA B C 1
ATOM 2504 O O . ALA B 1 86 ? 89.450 41.740 36.127 1.00 7.35 85 ALA B O 1
ATOM 2506 N N . ALA B 1 87 ? 87.335 41.588 36.951 1.00 6.63 86 ALA B N 1
ATOM 2507 C CA . ALA B 1 87 ? 87.534 42.572 38.017 1.00 6.38 86 ALA B CA 1
ATOM 2508 C C . ALA B 1 87 ? 88.267 41.967 39.216 1.00 6.97 86 ALA B C 1
ATOM 2509 O O . ALA B 1 87 ? 89.122 42.626 39.824 1.00 7.19 86 ALA B O 1
ATOM 2511 N N . LYS B 1 88 ? 87.930 40.720 39.547 1.00 6.08 87 LYS B N 1
ATOM 2512 C CA . LYS B 1 88 ? 88.414 40.085 40.779 1.00 6.22 87 LYS B CA 1
ATOM 2513 C C . LYS B 1 88 ? 88.890 38.646 40.506 1.00 6.53 87 LYS B C 1
ATOM 2514 O O . LYS B 1 88 ? 88.183 37.665 40.797 1.00 6.73 87 LYS B O 1
ATOM 2520 N N . PRO B 1 89 ? 90.100 38.517 39.923 1.00 6.83 88 PRO B N 1
ATOM 2521 C CA . PRO B 1 89 ? 90.586 37.176 39.591 1.00 6.64 88 PRO B CA 1
ATOM 2522 C C . PRO B 1 89 ? 90.986 36.360 40.828 1.00 7.01 88 PRO B C 1
ATOM 2523 O O . PRO B 1 89 ? 91.460 36.908 41.824 1.00 6.91 88 PRO B O 1
ATOM 2527 N N . PHE B 1 90 ? 90.795 35.045 40.730 1.00 5.65 89 PHE B N 1
ATOM 2528 C CA . PHE B 1 90 ? 91.259 34.115 41.757 1.00 5.31 89 PHE B CA 1
ATOM 2529 C C . PHE B 1 90 ? 92.652 33.604 41.454 1.00 5.40 89 PHE B C 1
ATOM 2530 O O . PHE B 1 90 ? 93.158 33.745 40.330 1.00 6.01 89 PHE B O 1
ATOM 2538 N N . LYS B 1 91 ? 93.281 32.975 42.451 1.00 5.51 90 LYS B N 1
ATOM 2539 C CA . LYS B 1 91 ? 94.547 32.278 42.181 1.00 6.92 90 LYS B CA 1
ATOM 2540 C C . LYS B 1 91 ? 94.337 31.263 41.050 1.00 6.67 90 LYS B C 1
ATOM 2541 O O . LYS B 1 91 ? 95.149 31.149 40.130 1.00 7.55 90 LYS B O 1
ATOM 2547 N N . LYS B 1 92 ? 93.216 30.547 41.122 1.00 5.38 91 LYS B N 1
ATOM 2548 C CA . LYS B 1 92 ? 92.815 29.597 40.081 1.00 5.23 91 LYS B CA 1
ATOM 2549 C C . LYS B 1 92 ? 91.301 29.499 40.091 1.00 5.06 91 LYS B C 1
ATOM 2550 O O . LYS B 1 92 ? 90.712 29.412 41.167 1.00 4.19 91 LYS B O 1
ATOM 2556 N N . SER B 1 93 ? 90.695 29.530 38.907 1.00 4.58 92 SER B N 1
ATOM 2557 C CA . SER B 1 93 ? 89.251 29.345 38.771 1.00 4.91 92 SER B CA 1
ATOM 2558 C C . SER B 1 93 ? 88.968 28.155 37.889 1.00 5.50 92 SER B C 1
ATOM 2559 O O . SER B 1 93 ? 89.369 28.125 36.719 1.00 6.77 92 SER B O 1
ATOM 2562 N N . TYR B 1 94 ? 88.244 27.193 38.449 1.00 3.63 93 TYR B N 1
ATOM 2563 C CA . TYR B 1 94 ? 87.916 25.969 37.739 1.00 4.77 93 TYR B CA 1
ATOM 2564 C C . TYR B 1 94 ? 86.499 26.046 37.182 1.00 4.66 93 TYR B C 1
ATOM 2565 O O . TYR B 1 94 ? 85.569 26.478 37.879 1.00 4.09 93 TYR B O 1
ATOM 2574 N N . LEU B 1 95 ? 86.326 25.614 35.936 1.00 4.48 94 LEU B N 1
ATOM 2575 C CA . LEU B 1 95 ? 85.016 25.290 35.367 1.00 3.81 94 LEU B CA 1
ATOM 2576 C C . LEU B 1 95 ? 85.212 23.994 34.600 1.00 3.62 94 LEU B C 1
ATOM 2577 O O . LEU B 1 95 ? 86.325 23.719 34.107 1.00 3.49 94 LEU B O 1
ATOM 2582 N N . PRO B 1 96 ? 84.164 23.213 34.439 1.00 3.01 95 PRO B N 1
ATOM 2583 C CA . PRO B 1 96 ? 84.297 22.051 33.542 1.00 3.28 95 PRO B CA 1
ATOM 2584 C C . PRO B 1 96 ? 84.764 22.478 32.156 1.00 3.58 95 PRO B C 1
ATOM 2585 O O . PRO B 1 96 ? 84.405 23.566 31.662 1.00 3.57 95 PRO B O 1
ATOM 2589 N N . ASN B 1 97 ? 85.576 21.632 31.534 1.00 3.45 96 ASN B N 1
ATOM 2590 C CA . ASN B 1 97 ? 86.114 21.919 30.223 1.00 3.70 96 ASN B CA 1
ATOM 2591 C C . ASN B 1 97 ? 85.179 21.376 29.138 1.00 3.15 96 ASN B C 1
ATOM 2592 O O . ASN B 1 97 ? 85.166 20.174 28.855 1.00 2.95 96 ASN B O 1
ATOM 2597 N N . GLY B 1 98 ? 84.407 22.277 28.536 1.00 3.74 97 GLY B N 1
ATOM 2598 C CA . GLY B 1 98 ? 83.437 21.868 27.501 1.00 4.26 97 GLY B CA 1
ATOM 2599 C C . GLY B 1 98 ? 84.091 21.385 26.226 1.00 4.23 97 GLY B C 1
ATOM 2600 O O . GLY B 1 98 ? 83.459 20.797 25.362 1.00 5.38 97 GLY B O 1
ATOM 2601 N N . LEU B 1 99 ? 85.385 21.656 26.104 1.00 3.89 98 LEU B N 1
ATOM 2602 C CA . LEU B 1 99 ? 86.138 21.200 24.944 1.00 3.67 98 LEU B CA 1
ATOM 2603 C C . LEU B 1 99 ? 86.938 19.928 25.216 1.00 3.95 98 LEU B C 1
ATOM 2604 O O . LEU B 1 99 ? 87.720 19.494 24.348 1.00 4.51 98 LEU B O 1
ATOM 2609 N N . ALA B 1 100 ? 86.760 19.326 26.400 1.00 4.47 99 ALA B N 1
ATOM 2610 C CA . ALA B 1 100 ? 87.469 18.072 26.696 1.00 5.34 99 ALA B CA 1
ATOM 2611 C C . ALA B 1 100 ? 87.286 17.027 25.594 1.00 5.56 99 ALA B C 1
ATOM 2612 O O . ALA B 1 100 ? 86.158 16.809 25.114 1.00 6.07 99 ALA B O 1
ATOM 2614 N N . ALA B 1 101 ? 88.381 16.356 25.234 1.00 5.06 100 ALA B N 1
ATOM 2615 C CA . ALA B 1 101 ? 88.333 15.357 24.165 1.00 5.73 100 ALA B CA 1
ATOM 2616 C C . ALA B 1 101 ? 87.617 14.077 24.599 1.00 6.02 100 ALA B C 1
ATOM 2617 O O . ALA B 1 101 ? 87.075 13.342 23.754 1.00 8.23 100 ALA B O 1
ATOM 2619 N N . ASP B 1 102 ? 87.630 13.798 25.897 1.00 4.67 101 ASP B N 1
ATOM 2620 C CA . ASP B 1 102 ? 87.001 12.615 26.454 1.00 4.88 101 ASP B CA 1
ATOM 2621 C C . ASP B 1 102 ? 86.180 13.093 27.649 1.00 5.08 101 ASP B C 1
ATOM 2622 O O . ASP B 1 102 ? 86.733 13.411 28.728 1.00 4.71 101 ASP B O 1
ATOM 2627 N N . LEU B 1 103 ? 84.859 13.122 27.482 1.00 5.55 102 LEU B N 1
ATOM 2628 C CA . LEU B 1 103 ? 83.985 13.690 28.524 1.00 5.13 102 LEU B CA 1
ATOM 2629 C C . LEU B 1 103 ? 83.976 12.866 29.812 1.00 5.35 102 LEU B C 1
ATOM 2630 O O . LEU B 1 103 ? 83.852 13.422 30.903 1.00 6.25 102 LEU B O 1
ATOM 2635 N N . ALA B 1 104 ? 84.158 11.544 29.704 1.00 5.90 103 ALA B N 1
ATOM 2636 C CA . ALA B 1 104 ? 84.262 10.720 30.919 1.00 5.98 103 ALA B CA 1
ATOM 2637 C C . ALA B 1 104 ? 85.533 11.036 31.702 1.00 6.46 103 ALA B C 1
ATOM 2638 O O . ALA B 1 104 ? 85.517 11.061 32.931 1.00 8.05 103 ALA B O 1
ATOM 2640 N N . LYS B 1 105 ? 86.640 11.284 30.995 1.00 5.08 104 LYS B N 1
ATOM 2641 C CA . LYS B 1 105 ? 87.861 11.678 31.680 1.00 4.81 104 LYS B CA 1
ATOM 2642 C C . LYS B 1 105 ? 87.655 13.044 32.343 1.00 4.60 104 LYS B C 1
ATOM 2643 O O . LYS B 1 105 ? 88.177 13.306 33.425 1.00 5.75 104 LYS B O 1
ATOM 2649 N N . GLU B 1 106 ? 86.889 13.915 31.692 1.00 3.50 105 GLU B N 1
ATOM 2650 C CA . GLU B 1 106 ? 86.644 15.242 32.283 1.00 4.16 105 GLU B CA 1
ATOM 2651 C C . GLU B 1 106 ? 85.775 15.172 33.538 1.00 4.11 105 GLU B C 1
ATOM 2652 O O . GLU B 1 106 ? 86.070 15.846 34.512 1.00 4.66 105 GLU B O 1
ATOM 2658 N N . THR B 1 107 ? 84.723 14.351 33.537 1.00 4.34 106 THR B N 1
ATOM 2659 C CA . THR B 1 107 ? 83.907 14.239 34.760 1.00 4.07 106 THR B CA 1
ATOM 2660 C C . THR B 1 107 ? 84.733 13.631 35.908 1.00 4.01 106 THR B C 1
ATOM 2661 O O . THR B 1 107 ? 84.649 14.069 37.065 1.00 5.03 106 THR B O 1
ATOM 2665 N N . GLU B 1 108 ? 85.542 12.627 35.599 1.00 4.76 107 GLU B N 1
ATOM 2666 C CA . GLU B 1 108 ? 86.432 12.061 36.616 1.00 5.35 107 GLU B CA 1
ATOM 2667 C C . GLU B 1 108 ? 87.419 13.104 37.157 1.00 5.51 107 GLU B C 1
ATOM 2668 O O . GLU B 1 108 ? 87.627 13.238 38.381 1.00 5.68 107 GLU B O 1
ATOM 2674 N N . TYR B 1 109 ? 88.030 13.840 36.244 1.00 4.27 108 TYR B N 1
ATOM 2675 C CA . TYR B 1 109 ? 88.930 14.925 36.617 1.00 4.16 108 TYR B CA 1
ATOM 2676 C C . TYR B 1 109 ? 88.261 15.970 37.536 1.00 4.04 108 TYR B C 1
ATOM 2677 O O . TYR B 1 109 ? 88.842 16.419 38.530 1.00 3.60 108 TYR B O 1
ATOM 2686 N N . TYR B 1 110 ? 87.038 16.339 37.204 1.00 3.70 109 TYR B N 1
ATOM 2687 C CA . TYR B 1 110 ? 86.343 17.360 37.999 1.00 3.56 109 TYR B CA 1
ATOM 2688 C C . TYR B 1 110 ? 86.063 16.867 39.414 1.00 4.65 109 TYR B C 1
ATOM 2689 O O . TYR B 1 110 ? 86.251 17.616 40.392 1.00 4.05 109 TYR B O 1
ATOM 2698 N N . ASP B 1 111 ? 85.654 15.599 39.527 1.00 3.90 110 ASP B N 1
ATOM 2699 C CA . ASP B 1 111 ? 85.515 14.982 40.849 1.00 5.04 110 ASP B CA 1
ATOM 2700 C C . ASP B 1 111 ? 86.838 15.039 41.623 1.00 4.08 110 ASP B C 1
ATOM 2701 O O . ASP B 1 111 ? 86.821 15.310 42.832 1.00 5.31 110 ASP B O 1
ATOM 2706 N N . GLN B 1 112 ? 87.974 14.810 40.940 1.00 4.45 111 GLN B N 1
ATOM 2707 C CA A GLN B 1 112 ? 89.242 14.861 41.652 0.60 5.39 111 GLN B CA 1
ATOM 2708 C CA B GLN B 1 112 ? 89.333 14.871 41.529 0.40 5.03 111 GLN B CA 1
ATOM 2709 C C . GLN B 1 112 ? 89.629 16.284 42.034 1.00 5.28 111 GLN B C 1
ATOM 2710 O O . GLN B 1 112 ? 90.239 16.490 43.098 1.00 5.29 111 GLN B O 1
ATOM 2721 N N . ILE B 1 113 ? 89.224 17.274 41.239 1.00 5.36 112 ILE B N 1
ATOM 2722 C CA . ILE B 1 113 ? 89.464 18.672 41.617 1.00 6.30 112 ILE B CA 1
ATOM 2723 C C . ILE B 1 113 ? 88.700 18.995 42.907 1.00 5.30 112 ILE B C 1
ATOM 2724 O O . ILE B 1 113 ? 89.255 19.610 43.814 1.00 5.62 112 ILE B O 1
ATOM 2729 N N . LEU B 1 114 ? 87.444 18.543 42.985 1.00 5.81 113 LEU B N 1
ATOM 2730 C CA . LEU B 1 114 ? 86.632 18.785 44.174 1.00 6.39 113 LEU B CA 1
ATOM 2731 C C . LEU B 1 114 ? 87.251 18.103 45.401 1.00 7.32 113 LEU B C 1
ATOM 2732 O O . LEU B 1 114 ? 87.197 18.625 46.517 1.00 7.74 113 LEU B O 1
ATOM 2737 N N . ALA B 1 115 ? 87.869 16.935 45.202 1.00 7.15 114 ALA B N 1
ATOM 2738 C CA . ALA B 1 115 ? 88.534 16.243 46.309 1.00 7.32 114 ALA B CA 1
ATOM 2739 C C . ALA B 1 115 ? 89.786 17.009 46.770 1.00 7.41 114 ALA B C 1
ATOM 2740 O O . ALA B 1 115 ? 90.092 17.068 47.980 1.00 8.81 114 ALA B O 1
ATOM 2742 N N . GLN B 1 116 ? 90.491 17.589 45.803 1.00 6.89 115 GLN B N 1
ATOM 2743 C CA A GLN B 1 116 ? 91.729 18.318 46.084 0.60 6.96 115 GLN B CA 1
ATOM 2744 C CA B GLN B 1 116 ? 91.730 18.314 46.080 0.40 6.97 115 GLN B CA 1
ATOM 2745 C C . GLN B 1 116 ? 91.448 19.678 46.698 1.00 7.11 115 GLN B C 1
ATOM 2746 O O . GLN B 1 116 ? 92.235 20.174 47.547 1.00 7.31 115 GLN B O 1
ATOM 2757 N N . TYR B 1 117 ? 90.338 20.281 46.270 1.00 7.12 116 TYR B N 1
ATOM 2758 C CA . TYR B 1 117 ? 89.938 21.623 46.718 1.00 7.12 116 TYR B CA 1
ATOM 2759 C C . TYR B 1 117 ? 88.523 21.628 47.299 1.00 7.14 116 TYR B C 1
ATOM 2760 O O . TYR B 1 117 ? 87.596 22.195 46.678 1.00 7.11 116 TYR B O 1
ATOM 2769 N N . PRO B 1 118 ? 88.329 20.978 48.470 1.00 6.87 117 PRO B N 1
ATOM 2770 C CA . PRO B 1 118 ? 86.971 20.976 49.029 1.00 7.22 117 PRO B CA 1
ATOM 2771 C C . PRO B 1 118 ? 86.474 22.389 49.244 1.00 6.56 117 PRO B C 1
ATOM 2772 O O . PRO B 1 118 ? 87.213 23.267 49.721 1.00 5.42 117 PRO B O 1
ATOM 2776 N N . ILE B 1 119 ? 85.219 22.602 48.862 1.00 5.81 118 ILE B N 1
ATOM 2777 C CA . ILE B 1 119 ? 84.616 23.927 48.905 1.00 4.80 118 ILE B CA 1
ATOM 2778 C C . ILE B 1 119 ? 84.231 24.376 50.306 1.00 5.04 118 ILE B C 1
ATOM 2779 O O . ILE B 1 119 ? 83.511 23.679 51.026 1.00 5.06 118 ILE B O 1
ATOM 2784 N N . ASP B 1 120 ? 84.733 25.552 50.695 1.00 4.72 119 ASP B N 1
ATOM 2785 C CA . ASP B 1 120 ? 84.391 26.111 52.018 1.00 5.42 119 ASP B CA 1
ATOM 2786 C C . ASP B 1 120 ? 83.013 26.755 52.047 1.00 4.60 119 ASP B C 1
ATOM 2787 O O . ASP B 1 120 ? 82.247 26.610 53.014 1.00 6.72 119 ASP B O 1
ATOM 2792 N N . LEU B 1 121 ? 82.678 27.476 50.985 1.00 4.35 120 LEU B N 1
ATOM 2793 C CA . LEU B 1 121 ? 81.415 28.176 50.927 1.00 3.57 120 LEU B CA 1
ATOM 2794 C C . LEU B 1 121 ? 80.935 28.050 49.494 1.00 4.33 120 LEU B C 1
ATOM 2795 O O . LEU B 1 121 ? 81.658 28.426 48.566 1.00 4.99 120 LEU B O 1
ATOM 2800 N N . GLN B 1 122 ? 79.739 27.486 49.324 1.00 4.16 121 GLN B N 1
ATOM 2801 C CA . GLN B 1 122 ? 79.100 27.408 48.010 1.00 3.75 121 GLN B CA 1
ATOM 2802 C C . GLN B 1 122 ? 77.947 28.375 47.935 1.00 4.64 121 GLN B C 1
ATOM 2803 O O . GLN B 1 122 ? 77.071 28.352 48.811 1.00 5.08 121 GLN B O 1
ATOM 2809 N N . ILE B 1 123 ? 77.943 29.202 46.888 1.00 5.58 122 ILE B N 1
ATOM 2810 C CA . ILE B 1 123 ? 76.824 30.096 46.592 1.00 6.14 122 ILE B CA 1
ATOM 2811 C C . ILE B 1 123 ? 75.909 29.382 45.626 1.00 6.17 122 ILE B C 1
ATOM 2812 O O . ILE B 1 123 ? 76.369 28.825 44.619 1.00 5.82 122 ILE B O 1
ATOM 2817 N N . LEU B 1 124 ? 74.622 29.381 45.935 1.00 5.76 123 LEU B N 1
ATOM 2818 C CA . LEU B 1 124 ? 73.668 28.627 45.134 1.00 6.53 123 LEU B CA 1
ATOM 2819 C C . LEU B 1 124 ? 72.367 29.379 44.924 1.00 6.53 123 LEU B C 1
ATOM 2820 O O . LEU B 1 124 ? 71.941 30.158 45.783 1.00 7.44 123 LEU B O 1
ATOM 2825 N N . GLY B 1 125 ? 71.747 29.156 43.767 1.00 5.95 124 GLY B N 1
ATOM 2826 C CA . GLY B 1 125 ? 70.350 29.558 43.561 1.00 5.77 124 GLY B CA 1
ATOM 2827 C C . GLY B 1 125 ? 69.489 28.306 43.463 1.00 4.52 124 GLY B C 1
ATOM 2828 O O . GLY B 1 125 ? 69.980 27.173 43.573 1.00 5.91 124 GLY B O 1
ATOM 2829 N N . ILE B 1 126 ? 68.192 28.528 43.293 1.00 5.46 125 ILE B N 1
ATOM 2830 C CA . ILE B 1 126 ? 67.237 27.432 43.185 1.00 5.05 125 ILE B CA 1
ATOM 2831 C C . ILE B 1 126 ? 66.347 27.639 41.961 1.00 5.60 125 ILE B C 1
ATOM 2832 O O . ILE B 1 126 ? 65.891 28.742 41.718 1.00 6.45 125 ILE B O 1
ATOM 2837 N N . GLY B 1 127 ? 66.085 26.582 41.211 1.00 5.31 126 GLY B N 1
ATOM 2838 C CA . GLY B 1 127 ? 65.220 26.720 40.037 1.00 5.72 126 GLY B CA 1
ATOM 2839 C C . GLY B 1 127 ? 63.745 26.856 40.383 1.00 6.33 126 GLY B C 1
ATOM 2840 O O . GLY B 1 127 ? 63.318 26.542 41.492 1.00 6.07 126 GLY B O 1
ATOM 2841 N N . ARG B 1 128 ? 62.941 27.322 39.425 1.00 6.20 127 ARG B N 1
ATOM 2842 C CA . ARG B 1 128 ? 61.484 27.365 39.612 1.00 7.31 127 ARG B CA 1
ATOM 2843 C C . ARG B 1 128 ? 60.925 25.979 39.973 1.00 7.01 127 ARG B C 1
ATOM 2844 O O . ARG B 1 128 ? 59.944 25.869 40.734 1.00 7.85 127 ARG B O 1
ATOM 2852 N N . ASN B 1 129 ? 61.539 24.931 39.416 1.00 6.32 128 ASN B N 1
ATOM 2853 C CA . ASN B 1 129 ? 61.112 23.550 39.690 1.00 6.94 128 ASN B CA 1
ATOM 2854 C C . ASN B 1 129 ? 61.979 22.876 40.758 1.00 6.08 128 ASN B C 1
ATOM 2855 O O . ASN B 1 129 ? 62.011 21.642 40.858 1.00 7.06 128 ASN B O 1
ATOM 2860 N N . ALA B 1 130 ? 62.687 23.695 41.540 1.00 5.18 129 ALA B N 1
ATOM 2861 C CA . ALA B 1 130 ? 63.559 23.223 42.632 1.00 4.23 129 ALA B CA 1
ATOM 2862 C C . ALA B 1 130 ? 64.857 22.545 42.149 1.00 4.30 129 ALA B C 1
ATOM 2863 O O . ALA B 1 130 ? 65.545 21.881 42.934 1.00 4.83 129 ALA B O 1
ATOM 2865 N N . HIS B 1 131 ? 65.177 22.701 40.882 1.00 4.47 130 HIS B N 1
ATOM 2866 C CA . HIS B 1 131 ? 66.482 22.276 40.432 1.00 5.80 130 HIS B CA 1
ATOM 2867 C C . HIS B 1 131 ? 67.629 22.980 41.137 1.00 5.70 130 HIS B C 1
ATOM 2868 O O . HIS B 1 131 ? 67.483 24.063 41.642 1.00 6.14 130 HIS B O 1
ATOM 2875 N N . ILE B 1 132 ? 68.768 22.296 41.178 1.00 6.21 131 ILE B N 1
ATOM 2876 C CA . ILE B 1 132 ? 69.990 22.852 41.740 1.00 6.43 131 ILE B CA 1
ATOM 2877 C C . ILE B 1 132 ? 71.074 22.652 40.698 1.00 7.38 131 ILE B C 1
ATOM 2878 O O . ILE B 1 132 ? 71.374 21.529 40.308 1.00 6.53 131 ILE B O 1
ATOM 2883 N N . GLY B 1 133 ? 71.670 23.758 40.256 1.00 7.90 132 GLY B N 1
ATOM 2884 C CA . GLY B 1 133 ? 72.568 23.686 39.089 1.00 8.05 132 GLY B CA 1
ATOM 2885 C C . GLY B 1 133 ? 71.815 23.109 37.893 1.00 7.82 132 GLY B C 1
ATOM 2886 O O . GLY B 1 133 ? 70.701 23.538 37.578 1.00 8.66 132 GLY B O 1
ATOM 2887 N N . PHE B 1 134 ? 72.421 22.156 37.191 1.00 6.23 133 PHE B N 1
ATOM 2888 C CA . PHE B 1 134 ? 71.733 21.471 36.097 1.00 5.46 133 PHE B CA 1
ATOM 2889 C C . PHE B 1 134 ? 71.104 20.150 36.544 1.00 5.43 133 PHE B C 1
ATOM 2890 O O . PHE B 1 134 ? 70.701 19.344 35.700 1.00 6.80 133 PHE B O 1
ATOM 2898 N N . ASN B 1 135 ? 70.975 19.966 37.858 1.00 4.25 134 ASN B N 1
ATOM 2899 C CA . ASN B 1 135 ? 70.362 18.766 38.436 1.00 3.71 134 ASN B CA 1
ATOM 2900 C C . ASN B 1 135 ? 68.853 18.956 38.532 1.00 4.16 134 ASN B C 1
ATOM 2901 O O . ASN B 1 135 ? 68.347 19.647 39.423 1.00 4.30 134 ASN B O 1
ATOM 2906 N N . GLU B 1 136 ? 68.159 18.335 37.570 1.00 4.91 135 GLU B N 1
ATOM 2907 C CA . GLU B 1 136 ? 66.712 18.415 37.443 1.00 5.85 135 GLU B CA 1
ATOM 2908 C C . GLU B 1 136 ? 66.015 17.368 38.317 1.00 5.47 135 GLU B C 1
ATOM 2909 O O . GLU B 1 136 ? 66.629 16.399 38.770 1.00 4.87 135 GLU B O 1
ATOM 2915 N N . PRO B 1 137 ? 64.696 17.532 38.529 1.00 4.49 136 PRO B N 1
ATOM 2916 C CA . PRO B 1 137 ? 63.907 16.472 39.174 1.00 4.91 136 PRO B CA 1
ATOM 2917 C C . PRO B 1 137 ? 64.254 15.099 38.592 1.00 5.01 136 PRO B C 1
ATOM 2918 O O . PRO B 1 137 ? 64.337 14.940 37.356 1.00 5.97 136 PRO B O 1
ATOM 2922 N N . GLY B 1 138 ? 64.492 14.143 39.487 1.00 4.73 137 GLY B N 1
ATOM 2923 C CA . GLY B 1 138 ? 64.861 12.799 39.072 1.00 5.65 137 GLY B CA 1
ATOM 2924 C C . GLY B 1 138 ? 66.331 12.493 39.275 1.00 5.37 137 GLY B C 1
ATOM 2925 O O . GLY B 1 138 ? 66.722 11.329 39.233 1.00 6.98 137 GLY B O 1
ATOM 2926 N N . THR B 1 139 ? 67.163 13.519 39.492 1.00 4.95 138 THR B N 1
ATOM 2927 C CA . THR B 1 139 ? 68.607 13.307 39.663 1.00 6.00 138 THR B CA 1
ATOM 2928 C C . THR B 1 139 ? 68.914 12.607 40.985 1.00 5.28 138 THR B C 1
ATOM 2929 O O . THR B 1 139 ? 68.407 13.004 42.048 1.00 5.69 138 THR B O 1
ATOM 2933 N N . ALA B 1 140 ? 69.732 11.566 40.930 1.00 4.27 139 ALA B N 1
ATOM 2934 C CA . ALA B 1 140 ? 70.061 10.864 42.158 1.00 5.26 139 ALA B CA 1
ATOM 2935 C C . ALA B 1 140 ? 70.818 11.763 43.136 1.00 4.95 139 ALA B C 1
ATOM 2936 O O . ALA B 1 140 ? 71.742 12.518 42.745 1.00 4.70 139 ALA B O 1
ATOM 2938 N N . PHE B 1 141 ? 70.498 11.638 44.423 1.00 4.55 140 PHE B N 1
ATOM 2939 C CA . PHE B 1 141 ? 71.253 12.367 45.449 1.00 4.65 140 PHE B CA 1
ATOM 2940 C C . PHE B 1 141 ? 72.742 11.895 45.544 1.00 5.03 140 PHE B C 1
ATOM 2941 O O . PHE B 1 141 ? 73.616 12.595 46.070 1.00 5.69 140 PHE B O 1
ATOM 2949 N N . SER B 1 142 ? 73.032 10.727 44.997 1.00 4.57 141 SER B N 1
ATOM 2950 C CA . SER B 1 142 ? 74.391 10.205 44.960 1.00 4.58 141 SER B CA 1
ATOM 2951 C C . SER B 1 142 ? 75.221 10.741 43.793 1.00 4.16 141 SER B C 1
ATOM 2952 O O . SER B 1 142 ? 76.417 10.452 43.729 1.00 5.43 141 SER B O 1
ATOM 2955 N N . SER B 1 143 ? 74.599 11.528 42.903 1.00 4.30 142 SER B N 1
ATOM 2956 C CA . SER B 1 143 ? 75.269 11.932 41.662 1.00 3.59 142 SER B CA 1
ATOM 2957 C C . SER B 1 143 ? 76.520 12.776 41.905 1.00 4.39 142 SER B C 1
ATOM 2958 O O . SER B 1 143 ? 76.522 13.667 42.759 1.00 4.08 142 SER B O 1
ATOM 2961 N N . GLN B 1 144 ? 77.588 12.451 41.178 1.00 3.62 143 GLN B N 1
ATOM 2962 C CA . GLN B 1 144 ? 78.806 13.277 41.165 1.00 3.80 143 GLN B CA 1
ATOM 2963 C C . GLN B 1 144 ? 78.851 14.052 39.850 1.00 3.51 143 GLN B C 1
ATOM 2964 O O . GLN B 1 144 ? 77.788 14.340 39.287 1.00 3.29 143 GLN B O 1
ATOM 2970 N N . THR B 1 145 ? 80.030 14.480 39.393 1.00 3.81 144 THR B N 1
ATOM 2971 C CA . THR B 1 145 ? 80.061 15.224 38.135 1.00 3.94 144 THR B CA 1
ATOM 2972 C C . THR B 1 145 ? 79.618 14.342 36.969 1.00 2.90 144 THR B C 1
ATOM 2973 O O . THR B 1 145 ? 80.052 13.192 36.860 1.00 3.98 144 THR B O 1
ATOM 2977 N N . HIS B 1 146 ? 78.657 14.844 36.192 1.00 4.09 145 HIS B N 1
ATOM 2978 C CA . HIS B 1 146 ? 78.082 14.005 35.133 1.00 3.67 145 HIS B CA 1
ATOM 2979 C C . HIS B 1 146 ? 77.642 14.822 33.936 1.00 4.69 145 HIS B C 1
ATOM 2980 O O . HIS B 1 146 ? 77.505 16.055 34.005 1.00 4.64 145 HIS B O 1
ATOM 2987 N N . LEU B 1 147 ? 77.457 14.106 32.823 1.00 5.33 146 LEU B N 1
ATOM 2988 C CA . LEU B 1 147 ? 76.931 14.666 31.593 1.00 7.01 146 LEU B CA 1
ATOM 2989 C C . LEU B 1 147 ? 75.411 14.791 31.739 1.00 7.03 146 LEU B C 1
ATOM 2990 O O . LEU B 1 147 ? 74.715 13.812 32.113 1.00 7.77 146 LEU B O 1
ATOM 2995 N N . VAL B 1 148 ? 74.895 15.982 31.458 1.00 6.69 147 VAL B N 1
ATOM 2996 C CA . VAL B 1 148 ? 73.448 16.236 31.513 1.00 6.50 147 VAL B CA 1
ATOM 2997 C C . VAL B 1 148 ? 72.924 16.530 30.119 1.00 6.73 147 VAL B C 1
ATOM 2998 O O . VAL B 1 148 ? 73.525 17.300 29.364 1.00 6.82 147 VAL B O 1
ATOM 3002 N N . ASP B 1 149 ? 71.803 15.896 29.769 1.00 6.04 148 ASP B N 1
ATOM 3003 C CA . ASP B 1 149 ? 71.125 16.228 28.547 1.00 7.07 148 ASP B CA 1
ATOM 3004 C C . ASP B 1 149 ? 70.176 17.367 28.860 1.00 7.11 148 ASP B C 1
ATOM 3005 O O . ASP B 1 149 ? 69.246 17.232 29.668 1.00 8.73 148 ASP B O 1
ATOM 3010 N N . LEU B 1 150 ? 70.426 18.496 28.231 1.00 7.53 149 LEU B N 1
ATOM 3011 C CA . LEU B 1 150 ? 69.653 19.691 28.476 1.00 8.58 149 LEU B CA 1
ATOM 3012 C C . LEU B 1 150 ? 68.181 19.497 28.134 1.00 9.09 149 LEU B C 1
ATOM 3013 O O . LEU B 1 150 ? 67.809 18.814 27.198 1.00 9.43 149 LEU B O 1
ATOM 3018 N N . THR B 1 151 ? 67.369 20.184 28.906 1.00 10.35 150 THR B N 1
ATOM 3019 C CA . THR B 1 151 ? 65.942 20.174 28.800 1.00 10.81 150 THR B CA 1
ATOM 3020 C C . THR B 1 151 ? 65.493 20.990 27.556 1.00 10.09 150 THR B C 1
ATOM 3021 O O . THR B 1 151 ? 66.198 21.900 27.114 1.00 8.63 150 THR B O 1
ATOM 3025 N N . PRO B 1 152 ? 64.337 20.637 26.970 1.00 9.82 151 PRO B N 1
ATOM 3026 C CA . PRO B 1 152 ? 63.830 21.444 25.848 1.00 9.43 151 PRO B CA 1
ATOM 3027 C C . PRO B 1 152 ? 63.762 22.952 26.174 1.00 9.33 151 PRO B C 1
ATOM 3028 O O . PRO B 1 152 ? 64.133 23.786 25.333 1.00 9.40 151 PRO B O 1
ATOM 3032 N N . SER B 1 153 ? 63.319 23.293 27.388 1.00 8.98 152 SER B N 1
ATOM 3033 C CA A SER B 1 153 ? 63.258 24.695 27.819 0.70 9.52 152 SER B CA 1
ATOM 3034 C CA B SER B 1 153 ? 63.244 24.685 27.824 0.30 8.95 152 SER B CA 1
ATOM 3035 C C . SER B 1 153 ? 64.622 25.369 27.831 1.00 8.67 152 SER B C 1
ATOM 3036 O O . SER B 1 153 ? 64.757 26.518 27.413 1.00 9.34 152 SER B O 1
ATOM 3041 N N . THR B 1 154 ? 65.648 24.664 28.323 1.00 8.89 153 THR B N 1
ATOM 3042 C CA . THR B 1 154 ? 66.966 25.250 28.362 1.00 8.09 153 THR B CA 1
ATOM 3043 C C . THR B 1 154 ? 67.487 25.505 26.958 1.00 8.24 153 THR B C 1
ATOM 3044 O O . THR B 1 154 ? 68.075 26.546 26.686 1.00 10.04 153 THR B O 1
ATOM 3048 N N . ILE B 1 155 ? 67.297 24.519 26.091 1.00 8.33 154 ILE B N 1
ATOM 3049 C CA . ILE B 1 155 ? 67.758 24.618 24.712 1.00 8.90 154 ILE B CA 1
ATOM 3050 C C . ILE B 1 155 ? 67.035 25.775 24.028 1.00 9.34 154 ILE B C 1
ATOM 3051 O O . ILE B 1 155 ? 67.664 26.604 23.365 1.00 10.27 154 ILE B O 1
ATOM 3056 N N . ALA B 1 156 ? 65.721 25.831 24.238 1.00 9.20 155 ALA B N 1
ATOM 3057 C CA . ALA B 1 156 ? 64.893 26.895 23.664 1.00 9.89 155 ALA B CA 1
ATOM 3058 C C . ALA B 1 156 ? 65.384 28.273 24.111 1.00 10.03 155 ALA B C 1
ATOM 3059 O O . ALA B 1 156 ? 65.477 29.203 23.307 1.00 11.54 155 ALA B O 1
ATOM 3061 N N . ALA B 1 157 ? 65.685 28.401 25.401 1.00 9.96 156 ALA B N 1
ATOM 3062 C CA . ALA B 1 157 ? 66.148 29.667 25.952 1.00 9.51 156 ALA B CA 1
ATOM 3063 C C . ALA B 1 157 ? 67.504 30.031 25.399 1.00 9.74 156 ALA B C 1
ATOM 3064 O O . ALA B 1 157 ? 67.747 31.184 25.085 1.00 9.01 156 ALA B O 1
ATOM 3066 N N . ASN B 1 158 ? 68.398 29.051 25.292 1.00 9.65 157 ASN B N 1
ATOM 3067 C CA . ASN B 1 158 ? 69.771 29.331 24.851 1.00 10.16 157 ASN B CA 1
ATOM 3068 C C . ASN B 1 158 ? 69.916 29.595 23.363 1.00 11.13 157 ASN B C 1
ATOM 3069 O O . ASN B 1 158 ? 70.853 30.291 22.946 1.00 11.24 157 ASN B O 1
ATOM 3074 N N . SER B 1 159 ? 68.989 29.050 22.587 1.00 11.67 158 SER B N 1
ATOM 3075 C CA . SER B 1 159 ? 69.035 29.140 21.132 1.00 13.18 158 SER B CA 1
ATOM 3076 C C . SER B 1 159 ? 69.000 30.590 20.647 1.00 13.25 158 SER B C 1
ATOM 3077 O O . SER B 1 159 ? 69.496 30.882 19.565 1.00 14.58 158 SER B O 1
ATOM 3080 N N . ARG B 1 160 ? 68.431 31.460 21.484 1.00 13.05 159 ARG B N 1
ATOM 3081 C CA A ARG B 1 160 ? 68.294 32.891 21.181 0.50 13.12 159 ARG B CA 1
ATOM 3082 C CA B ARG B 1 160 ? 68.322 32.897 21.251 0.50 13.82 159 ARG B CA 1
ATOM 3083 C C . ARG B 1 160 ? 69.671 33.538 20.987 1.00 13.53 159 ARG B C 1
ATOM 3084 O O . ARG B 1 160 ? 69.788 34.591 20.331 1.00 14.54 159 ARG B O 1
ATOM 3099 N N . PHE B 1 161 ? 70.705 32.899 21.525 1.00 12.77 160 PHE B N 1
ATOM 3100 C CA . PHE B 1 161 ? 72.020 33.503 21.587 1.00 13.21 160 PHE B CA 1
ATOM 3101 C C . PHE B 1 161 ? 73.030 32.930 20.597 1.00 12.97 160 PHE B C 1
ATOM 3102 O O . PHE B 1 161 ? 74.211 33.294 20.617 1.00 11.59 160 PHE B O 1
ATOM 3110 N N . PHE B 1 162 ? 72.546 32.042 19.733 1.00 12.96 161 PHE B N 1
ATOM 3111 C CA . PHE B 1 162 ? 73.291 31.515 18.612 1.00 14.21 161 PHE B CA 1
ATOM 3112 C C . PHE B 1 162 ? 72.451 32.086 17.430 1.00 15.82 161 PHE B C 1
ATOM 3113 O O . PHE B 1 162 ? 71.277 31.791 17.317 1.00 16.23 161 PHE B O 1
ATOM 3121 N N . GLU B 1 163 ? 73.011 32.832 16.497 1.00 18.96 162 GLU B N 1
ATOM 3122 C CA . GLU B 1 163 ? 73.987 32.371 15.548 1.00 20.65 162 GLU B CA 1
ATOM 3123 C C . GLU B 1 163 ? 73.196 31.346 14.672 1.00 20.03 162 GLU B C 1
ATOM 3124 O O . GLU B 1 163 ? 72.199 31.708 14.048 1.00 21.66 162 GLU B O 1
ATOM 3130 N N . LYS B 1 164 ? 73.596 30.078 14.682 1.00 19.90 163 LYS B N 1
ATOM 3131 C CA . LYS B 1 164 ? 72.914 29.005 13.946 1.00 18.58 163 LYS B CA 1
ATOM 3132 C C . LYS B 1 164 ? 72.386 27.941 14.916 1.00 18.15 163 LYS B C 1
ATOM 3133 O O . LYS B 1 164 ? 73.080 27.578 15.873 1.00 17.39 163 LYS B O 1
ATOM 3139 N N . ALA B 1 165 ? 71.189 27.413 14.651 1.00 17.51 164 ALA B N 1
ATOM 3140 C CA . ALA B 1 165 ? 70.595 26.367 15.501 1.00 16.76 164 ALA B CA 1
ATOM 3141 C C . ALA B 1 165 ? 71.507 25.149 15.710 1.00 16.49 164 ALA B C 1
ATOM 3142 O O . ALA B 1 165 ? 71.556 24.584 16.813 1.00 16.64 164 ALA B O 1
ATOM 3144 N N . GLU B 1 166 ? 72.255 24.784 14.666 1.00 15.72 165 GLU B N 1
ATOM 3145 C CA . GLU B 1 166 ? 73.184 23.647 14.714 1.00 15.31 165 GLU B CA 1
ATOM 3146 C C . GLU B 1 166 ? 74.269 23.806 15.797 1.00 14.94 165 GLU B C 1
ATOM 3147 O O . GLU B 1 166 ? 74.790 22.814 16.311 1.00 14.99 165 GLU B O 1
ATOM 3153 N N . ASP B 1 167 ? 74.568 25.051 16.170 1.00 13.81 166 ASP B N 1
ATOM 3154 C CA . ASP B 1 167 ? 75.640 25.328 17.133 1.00 12.81 166 ASP B CA 1
ATOM 3155 C C . ASP B 1 167 ? 75.181 25.320 18.594 1.00 12.26 166 ASP B C 1
ATOM 3156 O O . ASP B 1 167 ? 76.019 25.450 19.505 1.00 12.20 166 ASP B O 1
ATOM 3161 N N . VAL B 1 168 ? 73.877 25.183 18.823 1.00 11.50 167 VAL B N 1
ATOM 3162 C CA . VAL B 1 168 ? 73.372 25.242 20.205 1.00 10.19 167 VAL B CA 1
ATOM 3163 C C . VAL B 1 168 ? 73.710 23.955 20.967 1.00 8.69 167 VAL B C 1
ATOM 3164 O O . VAL B 1 168 ? 73.269 22.870 20.5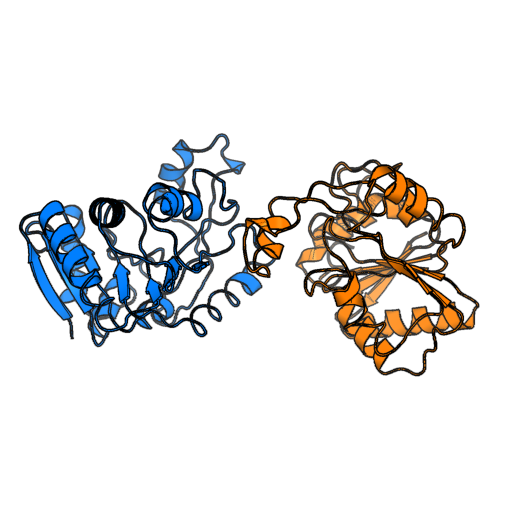66 1.00 8.57 167 VAL B O 1
ATOM 3168 N N . PRO B 1 169 ? 74.481 24.065 22.067 1.00 9.12 168 PRO B N 1
ATOM 3169 C CA . PRO B 1 169 ? 74.783 22.863 22.861 1.00 8.63 168 PRO B CA 1
ATOM 3170 C C . PRO B 1 169 ? 73.546 22.137 23.355 1.00 9.13 168 PRO B C 1
ATOM 3171 O O . PRO B 1 169 ? 72.527 22.765 23.720 1.00 10.61 168 PRO B O 1
ATOM 3175 N N . LYS B 1 170 ? 73.629 20.811 23.311 1.00 7.92 169 LYS B N 1
ATOM 3176 C CA . LYS B 1 170 ? 72.555 19.956 23.797 1.00 7.48 169 LYS B CA 1
ATOM 3177 C C . LYS B 1 170 ? 72.886 19.293 25.148 1.00 6.08 169 LYS B C 1
ATOM 3178 O O . LYS B 1 170 ? 72.021 18.653 25.757 1.00 5.87 169 LYS B O 1
ATOM 3184 N N . GLN B 1 171 ? 74.141 19.438 25.610 1.00 5.29 170 GLN B N 1
ATOM 3185 C CA . GLN B 1 171 ? 74.602 18.782 26.851 1.00 4.25 170 GLN B CA 1
ATOM 3186 C C . GLN B 1 171 ? 75.449 19.741 27.660 1.00 4.42 170 GLN B C 1
ATOM 3187 O O . GLN B 1 171 ? 75.992 20.718 27.111 1.00 5.42 170 GLN B O 1
ATOM 3193 N N . ALA B 1 172 ? 75.502 19.471 28.962 1.00 3.06 171 ALA B N 1
ATOM 3194 C CA . ALA B 1 172 ? 76.409 20.195 29.846 1.00 2.72 171 ALA B CA 1
ATOM 3195 C C . ALA B 1 172 ? 77.188 19.182 30.658 1.00 3.77 171 ALA B C 1
ATOM 3196 O O . ALA B 1 172 ? 76.738 18.045 30.831 1.00 4.04 171 ALA B O 1
ATOM 3198 N N . ILE B 1 173 ? 78.348 19.596 31.173 1.00 2.86 172 ILE B N 1
ATOM 3199 C CA . ILE B 1 173 ? 79.055 18.831 32.212 1.00 3.93 172 ILE B CA 1
ATOM 3200 C C . ILE B 1 173 ? 78.717 19.541 33.503 1.00 3.70 172 ILE B C 1
ATOM 3201 O O . ILE B 1 173 ? 78.945 20.745 33.619 1.00 3.10 172 ILE B O 1
ATOM 3206 N N . SER B 1 174 ? 78.223 18.800 34.492 1.00 3.32 173 SER B N 1
ATOM 3207 C CA A SER B 1 174 ? 77.639 19.429 35.662 0.90 3.91 173 SER B CA 1
ATOM 3208 C CA B SER B 1 174 ? 77.613 19.419 35.660 0.10 3.21 173 SER B CA 1
ATOM 3209 C C . SER B 1 174 ? 77.989 18.722 36.958 1.00 3.92 173 SER B C 1
ATOM 3210 O O . SER B 1 174 ? 77.921 17.502 37.027 1.00 3.80 173 SER B O 1
ATOM 3215 N N . MET B 1 175 ? 78.381 19.504 37.964 1.00 2.48 174 MET B N 1
ATOM 3216 C CA . MET B 1 175 ? 78.486 18.947 39.318 1.00 2.88 174 MET B CA 1
ATOM 3217 C C . MET B 1 175 ? 77.146 18.343 39.740 1.00 3.38 174 MET B C 1
ATOM 3218 O O . MET B 1 175 ? 76.079 18.946 39.490 1.00 4.01 174 MET B O 1
ATOM 3223 N N . GLY B 1 176 ? 77.228 17.169 40.390 1.00 2.87 175 GLY B N 1
ATOM 3224 C CA . GLY B 1 176 ? 76.026 16.469 40.854 1.00 3.63 175 GLY B CA 1
ATOM 3225 C C . GLY B 1 176 ? 75.611 16.907 42.242 1.00 3.72 175 GLY B C 1
ATOM 3226 O O . GLY B 1 176 ? 76.253 17.758 42.886 1.00 5.04 175 GLY B O 1
ATOM 3227 N N . LEU B 1 177 ? 74.552 16.282 42.724 1.00 2.81 176 LEU B N 1
ATOM 3228 C CA . LEU B 1 177 ? 73.998 16.687 44.022 1.00 2.39 176 LEU B CA 1
ATOM 3229 C C . LEU B 1 177 ? 74.913 16.257 45.180 1.00 3.22 176 LEU B C 1
ATOM 3230 O O . LEU B 1 177 ? 75.066 16.999 46.152 1.00 4.78 176 LEU B O 1
ATOM 3235 N N . ALA B 1 178 ? 75.506 15.067 45.074 1.00 3.39 177 ALA B N 1
ATOM 3236 C CA . ALA B 1 178 ? 76.492 14.660 46.084 1.00 3.97 177 ALA B CA 1
ATOM 3237 C C . ALA B 1 178 ? 77.714 15.582 46.060 1.00 5.05 177 ALA B C 1
ATOM 3238 O O . ALA B 1 178 ? 78.228 15.979 47.116 1.00 5.37 177 ALA B O 1
ATOM 3240 N N . SER B 1 179 ? 78.161 15.945 44.852 1.00 4.73 178 SER B N 1
ATOM 3241 C CA . SER B 1 179 ? 79.239 16.936 44.675 1.00 5.58 178 SER B CA 1
ATOM 3242 C C . SER B 1 179 ? 78.938 18.218 45.438 1.00 5.33 178 SER B C 1
ATOM 3243 O O . SER B 1 179 ? 79.751 18.699 46.218 1.00 6.07 178 SER B O 1
ATOM 3246 N N . ILE B 1 180 ? 77.765 18.774 45.165 1.00 4.61 179 ILE B N 1
ATOM 3247 C CA . ILE B 1 180 ? 77.391 20.087 45.702 1.00 5.02 179 ILE B CA 1
ATOM 3248 C C . ILE B 1 180 ? 77.279 20.026 47.218 1.00 5.69 179 ILE B C 1
ATOM 3249 O O . ILE B 1 180 ? 77.686 20.949 47.922 1.00 5.55 179 ILE B O 1
ATOM 3254 N N . MET B 1 181 ? 76.767 18.898 47.717 1.00 5.17 180 MET B N 1
ATOM 3255 C CA . MET B 1 181 ? 76.539 18.723 49.158 1.00 5.35 180 MET B CA 1
ATOM 3256 C C . MET B 1 181 ? 77.811 18.686 49.986 1.00 5.87 180 MET B C 1
ATOM 3257 O O . MET B 1 181 ? 77.776 18.870 51.204 1.00 7.40 180 MET B O 1
ATOM 3262 N N . SER B 1 182 ? 78.929 18.447 49.318 1.00 6.08 181 SER B N 1
ATOM 3263 C CA . SER B 1 182 ? 80.218 18.351 50.008 1.00 6.40 181 SER B CA 1
ATOM 3264 C C . SER B 1 182 ? 80.745 19.681 50.545 1.00 7.10 181 SER B C 1
ATOM 3265 O O . SER B 1 182 ? 81.652 19.701 51.373 1.00 7.75 181 SER B O 1
ATOM 3268 N N . ALA B 1 183 ? 80.167 20.785 50.093 1.00 6.61 182 ALA B N 1
ATOM 3269 C CA . ALA B 1 183 ? 80.586 22.098 50.601 1.00 5.91 182 ALA B CA 1
ATOM 3270 C C . ALA B 1 183 ? 80.444 22.167 52.123 1.00 5.80 182 ALA B C 1
ATOM 3271 O O . ALA B 1 183 ? 79.495 21.634 52.691 1.00 7.27 182 ALA B O 1
ATOM 3273 N N . LYS B 1 184 ? 81.364 22.859 52.795 1.00 5.90 183 LYS B N 1
ATOM 3274 C CA . LYS B 1 184 ? 81.266 22.984 54.261 1.00 6.81 183 LYS B CA 1
ATOM 3275 C C . LYS B 1 184 ? 80.057 23.841 54.649 1.00 6.71 183 LYS B C 1
ATOM 3276 O O . LYS B 1 184 ? 79.40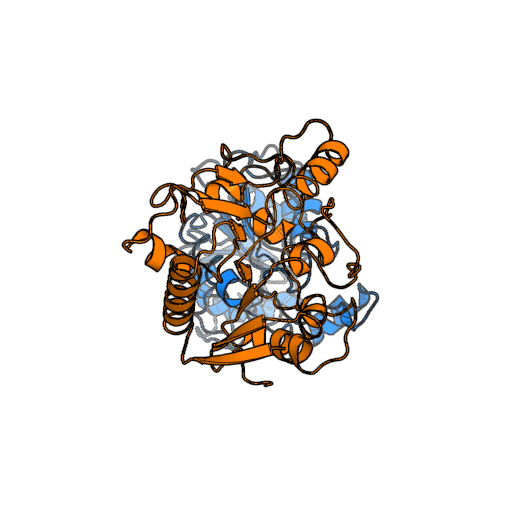6 23.590 55.672 1.00 6.76 183 LYS B O 1
ATOM 3282 N N . MET B 1 185 ? 79.755 24.834 53.806 1.00 6.21 184 MET B N 1
ATOM 3283 C CA . MET B 1 185 ? 78.689 25.786 54.066 1.00 5.00 184 MET B CA 1
ATOM 3284 C C . MET B 1 185 ? 78.061 26.128 52.711 1.00 5.87 184 MET B C 1
ATOM 3285 O O . MET B 1 185 ? 78.772 26.324 51.717 1.00 6.43 184 MET B O 1
ATOM 3290 N N . ILE B 1 186 ? 76.741 26.166 52.700 1.00 5.46 185 ILE B N 1
ATOM 3291 C CA . ILE B 1 186 ? 75.982 26.554 51.517 1.00 5.70 185 ILE B CA 1
ATOM 3292 C C . ILE B 1 186 ? 75.157 27.788 51.806 1.00 6.39 185 ILE B C 1
ATOM 3293 O O . ILE B 1 186 ? 74.431 27.828 52.782 1.00 5.64 185 ILE B O 1
ATOM 3298 N N . LEU B 1 187 ? 75.263 28.771 50.916 1.00 7.06 186 LEU B N 1
ATOM 3299 C CA . LEU B 1 187 ? 74.436 29.964 50.973 1.00 8.21 186 LEU B CA 1
ATOM 3300 C C . LEU B 1 187 ? 73.509 29.899 49.783 1.00 8.69 186 LEU B C 1
ATOM 3301 O O . LEU B 1 187 ? 73.966 30.012 48.644 1.00 9.41 186 LEU B O 1
ATOM 3306 N N . LEU B 1 188 ? 72.229 29.646 50.042 1.00 8.57 187 LEU B N 1
ATOM 3307 C CA . LEU B 1 188 ? 71.227 29.570 48.975 1.00 9.56 187 LEU B CA 1
ATOM 3308 C C . LEU B 1 188 ? 70.419 30.843 48.947 1.00 9.28 187 LEU B C 1
ATOM 3309 O O . LEU B 1 188 ? 69.839 31.233 49.965 1.00 9.66 187 LEU B O 1
ATOM 3314 N N . MET B 1 189 ? 70.351 31.453 47.772 1.00 8.27 188 MET B N 1
ATOM 3315 C CA . MET B 1 189 ? 69.642 32.728 47.593 1.00 8.00 188 MET B CA 1
ATOM 3316 C C . MET B 1 189 ? 68.429 32.480 46.697 1.00 8.53 188 MET B C 1
ATOM 3317 O O . MET B 1 189 ? 68.545 31.808 45.684 1.00 7.88 188 MET B O 1
ATOM 3322 N N . ALA B 1 190 ? 67.265 33.028 47.077 1.00 8.65 189 ALA B N 1
ATOM 3323 C CA . ALA B 1 190 ? 66.049 32.862 46.282 1.00 8.53 189 ALA B CA 1
ATOM 3324 C C . ALA B 1 190 ? 65.220 34.127 46.338 1.00 8.74 189 ALA B C 1
ATOM 3325 O O . ALA B 1 190 ? 64.871 34.594 47.434 1.00 8.51 189 ALA B O 1
ATOM 3327 N N . PHE B 1 191 ? 64.923 34.666 45.157 1.00 9.33 190 PHE B N 1
ATOM 3328 C CA . PHE B 1 191 ? 64.172 35.915 45.041 1.00 10.29 190 PHE B CA 1
ATOM 3329 C C . PHE B 1 191 ? 62.997 35.789 44.094 1.00 10.93 190 PHE B C 1
ATOM 3330 O O . PHE B 1 191 ? 63.120 35.194 43.019 1.00 13.01 190 PHE B O 1
ATOM 3338 N N . GLY B 1 192 ? 61.869 36.357 44.496 1.00 11.14 191 GLY B N 1
ATOM 3339 C CA . GLY B 1 192 ? 60.702 36.435 43.620 1.00 11.70 191 GLY B CA 1
ATOM 3340 C C . GLY B 1 192 ? 59.641 35.379 43.825 1.00 11.18 191 GLY B C 1
ATOM 3341 O O . GLY B 1 192 ? 59.929 34.244 44.229 1.00 10.77 191 GLY B O 1
ATOM 3342 N N . GLU B 1 193 ? 58.402 35.756 43.520 1.00 11.21 192 GLU B N 1
ATOM 3343 C CA . GLU B 1 193 ? 57.255 34.858 43.627 1.00 11.75 192 GLU B CA 1
ATOM 3344 C C . GLU B 1 193 ? 57.506 33.529 42.895 1.00 11.05 192 GLU B C 1
ATOM 3345 O O . GLU B 1 193 ? 57.051 32.473 43.340 1.00 11.24 192 GLU B O 1
ATOM 3351 N N . GLU B 1 194 ? 58.225 33.601 41.776 1.00 11.06 193 GLU B N 1
ATOM 3352 C CA . GLU B 1 194 ? 58.455 32.438 40.920 1.00 11.29 193 GLU B CA 1
ATOM 3353 C C . GLU B 1 194 ? 59.256 31.337 41.620 1.00 11.33 193 GLU B C 1
ATOM 3354 O O . GLU B 1 194 ? 59.271 30.195 41.150 1.00 11.78 193 GLU B O 1
ATOM 3360 N N . LYS B 1 195 ? 59.920 31.678 42.726 1.00 10.52 194 LYS B N 1
ATOM 3361 C CA . LYS B 1 195 ? 60.674 30.685 43.502 1.00 10.08 194 LYS B CA 1
ATOM 3362 C C . LYS B 1 195 ? 59.932 30.170 44.748 1.00 10.08 194 LYS B C 1
ATOM 3363 O O . LYS B 1 195 ? 60.415 29.270 45.437 1.00 10.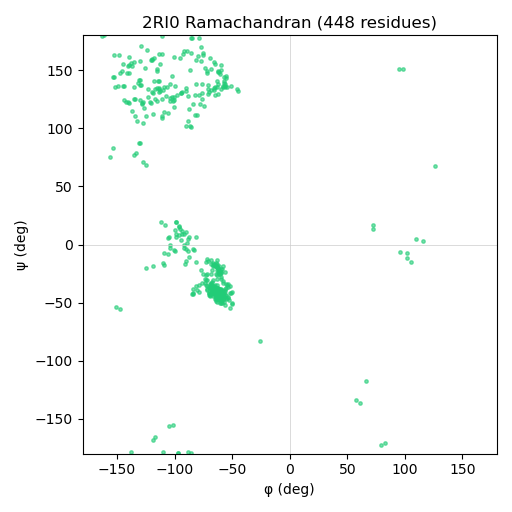29 194 LYS B O 1
ATOM 3369 N N . ALA B 1 196 ? 58.767 30.735 45.051 1.00 9.86 195 ALA B N 1
ATOM 3370 C CA . ALA B 1 196 ? 58.116 30.423 46.324 1.00 10.00 195 ALA B CA 1
ATOM 3371 C C . ALA B 1 196 ? 57.748 28.941 46.455 1.00 10.08 195 ALA B C 1
ATOM 3372 O O . ALA B 1 196 ? 57.894 28.353 47.536 1.00 10.73 195 ALA B O 1
ATOM 3374 N N . GLU B 1 197 ? 57.282 28.338 45.369 1.00 9.67 196 GLU B N 1
ATOM 3375 C CA . GLU B 1 197 ? 56.826 26.948 45.432 1.00 10.72 196 GLU B CA 1
ATOM 3376 C C . GLU B 1 197 ? 58.043 26.043 45.640 1.00 10.34 196 GLU B C 1
ATOM 3377 O O . GLU B 1 197 ? 58.018 25.106 46.442 1.00 10.85 196 GLU B O 1
ATOM 3383 N N . ALA B 1 198 ? 59.128 26.346 44.925 1.00 9.89 197 ALA B N 1
ATOM 3384 C CA . ALA B 1 198 ? 60.366 25.572 45.079 1.00 10.32 197 ALA B CA 1
ATOM 3385 C C . ALA B 1 198 ? 60.974 25.699 46.478 1.00 10.42 197 ALA B C 1
ATOM 3386 O O . ALA B 1 198 ? 61.405 24.704 47.072 1.00 10.15 197 ALA B O 1
ATOM 3388 N N . VAL B 1 199 ? 61.012 26.920 46.992 1.00 11.00 198 VAL B N 1
ATOM 3389 C CA . VAL B 1 199 ? 61.553 27.152 48.328 1.00 10.88 198 VAL B CA 1
ATOM 3390 C C . VAL B 1 199 ? 60.756 26.382 49.374 1.00 10.49 198 VAL B C 1
ATOM 3391 O O . VAL B 1 199 ? 61.341 25.783 50.277 1.00 10.68 198 VAL B O 1
ATOM 3395 N N . ALA B 1 200 ? 59.425 26.399 49.261 1.00 10.33 199 ALA B N 1
ATOM 3396 C CA . ALA B 1 200 ? 58.598 25.712 50.247 1.00 10.08 199 ALA B CA 1
ATOM 3397 C C . ALA B 1 200 ? 58.835 24.208 50.165 1.00 10.57 199 ALA B C 1
ATOM 3398 O O . ALA B 1 200 ? 58.932 23.519 51.204 1.00 10.71 199 ALA B O 1
ATOM 3400 N N . ALA B 1 201 ? 58.931 23.691 48.941 1.00 10.38 200 ALA B N 1
ATOM 3401 C CA . ALA B 1 201 ? 59.151 22.260 48.758 1.00 11.02 200 ALA B CA 1
ATOM 3402 C C . ALA B 1 201 ? 60.525 21.870 49.300 1.00 10.90 200 ALA B C 1
ATOM 3403 O O . ALA B 1 201 ? 60.656 20.837 49.970 1.00 10.16 200 ALA B O 1
ATOM 3405 N N . MET B 1 202 ? 61.531 22.720 49.061 1.00 9.98 201 MET B N 1
ATOM 3406 C CA . MET B 1 202 ? 62.879 22.490 49.593 1.00 11.01 201 MET B CA 1
ATOM 3407 C C . MET B 1 202 ? 62.891 22.362 51.114 1.00 11.46 201 MET B C 1
ATOM 3408 O O . MET B 1 202 ? 63.543 21.486 51.692 1.00 11.01 201 MET B O 1
ATOM 3413 N N . VAL B 1 203 ? 62.188 23.284 51.751 1.00 11.13 202 VAL B N 1
ATOM 3414 C CA . VAL B 1 203 ? 62.230 23.429 53.200 1.00 11.70 202 VAL B CA 1
ATOM 3415 C C . VAL B 1 203 ? 61.276 22.499 53.929 1.00 11.08 202 VAL B C 1
ATOM 3416 O O . VAL B 1 203 ? 61.649 21.928 54.954 1.00 12.69 202 VAL B O 1
ATOM 3420 N N . LYS B 1 204 ? 60.053 22.355 53.414 1.00 11.38 203 LYS B N 1
ATOM 3421 C CA . LYS B 1 204 ? 58.944 21.707 54.157 1.00 11.26 203 LYS B CA 1
ATOM 3422 C C . LYS B 1 204 ? 58.535 20.337 53.634 1.00 10.71 203 LYS B C 1
ATOM 3423 O O . LYS B 1 204 ? 57.832 19.559 54.319 1.00 11.15 203 LYS B O 1
ATOM 3429 N N . GLY B 1 205 ? 58.945 20.043 52.406 1.00 9.60 204 GLY B N 1
ATOM 3430 C CA . GLY B 1 205 ? 58.479 18.840 51.746 1.00 9.07 204 GLY B CA 1
ATOM 3431 C C . GLY B 1 205 ? 59.304 17.617 52.102 1.00 8.91 204 GLY B C 1
ATOM 3432 O O . GLY B 1 205 ? 60.283 17.706 52.844 1.00 8.32 204 GLY B O 1
ATOM 3433 N N . PRO B 1 206 ? 58.903 16.453 51.570 1.00 8.50 205 PRO B N 1
ATOM 3434 C CA . PRO B 1 206 ? 59.691 15.232 51.777 1.00 8.36 205 PRO B CA 1
ATOM 3435 C C . PRO B 1 206 ? 61.039 15.363 51.083 1.00 7.40 205 PRO B C 1
ATOM 3436 O O . PRO B 1 206 ? 61.181 16.150 50.128 1.00 7.22 205 PRO B O 1
ATOM 3440 N N . VAL B 1 207 ? 62.010 14.592 51.553 1.00 6.43 206 VAL B N 1
ATOM 3441 C CA . VAL B 1 207 ? 63.301 14.489 50.839 1.00 6.29 206 VAL B CA 1
ATOM 3442 C C . VAL B 1 207 ? 63.143 13.464 49.708 1.00 6.95 206 VAL B C 1
ATOM 3443 O O . VAL B 1 207 ? 62.965 12.242 49.944 1.00 6.64 206 VAL B O 1
ATOM 3447 N N . THR B 1 208 ? 63.191 13.957 48.473 1.00 6.79 207 THR B N 1
ATOM 3448 C CA . THR B 1 208 ? 62.849 13.138 47.306 1.00 6.87 207 THR B CA 1
ATOM 3449 C C . THR B 1 208 ? 63.594 13.691 46.097 1.00 6.72 207 THR B C 1
ATOM 3450 O O . THR B 1 208 ? 63.755 14.923 45.964 1.00 7.62 207 THR B O 1
ATOM 3454 N N . GLU B 1 209 ? 64.035 12.794 45.210 1.00 6.39 208 GLU B N 1
ATOM 3455 C CA . GLU B 1 209 ? 64.723 13.232 43.976 1.00 6.00 208 GLU B CA 1
ATOM 3456 C C . GLU B 1 209 ? 63.816 14.097 43.090 1.00 5.64 208 GLU B C 1
ATOM 3457 O O . GLU B 1 209 ? 64.300 14.818 42.201 1.00 5.51 208 GLU B O 1
ATOM 3463 N N . GLU B 1 210 ? 62.506 14.022 43.320 1.00 5.80 209 GLU B N 1
ATOM 3464 C CA . GLU B 1 210 ? 61.571 14.865 42.577 1.00 6.29 209 GLU B CA 1
ATOM 3465 C C . GLU B 1 210 ? 61.798 16.353 42.842 1.00 5.73 209 GLU B C 1
ATOM 3466 O O . GLU B 1 210 ? 61.439 17.199 41.994 1.00 5.96 209 GLU B O 1
ATOM 3472 N N . ILE B 1 211 ? 62.445 16.648 43.980 1.00 5.60 210 ILE B N 1
ATOM 3473 C CA . ILE B 1 211 ? 62.698 18.037 44.398 1.00 5.97 210 ILE B CA 1
ATOM 3474 C C . ILE B 1 211 ? 64.187 18.086 44.729 1.00 4.97 210 ILE B C 1
ATOM 3475 O O . ILE B 1 211 ? 64.585 17.844 45.861 1.00 5.94 210 ILE B O 1
ATOM 3480 N N . PRO B 1 212 ? 65.027 18.342 43.711 1.00 5.32 211 PRO B N 1
ATOM 3481 C CA . PRO B 1 212 ? 66.485 18.246 43.925 1.00 4.62 211 PRO B CA 1
ATOM 3482 C C . PRO B 1 212 ? 66.935 19.048 45.150 1.00 5.12 211 PRO B C 1
ATOM 3483 O O . PRO B 1 212 ? 67.741 18.555 45.932 1.00 5.85 211 PRO B O 1
ATOM 3487 N N . ALA B 1 213 ? 66.379 20.253 45.334 1.00 4.54 212 ALA B N 1
ATOM 3488 C CA . ALA B 1 213 ? 66.776 21.100 46.468 1.00 5.53 212 ALA B CA 1
ATOM 3489 C C . ALA B 1 213 ? 66.477 20.490 47.859 1.00 3.96 212 ALA B C 1
ATOM 3490 O O . ALA B 1 213 ? 67.066 20.913 48.849 1.00 5.64 212 ALA B O 1
ATOM 3492 N N . SER B 1 214 ? 65.557 19.516 47.927 1.00 4.89 213 SER B N 1
ATOM 3493 C CA . SER B 1 214 ? 65.168 18.923 49.219 1.00 5.11 213 SER B CA 1
ATOM 3494 C C . SER B 1 214 ? 66.343 18.257 49.910 1.00 4.71 213 SER B C 1
ATOM 3495 O O . SER B 1 214 ? 66.332 18.116 51.146 1.00 5.78 213 SER B O 1
ATOM 3498 N N . ILE B 1 215 ? 67.369 17.875 49.140 1.00 5.01 214 ILE B N 1
ATOM 3499 C CA . ILE B 1 215 ? 68.548 17.245 49.760 1.00 5.51 214 ILE B CA 1
ATOM 3500 C C . ILE B 1 215 ? 69.233 18.223 50.733 1.00 5.71 214 ILE B C 1
ATOM 3501 O O . ILE B 1 215 ? 69.922 17.801 51.663 1.00 5.95 214 ILE B O 1
ATOM 3506 N N . LEU B 1 216 ? 69.022 19.527 50.522 1.00 7.44 215 LEU B N 1
ATOM 3507 C CA . LEU B 1 216 ? 69.655 20.523 51.382 1.00 7.69 215 LEU B CA 1
ATOM 3508 C C . LEU B 1 216 ? 69.111 20.438 52.817 1.00 7.41 215 LEU B C 1
ATOM 3509 O O . LEU B 1 216 ? 69.736 20.957 53.736 1.00 8.08 215 LEU B O 1
ATOM 3514 N N . GLN B 1 217 ? 67.968 19.766 53.007 1.00 7.86 216 GLN B N 1
ATOM 3515 C CA . GLN B 1 217 ? 67.436 19.552 54.371 1.00 8.64 216 GLN B CA 1
ATOM 3516 C C . GLN B 1 217 ? 68.411 18.764 55.239 1.00 9.02 216 GLN B C 1
ATOM 3517 O O . GLN B 1 217 ? 68.329 18.799 56.485 1.00 10.31 216 GLN B O 1
ATOM 3523 N N . THR B 1 218 ? 69.293 18.021 54.577 1.00 8.74 217 THR B N 1
ATOM 3524 C CA . THR B 1 218 ? 70.160 17.050 55.238 1.00 9.23 217 THR B CA 1
ATOM 3525 C C . THR B 1 218 ? 71.589 17.580 55.359 1.00 9.44 217 THR B C 1
ATOM 3526 O O . THR B 1 218 ? 72.468 16.886 55.886 1.00 9.80 217 THR B O 1
ATOM 3530 N N . HIS B 1 219 ? 71.812 18.787 54.849 1.00 8.99 218 HIS B N 1
ATOM 3531 C CA . HIS B 1 219 ? 73.135 19.435 54.930 1.00 8.95 218 HIS B CA 1
ATOM 3532 C C . HIS B 1 219 ? 73.345 20.083 56.289 1.00 8.95 218 HIS B C 1
ATOM 3533 O O . HIS B 1 219 ? 72.435 20.709 56.825 1.00 9.87 218 HIS B O 1
ATOM 3540 N N . PRO B 1 220 ? 74.546 19.942 56.849 1.00 9.11 219 PRO B N 1
ATOM 3541 C CA . PRO B 1 220 ? 74.790 20.444 58.202 1.00 8.95 219 PRO B CA 1
ATOM 3542 C C . PRO B 1 220 ? 74.883 21.962 58.353 1.00 8.34 219 PRO B C 1
ATOM 3543 O O . PRO B 1 220 ? 74.832 22.458 59.492 1.00 8.32 219 PRO B O 1
ATOM 3547 N N . LYS B 1 221 ? 75.042 22.706 57.249 1.00 7.24 220 LYS B N 1
ATOM 3548 C CA . LYS B 1 221 ? 75.173 24.151 57.373 1.00 7.32 220 LYS B CA 1
ATOM 3549 C C . LYS B 1 221 ? 74.707 24.887 56.128 1.00 7.50 220 LYS B C 1
ATOM 3550 O O . LYS B 1 221 ? 75.527 25.275 55.300 1.00 8.64 220 LYS B O 1
ATOM 3556 N N . VAL B 1 222 ? 73.394 25.101 56.031 1.00 8.19 221 VAL B N 1
ATOM 3557 C CA . VAL B 1 222 ? 72.784 25.867 54.948 1.00 8.76 221 VAL B CA 1
ATOM 3558 C C . VAL B 1 222 ? 72.183 27.151 55.504 1.00 9.34 221 VAL B C 1
ATOM 3559 O O . VAL B 1 222 ? 71.489 27.133 56.535 1.00 9.57 221 VAL B O 1
ATOM 3563 N N . ILE B 1 223 ? 72.496 28.267 54.853 1.00 8.73 222 ILE B N 1
ATOM 3564 C CA . ILE B 1 223 ? 71.849 29.536 55.132 1.00 9.70 222 ILE B CA 1
ATOM 3565 C C . ILE B 1 223 ? 71.006 29.871 53.911 1.00 9.77 222 ILE B C 1
ATOM 3566 O O . ILE B 1 223 ? 71.504 29.900 52.785 1.00 10.01 222 ILE B O 1
ATOM 3571 N N . LEU B 1 224 ? 69.724 30.114 54.153 1.00 9.51 223 LEU B N 1
ATOM 3572 C CA . LEU B 1 224 ? 68.795 30.486 53.084 1.00 9.71 223 LEU B CA 1
ATOM 3573 C C . LEU B 1 224 ? 68.539 31.987 53.197 1.00 9.19 223 LEU B C 1
ATOM 3574 O O . LEU B 1 224 ? 68.156 32.486 54.248 1.00 9.40 223 LEU B O 1
ATOM 3579 N N . ILE B 1 225 ? 68.810 32.706 52.115 1.00 8.13 224 ILE B N 1
ATOM 3580 C CA . ILE B 1 225 ? 68.491 34.130 52.029 1.00 8.37 224 ILE B CA 1
ATOM 3581 C C . ILE B 1 225 ? 67.337 34.242 51.038 1.00 9.20 224 ILE B C 1
ATOM 3582 O O . ILE B 1 225 ? 67.488 33.919 49.869 1.00 9.53 224 ILE B O 1
ATOM 3587 N N . VAL B 1 226 ? 66.168 34.664 51.514 1.00 10.05 225 VAL B N 1
ATOM 3588 C CA . VAL B 1 226 ? 64.985 34.702 50.642 1.00 10.94 225 VAL B CA 1
ATOM 3589 C C . VAL B 1 226 ? 64.333 36.039 50.808 1.00 10.72 225 VAL B C 1
ATOM 3590 O O . VAL B 1 226 ? 64.268 36.540 51.914 1.00 10.65 225 VAL B O 1
ATOM 3594 N N . ASP B 1 227 ? 63.867 36.632 49.715 1.00 10.88 226 ASP B N 1
ATOM 3595 C CA . ASP B 1 227 ? 63.011 37.799 49.869 1.00 11.53 226 ASP B CA 1
ATOM 3596 C C . ASP B 1 227 ? 61.588 37.410 50.281 1.00 11.64 226 ASP B C 1
ATOM 3597 O O . ASP B 1 227 ? 61.227 36.228 50.297 1.00 11.74 226 ASP B O 1
ATOM 3602 N N . GLU B 1 228 ? 60.784 38.400 50.641 1.00 11.93 227 GLU B N 1
ATOM 3603 C CA . GLU B 1 228 ? 59.452 38.112 51.145 1.00 12.77 227 GLU B CA 1
ATOM 3604 C C . GLU B 1 228 ? 58.614 37.282 50.167 1.00 12.72 227 GLU B C 1
ATOM 3605 O O . GLU B 1 228 ? 57.896 36.378 50.581 1.00 13.15 227 GLU B O 1
ATOM 3611 N N . LYS B 1 229 ? 58.744 37.566 48.876 1.00 12.92 228 LYS B N 1
ATOM 3612 C CA . LYS B 1 229 ? 57.964 36.865 47.847 1.00 13.47 228 LYS B CA 1
ATOM 3613 C C . LYS B 1 229 ? 58.386 35.395 47.673 1.00 12.95 228 LYS B C 1
ATOM 3614 O O . LYS B 1 229 ? 57.530 34.498 47.571 1.00 12.81 228 LYS B O 1
ATOM 3620 N N . ALA B 1 230 ? 59.695 35.151 47.646 1.00 12.74 229 ALA B N 1
ATOM 3621 C CA . ALA B 1 230 ? 60.209 33.788 47.540 1.00 12.29 229 ALA B CA 1
ATOM 3622 C C . ALA B 1 230 ? 59.994 33.002 48.834 1.00 12.75 229 ALA B C 1
ATOM 3623 O O . ALA B 1 230 ? 59.905 31.758 48.814 1.00 12.97 229 ALA B O 1
ATOM 3625 N N . GLY B 1 231 ? 59.895 33.735 49.944 1.00 12.90 230 GLY B N 1
ATOM 3626 C CA . GLY B 1 231 ? 59.707 33.136 51.265 1.00 13.56 230 GLY B CA 1
ATOM 3627 C C . GLY B 1 231 ? 58.266 32.968 51.709 1.00 14.47 230 GLY B C 1
ATOM 3628 O O . GLY B 1 231 ? 58.013 32.604 52.865 1.00 14.88 230 GLY B O 1
ATOM 3629 N N . ALA B 1 232 ? 57.319 33.208 50.803 1.00 14.74 231 ALA B N 1
ATOM 3630 C CA . ALA B 1 232 ? 55.890 33.234 51.176 1.00 15.45 231 ALA B CA 1
ATOM 3631 C C . ALA B 1 232 ? 55.326 31.907 51.688 1.00 15.69 231 ALA B C 1
ATOM 3632 O O . ALA B 1 232 ? 54.349 31.911 52.440 1.00 16.37 231 ALA B O 1
ATOM 3634 N N . GLY B 1 233 ? 55.927 30.786 51.289 1.00 16.59 232 GLY B N 1
ATOM 3635 C CA . GLY B 1 233 ? 55.451 29.466 51.726 1.00 17.19 232 GLY B CA 1
ATOM 3636 C C . GLY B 1 233 ? 56.182 28.940 52.952 1.00 17.76 232 GLY B C 1
ATOM 3637 O O . GLY B 1 233 ? 55.965 27.804 53.368 1.00 17.55 232 GLY B O 1
ATOM 3638 N N . ILE B 1 234 ? 57.074 29.757 53.510 1.00 18.20 233 ILE B N 1
ATOM 3639 C CA . ILE B 1 234 ? 57.839 29.399 54.700 1.00 19.15 233 ILE B CA 1
ATOM 3640 C C . ILE B 1 234 ? 57.809 30.578 55.693 1.00 20.59 233 ILE B C 1
ATOM 3641 O O . ILE B 1 234 ? 58.496 30.574 56.718 1.00 21.99 233 ILE B O 1
#

InterPro domains:
  IPR004547 Glucosamine-6-phosphate isomerase [MF_01241] (1-233)
  IPR004547 Glucosamine-6-phosphate isomerase [PTHR11280] (1-230)
  IPR004547 Glucosamine-6-phosphate isomerase [cd01399] (11-233)
  IPR006148 Glucosamine/galactosamine-6-phosphate isomerase [PF01182] (27-220)
  IPR037171 NagB/RpiA transferase-like [SSF100950] (1-230)

B-factor: mean 12.65, std 9.13, range [2.0, 58.61]

GO terms:
  GO:0006040 amino sugar metabolic process (P, IDA)

Secondary structure (DSSP, 8-state):
-EEEEEESSHHHHHHHHHHHHHHHHHTT--EEEE--SSTTHHHHHHHHTS----TT-EEEESEEETT--TTSTTSHHHHHIIIIITTS--SEEE---TT-S-HHHHHHHHHHHHHHS--SEEEE---TTS-BTTB-TT--TT--SEEEEPPHHHHHHHHTT-S-GGGS--EEEE--HHHHHTSSEEEEEE-SGGGHHHHHHHHHS---TTSGGGGGGG-SSEEEEEETTTTTT-/-EEEEEESSHHHHHHHHHHHHHHHHHTT--EEEE--SSTTHHHHHHHHTS----TT-EEEESEEETT--TTSTTSHHHHHIIIIITTS--SEEE---TT-S-HHHHHHHHHHHHHHS--SEEEE---TTS-BTTB-TT--TT--SEEEEPPHHHHHHHGGG-SSGGGS--EEEE--HHHHHTSSEEEEEE-SGGGHHHHHHHHHS---TTSGGGGGGG-S-EEEEEETTTTTT-

Organism: Streptococcus mutans serotype c (strain ATCC 700610 / UA159) (NCBI:txid210007)

CATH classification: 3.40.50.1360

Foldseek 3Di:
DEAEDAAAFLLGLLVVVLVVVVVLVVVPFAEEEEEDDPNNQNNLVVVLVDPDAQARHEYEYFKWFAQDALPDCLTVNNVCCVRHCVSHNHVYYDYFGSDDPDLVVRQVVSLVVCVVRPGAEYEWEADLQQATWQQAQPFDLPDAWDKAFHDPVVQVVQVVPDDDNPRGGRIMTGGGNVSRLRHLAYEYEYGALSQQVLVLCLAPNDQHSRNSSVCVVVRPHYYYYYYCNNPVND/DEAEDADAFLLVLLVVVLVVVVVLVVVPFAEEEEDDDDNNQNNLVVVLVDPDAQARHEYEYFKWFAPDDCVDCLIVVVRCCVRHCVSHNHVYYDYQDSDDPDVVVRQVVSLVVCVVRPAAEYEWEADLQQDTWQQAQPFDLPDAWDKDFDDPVVQVVSCVPDDDSVSGGRIMTGGGNVSVLRHLAYEYEYGALSQQVLVLCLAPNDQHSRNSSVCCNVRPHYYYYYYCNNPVND

Radius of gyration: 26.64 Å; Cα contacts (8 Å, |Δi|>4): 1042; chains: 2; bounding box: 66×44×68 Å